Protein AF-A0A8S8YPN7-F1 (afdb_monomer)

Structure (mmCIF, N/CA/C/O backbone):
data_AF-A0A8S8YPN7-F1
#
_entry.id   AF-A0A8S8YPN7-F1
#
loop_
_atom_site.group_PDB
_atom_site.id
_atom_site.type_symbol
_atom_site.label_atom_id
_atom_site.label_alt_id
_atom_site.label_comp_id
_atom_site.label_asym_id
_atom_site.label_entity_id
_atom_site.label_seq_id
_atom_site.pdbx_PDB_ins_code
_atom_site.Cartn_x
_atom_site.Cartn_y
_atom_site.Cartn_z
_atom_site.occupancy
_atom_site.B_iso_or_equiv
_atom_site.auth_seq_id
_atom_site.auth_comp_id
_atom_site.auth_asym_id
_atom_site.auth_atom_id
_atom_site.pdbx_PDB_model_num
ATOM 1 N N . MET A 1 1 ? -8.499 -18.757 20.607 1.00 25.98 1 MET A N 1
ATOM 2 C CA . MET A 1 1 ? -8.543 -17.958 21.855 1.00 25.98 1 MET A CA 1
ATOM 3 C C . MET A 1 1 ? -8.056 -18.824 23.023 1.00 25.98 1 MET A C 1
ATOM 5 O O . MET A 1 1 ? -8.783 -19.696 23.487 1.00 25.98 1 MET A O 1
ATOM 9 N N . LEU A 1 2 ? -6.795 -18.662 23.439 1.00 23.55 2 LEU A N 1
ATOM 10 C CA . LEU A 1 2 ? -6.172 -19.450 24.511 1.00 23.55 2 LEU A CA 1
ATOM 11 C C . LEU A 1 2 ? -6.522 -18.850 25.885 1.00 23.55 2 LEU A C 1
ATOM 13 O O . LEU A 1 2 ? -6.129 -17.732 26.201 1.00 23.55 2 LEU A O 1
ATOM 17 N N . ARG A 1 3 ? -7.258 -19.594 26.721 1.00 29.03 3 ARG A N 1
ATOM 18 C CA . ARG A 1 3 ? -7.466 -19.255 28.141 1.00 29.03 3 ARG A CA 1
ATOM 19 C C . ARG A 1 3 ? -6.238 -19.689 28.942 1.00 29.03 3 ARG A C 1
ATOM 21 O O . ARG A 1 3 ? -6.137 -20.852 29.339 1.00 29.03 3 ARG A O 1
ATOM 28 N N . LEU A 1 4 ? -5.307 -18.772 29.183 1.00 36.31 4 LEU A N 1
ATOM 29 C CA . LEU A 1 4 ? -4.127 -19.033 30.008 1.00 36.31 4 LEU A CA 1
ATOM 30 C C . LEU A 1 4 ? -4.276 -18.334 31.363 1.00 36.31 4 LEU A C 1
ATOM 32 O O . LEU A 1 4 ? -4.502 -17.130 31.438 1.00 36.31 4 LEU A O 1
ATOM 36 N N . SER A 1 5 ? -4.177 -19.102 32.450 1.00 44.34 5 SER A N 1
ATOM 37 C CA . SER A 1 5 ? -3.998 -18.547 33.794 1.00 44.34 5 SER A CA 1
ATOM 38 C C . SER A 1 5 ? -2.571 -18.007 33.947 1.00 44.34 5 SER A C 1
ATOM 40 O O . SER A 1 5 ? -1.673 -18.413 33.212 1.00 44.34 5 SER A O 1
ATOM 42 N N . ARG A 1 6 ? -2.326 -17.140 34.938 1.00 46.72 6 ARG A N 1
ATOM 43 C CA . ARG A 1 6 ? -0.972 -16.656 35.280 1.00 46.72 6 ARG A CA 1
ATOM 44 C C . ARG A 1 6 ? 0.028 -17.808 35.445 1.00 46.72 6 ARG A C 1
ATOM 46 O O . ARG A 1 6 ? 1.132 -17.740 34.922 1.00 46.72 6 ARG A O 1
ATOM 53 N N . GLU A 1 7 ? -0.383 -18.877 36.122 1.00 48.44 7 GLU A N 1
ATOM 54 C CA . GLU A 1 7 ? 0.418 -20.095 36.291 1.00 48.44 7 GLU A CA 1
ATOM 55 C C . GLU A 1 7 ? 0.687 -20.807 34.962 1.00 48.44 7 GLU A C 1
ATOM 57 O O . GLU A 1 7 ? 1.763 -21.361 34.787 1.00 48.44 7 GLU A O 1
ATOM 62 N N . LYS A 1 8 ? -0.237 -20.767 33.995 1.00 53.78 8 LYS A N 1
ATOM 63 C CA . LYS A 1 8 ? -0.003 -21.329 32.659 1.00 53.78 8 LYS A CA 1
ATOM 64 C C . LYS A 1 8 ? 0.928 -20.471 31.806 1.00 53.78 8 LYS A C 1
ATOM 66 O O . LYS A 1 8 ? 1.697 -21.051 31.061 1.00 53.78 8 LYS A O 1
ATOM 71 N N . ILE A 1 9 ? 0.896 -19.140 31.932 1.00 54.09 9 ILE A N 1
ATOM 72 C CA . ILE A 1 9 ? 1.831 -18.237 31.228 1.00 54.09 9 ILE A CA 1
ATOM 73 C C . ILE A 1 9 ? 3.268 -18.472 31.710 1.00 54.09 9 ILE A C 1
ATOM 75 O O . ILE A 1 9 ? 4.181 -18.553 30.902 1.00 54.09 9 ILE A O 1
ATOM 79 N N . VAL A 1 10 ? 3.466 -18.635 33.024 1.00 51.66 10 VAL A N 1
ATOM 80 C CA . VAL A 1 10 ? 4.791 -18.921 33.612 1.00 51.66 10 VAL A CA 1
ATOM 81 C C . VAL A 1 10 ? 5.299 -20.326 33.253 1.00 51.66 10 VAL A C 1
ATOM 83 O O . VAL A 1 10 ? 6.502 -20.555 33.270 1.00 51.66 10 VAL A O 1
ATOM 86 N N . ASN A 1 11 ? 4.398 -21.248 32.907 1.00 52.03 11 ASN A N 1
ATOM 87 C CA . ASN A 1 11 ? 4.709 -22.631 32.536 1.00 52.03 11 ASN A CA 1
ATOM 88 C C . ASN A 1 11 ? 4.473 -22.911 31.039 1.00 52.03 11 ASN A C 1
ATOM 90 O O . ASN A 1 11 ? 4.195 -24.055 30.672 1.00 52.03 11 ASN A O 1
ATOM 94 N N . LEU A 1 12 ? 4.519 -21.888 30.176 1.00 53.38 12 LEU A N 1
ATOM 95 C CA . LEU A 1 12 ? 4.427 -22.096 28.730 1.00 53.38 12 LEU A CA 1
ATOM 96 C C . LEU A 1 12 ? 5.624 -22.950 28.265 1.00 53.38 12 LEU A C 1
ATOM 98 O O . LEU A 1 12 ? 6.761 -22.607 28.591 1.00 53.38 12 LEU A O 1
ATOM 102 N N . PRO A 1 13 ? 5.399 -24.065 27.544 1.00 44.59 13 PRO A N 1
ATOM 103 C CA . PRO A 1 13 ? 6.491 -24.852 26.980 1.00 44.59 13 PRO A CA 1
ATOM 104 C C . PRO A 1 13 ? 7.216 -24.056 25.878 1.00 44.59 13 PRO A C 1
ATOM 106 O O . PRO A 1 13 ? 6.564 -23.372 25.092 1.00 44.59 13 PRO A O 1
ATOM 109 N N . GLY A 1 14 ? 8.550 -24.152 25.826 1.00 50.94 14 GLY A N 1
ATOM 110 C CA . GLY A 1 14 ? 9.414 -23.457 24.856 1.00 50.94 14 GLY A CA 1
ATOM 111 C C . GLY A 1 14 ? 10.612 -22.751 25.510 1.00 50.94 14 GLY A C 1
ATOM 112 O O . GLY A 1 14 ? 10.756 -22.771 26.734 1.00 50.94 14 GLY A O 1
ATOM 113 N N . ASN A 1 15 ? 11.469 -22.114 24.704 1.00 45.56 15 ASN A N 1
ATOM 114 C CA . ASN A 1 15 ? 12.596 -21.286 25.164 1.00 45.56 15 ASN A CA 1
ATOM 115 C C . ASN A 1 15 ? 12.093 -19.949 25.747 1.00 45.56 15 ASN A C 1
ATOM 117 O O . ASN A 1 15 ? 12.250 -18.885 25.154 1.00 45.56 15 ASN A O 1
ATOM 121 N N . PHE A 1 16 ? 11.437 -20.016 26.905 1.00 47.06 16 PHE A N 1
ATOM 122 C CA . PHE A 1 16 ? 10.795 -18.897 27.591 1.00 47.06 16 PHE A CA 1
ATOM 123 C C . PHE A 1 16 ? 11.375 -18.712 28.996 1.00 47.06 16 PHE A C 1
ATOM 125 O O . PHE A 1 16 ? 11.560 -19.680 29.739 1.00 47.06 16 PHE A O 1
ATOM 132 N N . ARG A 1 17 ? 11.587 -17.458 29.415 1.00 44.84 17 ARG A N 1
ATOM 133 C CA . ARG A 1 17 ? 11.886 -17.124 30.816 1.00 44.84 17 ARG A CA 1
ATOM 134 C C . ARG A 1 17 ? 11.056 -15.933 31.291 1.00 44.84 17 ARG A C 1
ATOM 136 O O . ARG A 1 17 ? 11.160 -14.830 30.764 1.00 44.84 17 ARG A O 1
ATOM 143 N N . CYS A 1 18 ? 10.262 -16.144 32.341 1.00 46.94 18 CYS A N 1
ATOM 144 C CA . CYS A 1 18 ? 9.589 -15.068 33.068 1.00 46.94 18 CYS A CA 1
ATOM 145 C C . CYS A 1 18 ? 10.580 -14.401 34.032 1.00 46.94 18 CYS A C 1
ATOM 147 O O . CYS A 1 18 ? 10.962 -15.002 35.036 1.00 46.94 18 CYS A O 1
ATOM 149 N N . GLU A 1 19 ? 10.970 -13.154 33.772 1.00 43.34 19 GLU A N 1
ATOM 150 C CA . GLU A 1 19 ? 11.926 -12.443 34.637 1.00 43.34 19 GLU A CA 1
ATOM 151 C C . GLU A 1 19 ? 11.266 -11.778 35.846 1.00 43.34 19 GLU A C 1
ATOM 153 O O . GLU A 1 19 ? 11.843 -11.706 36.934 1.00 43.34 19 GLU A O 1
ATOM 158 N N . ARG A 1 20 ? 10.035 -11.282 35.678 1.00 43.56 20 ARG A N 1
ATOM 159 C CA . ARG A 1 20 ? 9.293 -10.604 36.744 1.00 43.56 20 ARG A CA 1
ATOM 160 C C . ARG A 1 20 ? 7.791 -10.741 36.512 1.00 43.56 20 ARG A C 1
ATOM 162 O O . ARG A 1 20 ? 7.280 -10.366 35.460 1.00 43.56 20 ARG A O 1
ATOM 169 N N . ALA A 1 21 ? 7.080 -11.237 37.522 1.00 48.00 21 ALA A N 1
ATOM 170 C CA . ALA A 1 21 ? 5.623 -11.349 37.514 1.00 48.00 21 ALA A CA 1
ATOM 171 C C . ALA A 1 21 ? 5.025 -10.480 38.629 1.00 48.00 21 ALA A C 1
ATOM 173 O O . ALA A 1 21 ? 4.958 -10.904 39.785 1.00 48.00 21 ALA A O 1
ATOM 174 N N . GLY A 1 22 ? 4.590 -9.268 38.281 1.00 46.47 22 GLY A N 1
ATOM 175 C CA . GLY A 1 22 ? 3.792 -8.407 39.157 1.00 46.47 22 GLY A CA 1
ATOM 176 C C . GLY A 1 22 ? 2.302 -8.774 39.131 1.00 46.47 22 GLY A C 1
ATOM 177 O O . GLY A 1 22 ? 1.894 -9.723 38.465 1.00 46.47 22 GLY A O 1
ATOM 178 N N . SER A 1 23 ? 1.469 -8.009 39.841 1.00 43.28 23 SER A N 1
ATOM 179 C CA . SER A 1 23 ? 0.003 -8.162 39.810 1.00 43.28 23 SER A CA 1
ATOM 180 C C . SER A 1 23 ? -0.638 -7.689 38.496 1.00 43.28 23 SER A C 1
ATOM 182 O O . SER A 1 23 ? -1.748 -8.110 38.189 1.00 43.28 23 SER A O 1
ATOM 184 N N . SER A 1 24 ? 0.051 -6.846 37.716 1.00 38.66 24 SER A N 1
ATOM 185 C CA . SER A 1 24 ? -0.465 -6.223 36.484 1.00 38.66 24 SER A CA 1
ATOM 186 C C . SER A 1 24 ? 0.490 -6.265 35.283 1.00 38.66 24 SER A C 1
ATOM 188 O O . SER A 1 24 ? 0.134 -5.780 34.213 1.00 38.66 24 SER A O 1
ATOM 190 N N . LYS A 1 25 ? 1.701 -6.820 35.439 1.00 44.12 25 LYS A N 1
ATOM 191 C CA . LYS A 1 25 ? 2.715 -6.914 34.376 1.00 44.12 25 LYS A CA 1
ATOM 192 C C . LYS A 1 25 ? 3.463 -8.242 34.474 1.00 44.12 25 LYS A C 1
ATOM 194 O O . LYS A 1 25 ? 3.887 -8.631 35.565 1.00 44.12 25 LYS A O 1
ATOM 199 N N . VAL A 1 26 ? 3.645 -8.900 33.334 1.00 51.53 26 VAL A N 1
ATOM 200 C CA . VAL A 1 26 ? 4.529 -10.058 33.164 1.00 51.53 26 VAL A CA 1
ATOM 201 C C . VAL A 1 26 ? 5.563 -9.664 32.117 1.00 51.53 26 VAL A C 1
ATOM 203 O O . VAL A 1 26 ? 5.178 -9.282 31.018 1.00 51.53 26 VAL A O 1
ATOM 206 N N . SER A 1 27 ? 6.845 -9.708 32.477 1.00 50.41 27 SER A N 1
ATOM 207 C CA . SER A 1 27 ? 7.953 -9.530 31.533 1.00 50.41 27 SER A CA 1
ATOM 208 C C . SER A 1 27 ? 8.462 -10.899 31.109 1.00 50.41 27 SER A C 1
ATOM 210 O O . SER A 1 27 ? 8.755 -11.748 31.957 1.00 50.41 27 SER A O 1
ATOM 212 N N . ILE A 1 28 ? 8.523 -11.099 29.798 1.00 56.59 28 ILE A N 1
ATOM 213 C CA . ILE A 1 28 ? 8.822 -12.369 29.156 1.00 56.59 28 ILE A CA 1
ATOM 214 C C . ILE A 1 28 ? 10.035 -12.161 28.254 1.00 56.59 28 ILE A C 1
ATOM 216 O O . ILE A 1 28 ? 10.037 -11.222 27.467 1.00 56.59 28 ILE A O 1
ATOM 220 N N . ILE A 1 29 ? 11.023 -13.049 28.348 1.00 52.53 29 ILE A N 1
ATOM 221 C CA . ILE A 1 29 ? 12.043 -13.218 27.311 1.00 52.53 29 ILE A CA 1
ATOM 222 C C . ILE A 1 29 ? 11.665 -14.458 26.507 1.00 52.53 29 ILE A C 1
ATOM 224 O O . ILE A 1 29 ? 11.506 -15.541 27.081 1.00 52.53 29 ILE A O 1
ATOM 228 N N . LEU A 1 30 ? 11.497 -14.275 25.200 1.00 53.84 30 LEU A N 1
ATOM 229 C CA . LEU A 1 30 ? 11.328 -15.347 24.225 1.00 53.84 30 LEU A CA 1
ATOM 230 C C . LEU A 1 30 ? 12.667 -15.542 23.516 1.00 53.84 30 LEU A C 1
ATOM 232 O O . LEU A 1 30 ? 13.284 -14.562 23.106 1.00 53.84 30 LEU A O 1
ATOM 236 N N . GLY A 1 31 ? 13.124 -16.786 23.383 1.00 48.12 31 GLY A N 1
ATOM 237 C CA . GLY A 1 31 ? 14.179 -17.099 22.423 1.00 48.12 31 GLY A CA 1
ATOM 238 C C . GLY A 1 31 ? 13.687 -16.821 21.002 1.00 48.12 31 GLY A C 1
ATOM 239 O O . GLY A 1 31 ? 12.500 -16.985 20.726 1.00 48.12 31 GLY A O 1
ATOM 240 N N . THR A 1 32 ? 14.585 -16.431 20.101 1.00 49.06 32 THR A N 1
ATOM 241 C CA . THR A 1 32 ? 14.297 -16.209 18.669 1.00 49.06 32 THR A CA 1
ATOM 242 C C . THR A 1 32 ? 13.619 -17.422 18.018 1.00 49.06 32 THR A C 1
ATOM 244 O O . THR A 1 32 ? 12.736 -17.273 17.180 1.00 49.06 32 THR A O 1
ATOM 247 N N . GLU A 1 33 ? 13.925 -18.623 18.517 1.00 48.66 33 GLU A N 1
ATOM 248 C CA . GLU A 1 33 ? 13.292 -19.897 18.153 1.00 48.66 33 GLU A CA 1
ATOM 249 C C . GLU A 1 33 ? 11.776 -19.971 18.417 1.00 48.66 33 GLU A C 1
ATOM 251 O O . GLU A 1 33 ? 11.074 -20.810 17.865 1.00 48.66 33 GLU A O 1
ATOM 256 N N . PHE A 1 34 ? 11.226 -19.091 19.257 1.00 45.69 34 PHE A N 1
ATOM 257 C CA . PHE A 1 34 ? 9.779 -19.030 19.482 1.00 45.69 34 PHE A CA 1
ATOM 258 C C . PHE A 1 34 ? 9.018 -18.517 18.247 1.00 45.69 34 PHE A C 1
ATOM 260 O O . PHE A 1 34 ? 7.818 -18.755 18.125 1.00 45.69 34 PHE A O 1
ATOM 267 N N . PHE A 1 35 ? 9.725 -17.838 17.341 1.00 51.28 35 PHE A N 1
ATOM 268 C CA . PHE A 1 35 ? 9.227 -17.356 16.056 1.00 51.28 35 PHE A CA 1
ATOM 269 C C . PHE A 1 35 ? 9.894 -18.077 14.866 1.00 51.28 35 PHE A C 1
ATOM 271 O O . PHE A 1 35 ? 9.634 -17.720 13.725 1.00 51.28 35 PHE A O 1
ATOM 278 N N . SER A 1 36 ? 10.742 -19.095 15.091 1.00 43.81 36 SER A N 1
ATOM 279 C CA . SER A 1 36 ? 11.635 -19.645 14.050 1.00 43.81 36 SER A CA 1
ATOM 280 C C . SER A 1 36 ? 11.000 -20.553 13.002 1.00 43.81 36 SER A C 1
ATOM 282 O O . SER A 1 36 ? 11.725 -21.039 12.138 1.00 43.81 36 SER A O 1
ATOM 284 N N . ASP A 1 37 ? 9.686 -20.772 13.025 1.00 42.06 37 ASP A N 1
ATOM 285 C CA . ASP A 1 37 ? 9.017 -21.259 11.809 1.00 42.06 37 ASP A CA 1
ATOM 286 C C . ASP A 1 37 ? 9.024 -20.167 10.708 1.00 42.06 37 ASP A C 1
ATOM 288 O O . ASP A 1 37 ? 8.830 -20.471 9.534 1.00 42.06 37 ASP A O 1
ATOM 292 N N . GLU A 1 38 ? 9.330 -18.913 11.073 1.00 43.31 38 GLU A N 1
ATOM 293 C CA . GLU A 1 38 ? 9.494 -17.749 10.199 1.00 43.31 38 GLU A CA 1
ATOM 294 C C . GLU A 1 38 ? 10.767 -16.967 10.578 1.00 43.31 38 GLU A C 1
ATOM 296 O O . GLU A 1 38 ? 10.716 -15.786 10.926 1.00 43.31 38 GLU A O 1
ATOM 301 N N . VAL A 1 39 ? 11.947 -17.601 10.519 1.00 38.06 39 VAL A N 1
ATOM 302 C CA . VAL A 1 39 ? 13.169 -16.794 10.346 1.00 38.06 39 VAL A CA 1
ATOM 303 C C . VAL A 1 39 ? 13.051 -16.156 8.967 1.00 38.06 39 VAL A C 1
ATOM 305 O O . VAL A 1 39 ? 13.273 -16.812 7.950 1.00 38.06 39 VAL A O 1
ATOM 308 N N . VAL A 1 40 ? 12.604 -14.902 8.945 1.00 43.75 40 VAL A N 1
ATOM 309 C CA . VAL A 1 40 ? 12.632 -14.045 7.766 1.00 43.75 40 VAL A CA 1
ATOM 310 C C . VAL A 1 40 ? 14.110 -13.819 7.475 1.00 43.75 40 VAL A C 1
ATOM 312 O O . VAL A 1 40 ? 14.739 -12.955 8.080 1.00 43.75 40 VAL A O 1
ATOM 315 N N . ASP A 1 41 ? 14.690 -14.670 6.628 1.00 42.69 41 ASP A N 1
ATOM 316 C CA . ASP A 1 41 ? 15.904 -14.298 5.916 1.00 42.69 41 ASP A CA 1
ATOM 317 C C . ASP A 1 41 ? 15.522 -13.037 5.151 1.00 42.69 41 ASP A C 1
ATOM 319 O O . ASP A 1 41 ? 14.608 -13.058 4.321 1.00 42.69 41 ASP A O 1
ATOM 323 N N . 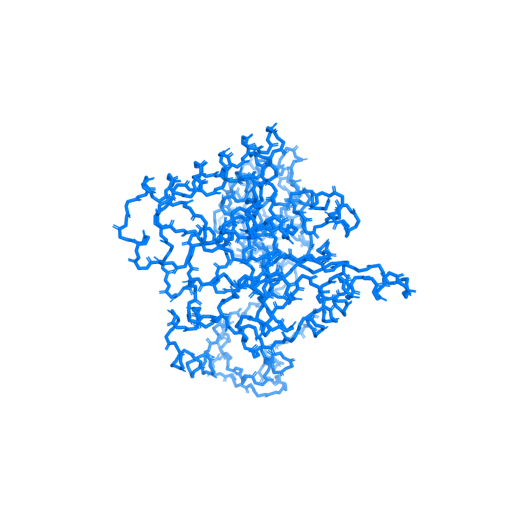SER A 1 42 ? 16.058 -11.909 5.602 1.00 49.47 42 SER A N 1
ATOM 324 C CA . SER A 1 42 ? 15.419 -10.612 5.409 1.00 49.47 42 SER A CA 1
ATOM 325 C C . SER A 1 42 ? 15.417 -10.192 3.946 1.00 49.47 42 SER A C 1
ATOM 327 O O . SER A 1 42 ? 14.661 -9.287 3.603 1.00 49.47 42 SER A O 1
ATOM 329 N N . GLY A 1 43 ? 16.204 -10.879 3.095 1.00 54.38 43 GLY A N 1
ATOM 330 C CA . GLY A 1 43 ? 16.238 -10.688 1.647 1.00 54.38 43 GLY A CA 1
ATOM 331 C C . GLY A 1 43 ? 16.243 -9.207 1.300 1.00 54.38 43 GLY A C 1
ATOM 332 O O . GLY A 1 43 ? 15.506 -8.802 0.407 1.00 54.38 43 GLY A O 1
ATOM 333 N N . LEU A 1 44 ? 16.944 -8.415 2.121 1.00 62.84 44 LEU A N 1
ATOM 334 C CA . LEU A 1 44 ? 16.837 -6.968 2.132 1.00 62.84 44 LEU A CA 1
ATOM 335 C C . LEU A 1 44 ? 17.489 -6.423 0.877 1.00 62.84 44 LEU A C 1
ATOM 337 O O . LEU A 1 44 ? 18.595 -6.835 0.533 1.00 62.84 44 LEU A O 1
ATOM 341 N N . ASP A 1 45 ? 16.831 -5.437 0.274 1.00 69.38 45 ASP A N 1
ATOM 342 C CA . ASP A 1 45 ? 17.481 -4.478 -0.615 1.00 69.38 45 ASP A CA 1
ATOM 343 C C . ASP A 1 45 ? 18.796 -4.005 0.039 1.00 69.38 45 ASP A C 1
ATOM 345 O O . ASP A 1 45 ? 18.820 -3.577 1.205 1.00 69.38 45 ASP A O 1
ATOM 349 N N . GLY A 1 46 ? 19.899 -4.088 -0.709 1.00 67.75 46 GLY A N 1
ATOM 350 C CA . GLY A 1 46 ? 21.221 -3.680 -0.241 1.00 67.75 46 GLY A CA 1
ATOM 351 C C . GLY A 1 46 ? 21.258 -2.216 0.209 1.00 67.75 46 GLY A C 1
ATOM 352 O O . GLY A 1 46 ? 21.918 -1.889 1.200 1.00 67.75 46 GLY A O 1
ATOM 353 N N . GLY A 1 47 ? 20.487 -1.342 -0.447 1.00 69.75 47 GLY A N 1
ATOM 354 C CA . GLY A 1 47 ? 20.346 0.064 -0.071 1.00 69.75 47 GLY A CA 1
ATOM 355 C C . GLY A 1 47 ? 19.590 0.266 1.246 1.00 69.75 47 GLY A C 1
ATOM 356 O O . GLY A 1 47 ? 19.926 1.170 2.023 1.00 69.75 47 GLY A O 1
ATOM 357 N N . VAL A 1 48 ? 18.602 -0.588 1.539 1.00 74.50 48 VAL A N 1
ATOM 358 C CA . VAL A 1 48 ? 17.904 -0.600 2.835 1.00 74.50 48 VAL A CA 1
ATOM 359 C C . VAL A 1 48 ? 18.836 -1.065 3.945 1.00 74.50 48 VAL A C 1
ATOM 361 O O . VAL A 1 48 ? 18.920 -0.409 4.987 1.00 74.50 48 VAL A O 1
ATOM 364 N N . LEU A 1 49 ? 19.570 -2.154 3.715 1.00 76.12 49 LEU A N 1
ATOM 365 C CA . LEU A 1 49 ? 20.503 -2.701 4.694 1.00 76.12 49 LEU A CA 1
ATOM 366 C C . LEU A 1 49 ? 21.607 -1.692 5.047 1.00 76.12 49 LEU A C 1
ATOM 368 O O . LEU A 1 49 ? 21.871 -1.455 6.229 1.00 76.12 49 LEU A O 1
ATOM 372 N N . GLU A 1 50 ? 22.207 -1.033 4.050 1.00 76.50 50 GLU A N 1
ATOM 373 C CA . GLU A 1 50 ? 23.225 -0.001 4.281 1.00 76.50 50 GLU A CA 1
ATOM 374 C C . GLU A 1 50 ? 22.676 1.152 5.135 1.00 76.50 50 GLU A C 1
ATOM 376 O O . GLU A 1 50 ? 23.301 1.558 6.120 1.00 76.50 50 GLU A O 1
ATOM 381 N N . ALA A 1 51 ? 21.476 1.646 4.818 1.00 75.00 51 ALA A N 1
ATOM 382 C CA . ALA A 1 51 ? 20.853 2.745 5.553 1.00 75.00 51 ALA A CA 1
ATOM 383 C C . ALA A 1 51 ? 20.496 2.394 7.008 1.00 75.00 51 ALA A C 1
ATOM 385 O O . ALA A 1 51 ? 20.399 3.292 7.847 1.00 75.00 51 ALA A O 1
ATOM 386 N N . LEU A 1 52 ? 20.306 1.109 7.316 1.00 75.25 52 LEU A N 1
ATOM 387 C CA . LEU A 1 52 ? 20.052 0.614 8.670 1.00 75.25 52 LEU A CA 1
ATOM 388 C C . LEU A 1 52 ? 21.338 0.342 9.468 1.00 75.25 52 LEU A C 1
ATOM 390 O O . LEU A 1 52 ? 21.263 0.112 10.676 1.00 75.25 52 LEU A O 1
ATOM 394 N N . GLY A 1 53 ? 22.512 0.427 8.834 1.00 73.62 53 GLY A N 1
ATOM 395 C CA . GLY A 1 53 ? 23.815 0.227 9.475 1.00 73.62 53 GLY A CA 1
ATOM 396 C C . GLY A 1 53 ? 24.556 -1.045 9.053 1.00 73.62 53 GLY A C 1
ATOM 397 O O . GLY A 1 53 ? 25.533 -1.406 9.714 1.00 73.62 53 GLY A O 1
ATOM 398 N N . GLY A 1 54 ? 24.127 -1.707 7.975 1.00 77.25 54 GLY A N 1
ATOM 399 C CA . GLY A 1 54 ? 24.805 -2.869 7.396 1.00 77.25 54 GLY A CA 1
ATOM 400 C C . GLY A 1 54 ? 24.819 -4.084 8.325 1.00 77.25 54 GLY A C 1
ATOM 401 O O . GLY A 1 54 ? 23.902 -4.284 9.119 1.00 77.25 54 GLY A O 1
ATOM 402 N N . ASP A 1 55 ? 25.911 -4.848 8.290 1.00 69.44 55 ASP A N 1
ATOM 403 C CA . ASP A 1 55 ? 26.126 -6.057 9.102 1.00 69.44 55 ASP A CA 1
ATOM 404 C C . ASP A 1 55 ? 25.887 -5.840 10.613 1.00 69.44 55 ASP A C 1
ATOM 406 O O . ASP A 1 55 ? 25.438 -6.738 11.328 1.00 69.44 55 ASP A O 1
ATOM 410 N N . ALA A 1 56 ? 26.146 -4.628 11.121 1.00 63.75 56 ALA A N 1
ATOM 411 C CA . ALA A 1 56 ? 25.917 -4.293 12.527 1.00 63.75 56 ALA A CA 1
ATOM 412 C C . ALA A 1 56 ? 24.420 -4.271 12.895 1.00 63.75 56 ALA A C 1
ATOM 414 O O . ALA A 1 56 ? 24.061 -4.543 14.044 1.00 63.75 56 ALA A O 1
ATOM 415 N N . TYR A 1 57 ? 23.545 -3.956 11.934 1.00 67.62 57 TYR A N 1
ATOM 416 C CA . TYR A 1 57 ? 22.099 -4.032 12.117 1.00 67.62 57 TYR A CA 1
ATOM 417 C C . TYR A 1 57 ? 21.633 -5.480 12.226 1.00 67.62 57 TYR A C 1
ATOM 419 O O . TYR A 1 57 ? 20.862 -5.788 13.131 1.00 67.62 57 TYR A O 1
ATOM 427 N N . GLU A 1 58 ? 22.126 -6.378 11.371 1.00 63.00 58 GLU A N 1
ATOM 428 C CA . GLU A 1 58 ? 21.769 -7.802 11.417 1.00 63.00 58 GLU A CA 1
ATOM 429 C C . GLU A 1 58 ? 22.186 -8.446 12.747 1.00 63.00 58 GLU A C 1
ATOM 431 O O . GLU A 1 58 ? 21.397 -9.146 13.393 1.00 63.00 58 GLU A O 1
ATOM 436 N N . GLU A 1 59 ? 23.393 -8.129 13.227 1.00 60.12 59 GLU A N 1
ATOM 437 C CA . GLU A 1 59 ? 23.888 -8.601 14.523 1.00 60.12 59 GLU A CA 1
ATOM 438 C C . GLU A 1 59 ? 23.026 -8.077 15.692 1.00 60.12 59 GLU A C 1
ATOM 440 O O . GLU A 1 59 ? 22.718 -8.818 16.633 1.00 60.12 59 GLU A O 1
ATOM 445 N N . MET A 1 60 ? 22.560 -6.824 15.622 1.00 58.50 60 MET A N 1
ATOM 446 C CA . MET A 1 60 ? 21.651 -6.241 16.616 1.00 58.50 60 MET A CA 1
ATOM 447 C C . MET A 1 60 ? 20.229 -6.821 16.527 1.00 58.50 60 MET A C 1
ATOM 449 O O . MET A 1 60 ? 19.630 -7.145 17.558 1.00 58.50 60 MET A O 1
ATOM 453 N N . ALA A 1 61 ? 19.691 -6.992 15.317 1.00 60.56 61 ALA A N 1
ATOM 454 C CA . ALA A 1 61 ? 18.367 -7.553 15.062 1.00 60.56 61 ALA A CA 1
ATOM 455 C C . ALA A 1 61 ? 18.253 -8.968 15.646 1.00 60.56 61 ALA A C 1
ATOM 457 O O . ALA A 1 61 ? 17.282 -9.274 16.341 1.00 60.56 61 ALA A O 1
ATOM 458 N N . SER A 1 62 ? 19.305 -9.781 15.495 1.00 59.72 62 SER A N 1
ATOM 459 C CA . SER A 1 62 ? 19.384 -11.136 16.060 1.00 59.72 62 SER A CA 1
ATOM 460 C C . SER A 1 62 ? 19.313 -11.195 17.600 1.00 59.72 62 SER A C 1
ATOM 462 O O . SER A 1 62 ? 18.993 -12.242 18.163 1.00 59.72 62 SER A O 1
ATOM 464 N N . ASN A 1 63 ? 19.553 -10.069 18.287 1.00 59.38 63 ASN A N 1
ATOM 465 C CA . ASN A 1 63 ? 19.579 -9.947 19.750 1.00 59.38 63 ASN A CA 1
ATOM 466 C C . ASN A 1 63 ? 18.498 -8.999 20.313 1.00 59.38 63 ASN A C 1
ATOM 468 O O . ASN A 1 63 ? 18.596 -8.550 21.460 1.00 59.38 63 ASN A O 1
ATOM 472 N N . THR A 1 64 ? 17.467 -8.673 19.529 1.00 58.50 64 THR A N 1
ATOM 473 C CA . THR A 1 64 ? 16.440 -7.701 19.938 1.00 58.50 64 THR A CA 1
ATOM 474 C C . THR A 1 64 ? 15.445 -8.295 20.940 1.00 58.50 64 THR A C 1
ATOM 476 O O . THR A 1 64 ? 15.015 -9.443 20.830 1.00 58.50 64 THR A O 1
ATOM 479 N N . THR A 1 65 ? 15.03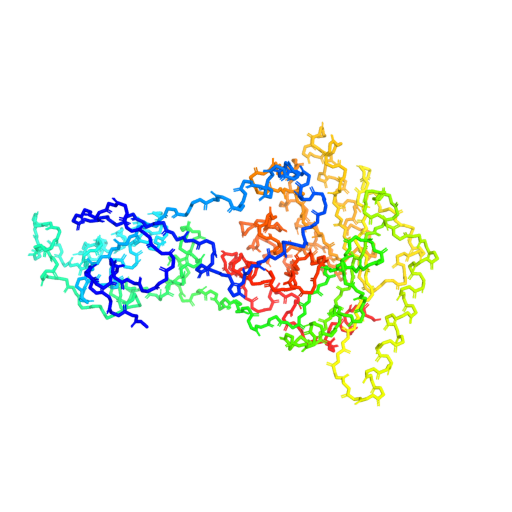9 -7.496 21.930 1.00 57.97 65 THR A N 1
ATOM 480 C CA . THR A 1 65 ? 13.975 -7.841 22.878 1.00 57.97 65 THR A CA 1
ATOM 481 C C . THR A 1 65 ? 12.665 -7.158 22.496 1.00 57.97 65 THR A C 1
ATOM 483 O O . THR A 1 65 ? 12.634 -5.979 22.150 1.00 57.97 65 THR A O 1
ATOM 486 N N . ILE A 1 66 ? 11.557 -7.895 22.588 1.00 62.44 66 ILE A N 1
ATOM 487 C CA . ILE A 1 66 ? 10.209 -7.352 22.388 1.00 62.44 66 ILE A CA 1
ATOM 488 C C . ILE A 1 66 ? 9.554 -7.155 23.757 1.00 62.44 66 ILE A C 1
ATOM 490 O O . ILE A 1 66 ? 9.309 -8.115 24.491 1.00 62.44 66 ILE A O 1
ATOM 494 N N . ASP A 1 67 ? 9.237 -5.907 24.099 1.00 66.31 67 ASP A N 1
ATOM 495 C CA . ASP A 1 67 ? 8.493 -5.581 25.314 1.00 66.31 67 ASP A CA 1
ATOM 496 C C . ASP A 1 67 ? 7.000 -5.905 25.147 1.00 66.31 67 ASP A C 1
ATOM 498 O O . ASP A 1 67 ? 6.266 -5.217 24.440 1.00 66.31 67 ASP A O 1
ATOM 502 N N . ALA A 1 68 ? 6.513 -6.924 25.860 1.00 65.50 68 ALA A N 1
ATOM 503 C CA . ALA A 1 68 ? 5.096 -7.287 25.872 1.00 65.50 68 ALA A CA 1
ATOM 504 C C . ALA A 1 68 ? 4.379 -6.821 27.154 1.00 65.50 68 ALA A C 1
ATOM 506 O O . ALA A 1 68 ? 4.887 -6.955 28.272 1.00 65.50 68 ALA A O 1
ATOM 507 N N . GLN A 1 69 ? 3.145 -6.321 27.013 1.00 71.88 69 GLN A N 1
ATOM 508 C CA . GLN A 1 69 ? 2.227 -6.080 28.133 1.00 71.88 69 GLN A CA 1
ATOM 509 C C . GLN A 1 69 ? 1.023 -7.018 28.041 1.00 71.88 69 GLN A C 1
ATOM 511 O O . GLN A 1 69 ? 0.263 -6.973 27.080 1.00 71.88 69 GLN A O 1
ATOM 516 N N . VAL A 1 70 ? 0.811 -7.837 29.075 1.00 75.75 70 VAL A N 1
ATOM 517 C CA . VAL A 1 70 ? -0.338 -8.751 29.162 1.00 75.75 70 VAL A CA 1
ATOM 518 C C . VAL A 1 70 ? -1.348 -8.224 30.173 1.00 75.75 70 VAL A C 1
ATOM 520 O O . VAL A 1 70 ? -1.005 -7.974 31.330 1.00 75.75 70 VAL A O 1
ATOM 523 N N . ARG A 1 71 ? -2.610 -8.103 29.750 1.00 75.44 71 ARG A N 1
ATOM 524 C CA . ARG A 1 71 ? -3.734 -7.706 30.607 1.00 75.44 71 ARG A CA 1
ATOM 525 C C . ARG A 1 71 ? -4.725 -8.854 30.734 1.00 75.44 71 ARG A C 1
ATOM 527 O O . ARG A 1 71 ? -5.167 -9.417 29.740 1.00 75.44 71 ARG A O 1
ATOM 534 N N . LEU A 1 72 ? -5.074 -9.186 31.972 1.00 81.56 72 LEU A N 1
ATOM 535 C CA . LEU A 1 72 ? -6.070 -10.202 32.294 1.00 81.56 72 LEU A CA 1
ATOM 536 C C . LEU A 1 72 ? -7.289 -9.506 32.874 1.00 81.56 72 LEU A C 1
ATOM 538 O O . LEU A 1 72 ? -7.181 -8.806 33.882 1.00 81.56 72 LEU A O 1
ATOM 542 N N . VAL A 1 73 ? -8.437 -9.707 32.241 1.00 81.94 73 VAL A N 1
ATOM 543 C CA . VAL A 1 73 ? -9.684 -9.066 32.644 1.00 81.94 73 VAL A CA 1
ATOM 544 C C . VAL A 1 73 ? -10.841 -10.069 32.643 1.00 81.94 73 VAL A C 1
ATOM 546 O O . VAL A 1 73 ? -10.797 -11.052 31.897 1.00 81.94 73 VAL A O 1
ATOM 549 N N . PRO A 1 74 ? -11.871 -9.877 33.488 1.00 85.38 74 PRO A N 1
ATOM 550 C CA . PRO A 1 74 ? -13.081 -10.690 33.433 1.00 85.38 74 PRO A CA 1
ATOM 551 C C . PRO A 1 74 ? -13.745 -10.665 32.042 1.00 85.38 74 PRO A C 1
ATOM 553 O O . PRO A 1 74 ? -13.710 -9.629 31.381 1.00 85.38 74 PRO A O 1
ATOM 556 N N . PRO A 1 75 ? -14.425 -11.747 31.609 1.00 86.62 75 PRO A N 1
ATOM 557 C CA . PRO A 1 75 ? -15.053 -11.795 30.284 1.00 86.62 75 PRO A CA 1
ATOM 558 C C . PRO A 1 75 ? -16.003 -10.625 29.992 1.00 86.62 75 PRO A C 1
ATOM 560 O O . PRO A 1 75 ? -15.970 -10.076 28.901 1.00 86.62 75 PRO A O 1
ATOM 563 N N . HIS A 1 76 ? -16.784 -10.190 30.986 1.00 84.75 76 HIS A N 1
ATOM 564 C CA . HIS A 1 76 ? -17.773 -9.117 30.828 1.00 84.75 76 HIS A CA 1
ATOM 565 C C . HIS A 1 76 ? -17.175 -7.712 30.635 1.00 84.75 76 HIS A C 1
ATOM 567 O O . HIS A 1 76 ? -17.912 -6.798 30.292 1.00 84.75 76 HIS A O 1
ATOM 573 N N . VAL A 1 77 ? -15.868 -7.515 30.865 1.00 88.62 77 VAL A N 1
ATOM 574 C CA . VAL A 1 77 ? -15.191 -6.233 30.583 1.00 88.62 77 VAL A CA 1
ATOM 575 C C . VAL A 1 77 ? -14.282 -6.302 29.352 1.00 88.62 77 VAL A C 1
ATOM 577 O O . VAL A 1 77 ? -13.711 -5.290 28.952 1.00 88.62 77 VAL A O 1
ATOM 580 N N . PHE A 1 78 ? -14.123 -7.488 28.754 1.00 89.56 78 PHE A N 1
ATOM 581 C CA . PHE A 1 78 ? -13.123 -7.741 27.719 1.00 89.56 78 PHE A CA 1
ATOM 582 C C . PHE A 1 78 ? -13.287 -6.821 26.506 1.00 89.56 78 PHE A C 1
ATOM 584 O O . PHE A 1 78 ? -12.305 -6.224 26.078 1.00 89.56 78 PHE A O 1
ATOM 591 N N . ALA A 1 79 ? -14.514 -6.648 26.007 1.00 93.50 79 ALA A N 1
ATOM 592 C CA . ALA A 1 79 ? -14.798 -5.778 24.866 1.00 93.50 79 ALA A CA 1
ATOM 593 C C . ALA A 1 79 ? -14.391 -4.315 25.120 1.00 93.50 79 ALA A C 1
ATOM 595 O O . ALA A 1 79 ? -13.771 -3.687 24.267 1.00 93.50 79 ALA A O 1
ATOM 596 N N . PHE A 1 80 ? -14.681 -3.784 26.312 1.00 93.75 80 PHE A N 1
ATOM 597 C CA . PHE A 1 80 ? -14.336 -2.407 26.687 1.00 93.75 80 PHE A CA 1
ATOM 598 C C . PHE A 1 80 ? -12.832 -2.215 26.852 1.00 93.75 80 PHE A C 1
ATOM 600 O O . PHE A 1 80 ? -12.274 -1.220 26.393 1.00 93.75 80 PHE A O 1
ATOM 607 N N . THR A 1 81 ? -12.165 -3.184 27.484 1.00 90.38 81 THR A N 1
ATOM 608 C CA . THR A 1 81 ? -10.707 -3.178 27.611 1.00 90.38 81 THR A CA 1
ATOM 609 C C . THR A 1 81 ? -10.054 -3.256 26.232 1.00 90.38 81 THR A C 1
ATOM 611 O O . THR A 1 81 ? -9.117 -2.505 25.976 1.00 90.38 81 THR A O 1
ATOM 614 N N . LEU A 1 82 ? -10.555 -4.114 25.337 1.00 91.25 82 LEU A N 1
ATOM 615 C CA . LEU A 1 82 ? -10.057 -4.224 23.968 1.00 91.25 82 LEU A CA 1
ATOM 616 C C . LEU A 1 82 ? -10.187 -2.886 23.233 1.00 91.25 82 LEU A C 1
ATOM 618 O O . LEU A 1 82 ? -9.168 -2.340 22.832 1.00 91.25 82 LEU A O 1
ATOM 622 N N . ALA A 1 83 ? -11.385 -2.296 23.179 1.00 92.44 83 ALA A N 1
ATOM 623 C CA . ALA A 1 83 ? -11.604 -1.001 22.529 1.00 92.44 83 ALA A CA 1
ATOM 624 C C . ALA A 1 83 ? -10.697 0.104 23.087 1.00 92.44 83 ALA A C 1
ATOM 626 O O . ALA A 1 83 ? -10.083 0.855 22.330 1.00 92.44 83 ALA A O 1
ATOM 627 N N . TYR A 1 84 ? -10.544 0.156 24.413 1.00 91.12 84 TYR A N 1
ATOM 628 C CA . TYR A 1 84 ? -9.687 1.137 25.070 1.00 91.12 84 TYR A CA 1
ATOM 629 C C . TYR A 1 84 ? -8.213 0.995 24.669 1.00 91.12 84 TYR A C 1
ATOM 631 O O . TYR A 1 84 ? -7.556 2.003 24.410 1.00 91.12 84 TYR A O 1
ATOM 639 N N . PHE A 1 85 ? -7.681 -0.232 24.641 1.00 87.69 85 PHE A N 1
ATOM 640 C CA . PHE A 1 85 ? -6.260 -0.480 24.367 1.00 87.69 85 PHE A CA 1
ATOM 641 C C . PHE A 1 85 ? -5.924 -0.627 22.883 1.00 87.69 85 PHE A C 1
ATOM 643 O O . PHE A 1 85 ? -4.760 -0.450 22.535 1.00 87.69 85 PHE A O 1
ATOM 650 N N . THR A 1 86 ? -6.909 -0.878 22.023 1.00 90.38 86 THR A N 1
ATOM 651 C CA . THR A 1 86 ? -6.757 -0.729 20.572 1.00 90.38 86 THR A CA 1
ATOM 652 C C . THR A 1 86 ? -6.587 0.746 20.208 1.00 90.38 86 THR A C 1
ATOM 654 O O . THR A 1 86 ? -5.746 1.077 19.379 1.00 90.38 86 THR A O 1
ATOM 657 N N . GLY A 1 87 ? -7.315 1.648 20.878 1.00 85.69 87 GLY A N 1
ATOM 658 C CA . GLY A 1 87 ? -7.186 3.084 20.644 1.00 85.69 87 GLY A CA 1
ATOM 659 C C . GLY A 1 87 ? -7.647 3.501 19.240 1.00 85.69 87 GLY A C 1
ATOM 660 O O . GLY A 1 87 ? -8.546 2.865 18.694 1.00 85.69 87 GLY A O 1
ATOM 661 N N . SER A 1 88 ? -7.098 4.573 18.659 1.00 94.00 88 SER A N 1
ATOM 662 C CA . SER A 1 88 ? -6.072 5.467 19.224 1.00 94.00 88 SER A CA 1
ATOM 663 C C . SER A 1 88 ? -6.559 6.255 20.452 1.00 94.00 88 SER A C 1
ATOM 665 O O . SER A 1 88 ? -7.717 6.169 20.883 1.00 94.00 88 SER A O 1
ATOM 667 N N . LYS A 1 89 ? -5.667 7.033 21.076 1.00 94.31 89 LYS A N 1
ATOM 668 C CA . LYS A 1 89 ? -6.044 7.920 22.188 1.00 94.31 89 LYS A CA 1
ATOM 669 C C . LYS A 1 89 ? -7.092 8.937 21.729 1.00 94.31 89 LYS A C 1
ATOM 671 O O . LYS A 1 89 ? -8.029 9.216 22.478 1.00 94.31 89 LYS A O 1
ATOM 676 N N . GLU A 1 90 ? -6.922 9.471 20.531 1.00 97.12 90 GLU A N 1
ATOM 677 C CA . GLU A 1 90 ? -7.766 10.473 19.896 1.00 97.12 90 GLU A CA 1
ATOM 678 C C . GLU A 1 90 ? -9.147 9.869 19.597 1.00 97.12 90 GLU A C 1
ATOM 680 O O . GLU A 1 90 ? -10.154 10.389 20.083 1.00 97.12 90 GLU A O 1
ATOM 685 N N . HIS A 1 91 ? -9.201 8.674 18.995 1.00 97.25 91 HIS A N 1
ATOM 686 C CA . HIS A 1 91 ? -10.451 7.925 18.813 1.00 97.25 91 HIS A CA 1
ATOM 687 C C . HIS A 1 91 ? -11.191 7.691 20.142 1.00 97.25 91 HIS A C 1
ATOM 689 O O . HIS A 1 91 ? -12.393 7.943 20.273 1.00 97.25 91 HIS A O 1
ATOM 695 N N . ASN A 1 92 ? -10.464 7.289 21.188 1.00 97.00 92 ASN A N 1
ATOM 696 C CA . ASN A 1 92 ? -11.028 7.103 22.524 1.00 97.00 92 ASN A CA 1
ATOM 697 C C . ASN A 1 92 ? -11.600 8.401 23.120 1.00 97.00 92 ASN A C 1
ATOM 699 O O . ASN A 1 92 ? -12.581 8.362 23.868 1.00 97.00 92 ASN A O 1
ATOM 703 N N . VAL A 1 93 ? -10.998 9.563 22.840 1.00 97.75 93 VAL A N 1
ATOM 704 C CA . VAL A 1 93 ? -11.555 10.863 23.247 1.00 97.75 93 VAL A CA 1
ATOM 705 C C . VAL A 1 93 ? -12.897 11.095 22.558 1.00 97.75 93 VAL A C 1
ATOM 707 O O . VAL A 1 93 ? -13.867 11.404 23.254 1.00 97.75 93 VAL A O 1
ATOM 710 N N . ARG A 1 94 ? -12.986 10.868 21.243 1.00 98.06 94 ARG A N 1
ATOM 711 C CA . ARG A 1 94 ? -14.238 11.010 20.484 1.00 98.06 94 ARG A CA 1
ATOM 712 C C . ARG A 1 94 ? -15.336 10.074 20.994 1.00 98.06 94 ARG A C 1
ATOM 714 O O . ARG A 1 94 ? -16.450 10.525 21.258 1.00 98.06 94 ARG A O 1
ATOM 721 N N . MET A 1 95 ? -15.011 8.800 21.222 1.00 97.75 95 MET A N 1
ATOM 722 C CA . MET A 1 95 ? -15.943 7.799 21.759 1.00 97.75 95 MET A CA 1
ATOM 723 C C . MET A 1 95 ? -16.464 8.178 23.152 1.00 97.75 95 MET A C 1
ATOM 725 O O . MET A 1 95 ? -17.660 8.068 23.428 1.00 97.75 95 MET A O 1
ATOM 729 N N . ARG A 1 96 ? -15.592 8.682 24.038 1.00 96.88 96 ARG A N 1
ATOM 730 C CA . ARG A 1 96 ? -16.002 9.160 25.369 1.00 96.88 96 ARG A CA 1
ATOM 731 C C . ARG A 1 96 ? -16.873 10.406 25.302 1.00 96.88 96 ARG A C 1
ATOM 733 O O . ARG A 1 96 ? -17.842 10.477 26.051 1.00 96.88 96 ARG A O 1
ATOM 740 N N . GLN A 1 97 ? -16.553 11.359 24.427 1.00 97.12 97 GLN A N 1
ATOM 741 C CA . GLN A 1 97 ? -17.390 12.542 24.235 1.00 97.12 97 GLN A CA 1
ATOM 742 C C . GLN A 1 97 ? -18.791 12.135 23.768 1.00 97.12 97 GLN A C 1
ATOM 744 O O . GLN A 1 97 ? -19.780 12.537 24.372 1.00 97.12 97 GLN A O 1
ATOM 749 N N . ARG A 1 98 ? -18.873 11.233 22.784 1.00 97.19 98 ARG A N 1
ATOM 750 C CA . ARG A 1 98 ? -20.145 10.694 22.294 1.00 97.19 98 ARG A CA 1
ATOM 751 C C . ARG A 1 98 ? -20.945 9.978 23.386 1.00 97.19 98 ARG A C 1
ATOM 753 O O . ARG A 1 98 ? -22.163 10.129 23.448 1.00 97.19 98 ARG A O 1
ATOM 760 N N . ALA A 1 99 ? -20.277 9.212 24.250 1.00 96.88 99 ALA A N 1
ATOM 761 C CA . ALA A 1 99 ? -20.915 8.594 25.409 1.00 96.88 99 ALA A CA 1
ATOM 762 C C . ALA A 1 99 ? -21.506 9.652 26.355 1.00 96.88 99 ALA A C 1
ATOM 764 O O . ALA A 1 99 ? -22.674 9.544 26.729 1.00 96.88 99 ALA A O 1
ATOM 765 N N . LEU A 1 100 ? -20.742 10.702 26.679 1.00 95.81 100 LEU A N 1
ATOM 766 C CA . LEU A 1 100 ? -21.197 11.791 27.551 1.00 95.81 100 LEU A CA 1
ATOM 767 C C . LEU A 1 100 ? -22.407 12.527 26.975 1.00 95.81 100 LEU A C 1
ATOM 769 O O . LEU A 1 100 ? -23.361 12.779 27.709 1.00 95.81 100 LEU A O 1
ATOM 773 N N . ASP A 1 101 ? -22.416 12.789 25.667 1.00 95.94 101 ASP A N 1
ATOM 774 C CA . ASP A 1 101 ? -23.549 13.416 24.973 1.00 95.94 101 ASP A CA 1
ATOM 775 C C . ASP A 1 101 ? -24.841 12.583 25.088 1.00 95.94 101 ASP A C 1
ATOM 777 O O . ASP A 1 101 ? -25.947 13.111 24.975 1.00 95.94 101 ASP A O 1
ATOM 781 N N . LYS A 1 102 ? -24.712 11.276 25.353 1.00 95.69 102 LYS A N 1
ATOM 782 C CA . LYS A 1 102 ? -25.818 10.336 25.585 1.00 95.69 102 LYS A CA 1
ATOM 783 C C . LYS A 1 102 ? -26.089 10.059 27.069 1.00 95.69 102 LYS A C 1
ATOM 785 O O . LYS A 1 102 ? -26.856 9.153 27.384 1.00 95.69 102 LYS A O 1
ATOM 790 N N . GLY A 1 103 ? -25.475 10.806 27.988 1.00 94.75 103 GLY A N 1
ATOM 791 C CA . GLY A 1 103 ? -25.619 10.586 29.432 1.00 94.75 103 GLY A CA 1
ATOM 792 C C . GLY A 1 103 ? -24.917 9.319 29.937 1.00 94.75 103 GLY A C 1
ATOM 793 O O . GLY A 1 103 ? -25.250 8.807 31.006 1.00 94.75 103 GLY A O 1
ATOM 794 N N . LEU A 1 104 ? -23.948 8.807 29.179 1.00 94.94 104 LEU A N 1
ATOM 795 C CA . LEU A 1 104 ? -23.151 7.627 29.500 1.00 94.94 104 LEU A CA 1
ATOM 796 C C . LEU A 1 104 ? -21.701 8.027 29.800 1.00 94.94 104 LEU A C 1
ATOM 798 O O . LEU A 1 104 ? -21.209 9.063 29.359 1.00 94.94 104 LEU A O 1
ATOM 802 N N . ARG A 1 105 ? -20.971 7.177 30.520 1.00 93.12 105 ARG A N 1
ATOM 803 C CA . ARG A 1 105 ? -19.522 7.310 30.701 1.00 93.12 105 ARG A CA 1
ATOM 804 C C . ARG A 1 105 ? -18.837 6.024 30.257 1.00 93.12 105 ARG A C 1
ATOM 806 O O . ARG A 1 105 ? -19.168 4.949 30.749 1.00 93.12 105 ARG A O 1
ATOM 813 N N . LEU A 1 106 ? -17.885 6.162 29.336 1.00 94.06 106 LEU A N 1
ATOM 814 C CA . LEU A 1 106 ? -17.094 5.070 28.767 1.00 94.06 106 LEU A CA 1
ATOM 815 C C . LEU A 1 106 ? -15.681 5.046 29.367 1.00 94.06 106 LEU A C 1
ATOM 817 O O . LEU A 1 106 ? -15.010 6.081 29.431 1.00 94.06 106 LEU A O 1
ATOM 821 N N . ASN A 1 107 ? -15.218 3.869 29.783 1.00 91.62 107 ASN A N 1
ATOM 822 C CA . ASN A 1 107 ? -13.835 3.609 30.189 1.00 91.62 107 ASN A CA 1
ATOM 823 C C . ASN A 1 107 ? -13.420 2.160 29.862 1.00 91.62 107 ASN A C 1
ATOM 825 O O . ASN A 1 107 ? -14.181 1.415 29.251 1.00 91.62 107 ASN A O 1
ATOM 829 N N . GLU A 1 108 ? -12.221 1.748 30.278 1.00 89.38 108 GLU A N 1
ATOM 830 C CA . GLU A 1 108 ? -11.669 0.411 30.025 1.00 89.38 108 GLU A CA 1
ATOM 831 C C . GLU A 1 108 ? -12.448 -0.740 30.690 1.00 89.38 108 GLU A C 1
ATOM 833 O O . GLU A 1 108 ? -12.212 -1.907 30.373 1.00 89.38 108 GLU A O 1
ATOM 838 N N . PHE A 1 109 ? -13.362 -0.429 31.615 1.00 90.38 109 PHE A N 1
ATOM 839 C CA . PHE A 1 109 ? -14.148 -1.404 32.372 1.00 90.38 109 PHE A CA 1
ATOM 840 C C . PHE A 1 109 ? -15.617 -1.474 31.947 1.00 90.38 109 PHE A C 1
ATOM 842 O O . PHE A 1 109 ? -16.304 -2.401 32.370 1.00 90.38 109 PHE A O 1
ATOM 849 N N . GLY A 1 110 ? -16.123 -0.508 31.177 1.00 93.38 110 GLY A N 1
ATOM 850 C CA . GLY A 1 110 ? -17.538 -0.475 30.827 1.00 93.38 110 GLY A CA 1
ATOM 851 C C . GLY A 1 110 ? -18.038 0.829 30.216 1.00 93.38 110 GLY A C 1
ATOM 852 O O . GLY A 1 110 ? -17.332 1.837 30.144 1.00 93.38 110 GLY A O 1
ATOM 853 N N . LEU A 1 111 ? -19.312 0.792 29.837 1.00 94.69 111 LEU A N 1
ATOM 854 C CA . LEU A 1 111 ? -20.118 1.918 29.375 1.00 94.69 111 LEU A CA 1
ATOM 855 C C . LEU A 1 111 ? -21.367 1.983 30.246 1.00 94.69 111 LEU A C 1
ATOM 857 O O . LEU A 1 111 ? -22.211 1.100 30.155 1.00 94.69 111 LEU A O 1
ATOM 861 N N . PHE A 1 112 ? -21.494 2.987 31.104 1.00 93.19 112 PHE A N 1
ATOM 862 C CA . PHE A 1 112 ? -22.545 2.997 32.129 1.00 93.19 112 PHE A CA 1
ATOM 863 C C . PHE A 1 112 ? -23.261 4.353 32.234 1.00 93.19 112 PHE A C 1
ATOM 865 O O . PHE A 1 112 ? -22.642 5.385 31.952 1.00 93.19 112 PHE A O 1
ATOM 872 N N . PRO A 1 113 ? -24.541 4.376 32.657 1.00 92.31 113 PRO A N 1
ATOM 873 C CA . PRO A 1 113 ? -25.301 5.611 32.854 1.00 92.31 113 PRO A CA 1
ATOM 874 C C . PRO A 1 113 ? -24.701 6.501 33.947 1.00 92.31 113 PRO A C 1
ATOM 876 O O . PRO A 1 113 ? -24.393 6.040 35.048 1.00 92.31 113 PRO A O 1
ATOM 879 N N . VAL A 1 114 ? -24.519 7.789 33.650 1.00 88.69 114 VAL A N 1
ATOM 880 C CA . VAL A 1 114 ? -23.899 8.752 34.580 1.00 88.69 114 VAL A CA 1
ATOM 881 C C . VAL A 1 114 ? -24.753 8.945 35.838 1.00 88.69 114 VAL A C 1
ATOM 883 O O . VAL A 1 114 ? -24.217 9.046 36.942 1.00 88.69 114 VAL A O 1
ATOM 886 N N . ASP A 1 115 ? -26.074 8.947 35.681 1.00 86.12 115 ASP A N 1
ATOM 887 C CA . ASP A 1 115 ? -27.063 9.117 36.749 1.00 86.12 115 ASP A CA 1
ATOM 888 C C . ASP A 1 115 ? -27.083 7.958 37.759 1.00 86.12 115 ASP A C 1
ATOM 890 O O . ASP A 1 115 ? -27.348 8.178 38.940 1.00 86.12 115 ASP A O 1
ATOM 894 N N . GLN A 1 116 ? -26.761 6.738 37.324 1.00 81.12 116 GLN A N 1
ATOM 895 C CA . GLN A 1 116 ? -26.735 5.551 38.188 1.00 81.12 116 GLN A CA 1
ATOM 896 C C . GLN A 1 116 ? -25.409 5.371 38.933 1.00 81.12 116 GLN A C 1
ATOM 898 O O . GLN A 1 116 ? -25.380 4.777 40.010 1.00 81.12 116 GLN A O 1
ATOM 903 N N . VAL A 1 117 ? -24.306 5.861 38.364 1.00 77.75 117 VAL A N 1
ATOM 904 C CA . VAL A 1 117 ? -22.955 5.579 38.870 1.00 77.75 117 VAL A CA 1
ATOM 905 C C . VAL A 1 117 ? -22.424 6.668 39.804 1.00 77.75 117 VAL A C 1
ATOM 907 O O . VAL A 1 117 ? -21.604 6.369 40.676 1.00 77.75 117 VAL A O 1
ATOM 910 N N . GLY A 1 118 ? -22.891 7.914 39.672 1.00 73.19 118 GLY A N 1
ATOM 911 C CA . GLY A 1 118 ? -22.408 9.032 40.488 1.00 73.19 118 GLY A CA 1
ATOM 912 C C . GLY A 1 118 ? -20.874 9.139 40.466 1.00 73.19 118 GLY A C 1
ATOM 913 O O . GLY A 1 118 ? -20.248 9.106 39.402 1.00 73.19 118 GLY A O 1
ATOM 914 N N . ASP A 1 119 ? -20.256 9.207 41.650 1.00 74.19 119 ASP A N 1
ATOM 915 C CA . ASP A 1 119 ? -18.799 9.331 41.811 1.00 74.19 119 ASP A CA 1
ATOM 916 C C . ASP A 1 119 ? -18.032 7.994 41.812 1.00 74.19 119 ASP A C 1
ATOM 918 O O . ASP A 1 119 ? -16.799 8.002 41.903 1.00 74.19 119 ASP A O 1
ATOM 922 N N . LEU A 1 120 ? -18.715 6.845 41.696 1.00 77.00 120 LEU A N 1
ATOM 923 C CA . LEU A 1 120 ? -18.058 5.530 41.662 1.00 77.00 120 LEU A CA 1
ATOM 924 C C . LEU A 1 120 ? -17.095 5.437 40.471 1.00 77.00 120 LEU A C 1
ATOM 926 O O . LEU A 1 120 ? -17.351 5.997 39.403 1.00 77.00 120 LEU A O 1
ATOM 930 N N . LYS A 1 121 ? -15.977 4.718 40.624 1.00 72.06 121 LYS A N 1
ATOM 931 C CA . LYS A 1 121 ? -14.933 4.577 39.590 1.00 72.06 121 LYS A CA 1
ATOM 932 C C . LYS A 1 121 ? -14.481 3.125 39.441 1.00 72.06 121 LYS A C 1
ATOM 934 O O . LYS A 1 121 ? -14.680 2.296 40.324 1.00 72.06 121 LYS A O 1
ATOM 939 N N . GLY A 1 122 ? -13.839 2.827 38.313 1.00 71.31 122 GLY A N 1
ATOM 940 C CA . GLY A 1 122 ? -13.228 1.524 38.057 1.00 71.31 122 GLY A CA 1
ATOM 941 C C . GLY A 1 122 ? -14.229 0.364 38.082 1.00 71.31 122 GLY A C 1
ATOM 942 O O . GLY A 1 122 ? -15.349 0.482 37.591 1.00 71.31 122 GLY A O 1
ATOM 943 N N . ILE A 1 123 ? -13.819 -0.752 38.688 1.00 71.31 123 ILE A N 1
ATOM 944 C CA . ILE A 1 123 ? -14.597 -2.001 38.767 1.00 71.31 123 ILE A CA 1
ATOM 945 C C . ILE A 1 123 ? -15.923 -1.822 39.528 1.00 71.31 123 ILE A C 1
ATOM 947 O O . ILE A 1 123 ? -16.896 -2.514 39.240 1.00 71.31 123 ILE A O 1
ATOM 951 N N . GLU A 1 124 ? -16.002 -0.888 40.479 1.00 75.94 124 GLU A N 1
ATOM 952 C CA . GLU A 1 124 ? -17.242 -0.645 41.230 1.00 75.94 124 GLU A CA 1
ATOM 953 C C . GLU A 1 124 ? -18.348 -0.076 40.335 1.00 75.94 124 GLU A C 1
ATOM 955 O O . GLU A 1 124 ? -19.503 -0.485 40.451 1.00 75.94 124 GLU A O 1
ATOM 960 N N . ALA A 1 125 ? -17.975 0.798 39.392 1.00 78.19 125 ALA A N 1
ATOM 961 C CA . ALA A 1 125 ? -18.871 1.331 38.369 1.00 78.19 125 ALA A CA 1
ATOM 962 C C . ALA A 1 125 ? -19.244 0.285 37.304 1.00 78.19 125 ALA A C 1
ATOM 964 O O . ALA A 1 125 ? -20.347 0.331 36.764 1.00 78.19 125 ALA A O 1
ATOM 965 N N . ALA A 1 126 ? -18.362 -0.686 37.034 1.00 78.38 126 ALA A N 1
ATOM 966 C CA . ALA A 1 126 ? -18.567 -1.708 36.001 1.00 78.38 126 ALA A CA 1
ATOM 967 C C . ALA A 1 126 ? -19.822 -2.570 36.232 1.00 78.38 126 ALA A C 1
ATOM 969 O O . ALA A 1 126 ? -20.389 -3.098 35.281 1.00 78.38 126 ALA A O 1
ATOM 970 N N . LYS A 1 127 ? -20.315 -2.658 37.477 1.00 81.44 127 LYS A N 1
ATOM 971 C CA . LYS A 1 127 ? -21.585 -3.333 37.808 1.00 81.44 127 LYS A CA 1
ATOM 972 C C . LYS A 1 127 ? -22.807 -2.721 37.118 1.00 81.44 127 LYS A C 1
ATOM 974 O O . LYS A 1 127 ? -23.804 -3.414 36.952 1.00 81.44 127 LYS A O 1
ATOM 979 N N . PHE A 1 128 ? -22.730 -1.445 36.747 1.00 85.31 128 PHE A N 1
ATOM 980 C CA . PHE A 1 128 ? -23.790 -0.705 36.059 1.00 85.31 128 PHE A CA 1
ATOM 981 C C . PHE A 1 128 ? -23.525 -0.578 34.554 1.00 85.31 128 PHE A C 1
ATOM 983 O O . PHE A 1 128 ? -24.230 0.160 33.867 1.00 85.31 128 PHE A O 1
ATOM 990 N N . SER A 1 129 ? -22.489 -1.253 34.039 1.00 91.31 129 SER A N 1
ATOM 991 C CA . SER A 1 129 ? -22.187 -1.244 32.611 1.00 91.31 129 SER A CA 1
ATOM 992 C C . SER A 1 129 ? -23.334 -1.852 31.820 1.00 91.31 129 SER A C 1
ATOM 994 O O . SER A 1 129 ? -23.879 -2.897 32.178 1.00 91.31 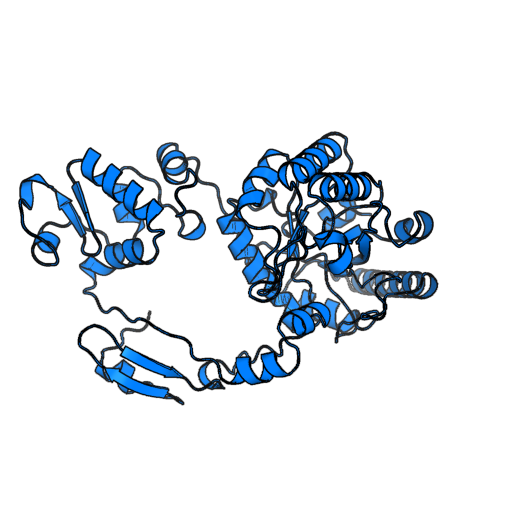129 SER A O 1
ATOM 996 N N . LEU A 1 130 ? -23.647 -1.214 30.699 1.00 93.88 130 LEU A N 1
ATOM 997 C CA . LEU A 1 130 ? -24.427 -1.816 29.636 1.00 93.88 130 LEU A CA 1
ATOM 998 C C . LEU A 1 130 ? -23.712 -3.088 29.144 1.00 93.88 130 LEU A C 1
ATOM 1000 O O . LEU A 1 130 ? -22.474 -3.137 29.159 1.00 93.88 130 LEU A O 1
ATOM 1004 N N . PRO A 1 131 ? -24.469 -4.123 28.738 1.00 93.44 131 PRO A N 1
ATOM 1005 C CA . PRO A 1 131 ? -23.892 -5.368 28.251 1.00 93.44 131 PRO A CA 1
ATOM 1006 C C . PRO A 1 131 ? -23.194 -5.147 26.907 1.00 93.44 131 PRO A C 1
ATOM 1008 O O . PRO A 1 131 ? -23.736 -4.475 26.030 1.00 93.44 131 PRO A O 1
ATOM 1011 N N . ALA A 1 132 ? -22.009 -5.731 26.750 1.00 94.75 132 ALA A N 1
ATOM 1012 C CA . ALA A 1 132 ? -21.288 -5.808 25.486 1.00 94.75 132 ALA A CA 1
ATOM 1013 C C . ALA A 1 132 ? -20.494 -7.118 25.452 1.00 94.75 132 ALA A C 1
ATOM 1015 O O . ALA A 1 132 ? -19.605 -7.330 26.280 1.00 94.75 132 ALA A O 1
ATOM 1016 N N . ASP A 1 133 ? -20.823 -7.987 24.503 1.00 91.69 133 ASP A N 1
ATOM 1017 C CA . ASP A 1 133 ? -20.104 -9.237 24.263 1.00 91.69 133 ASP A CA 1
ATOM 1018 C C . ASP A 1 133 ? -18.887 -8.997 23.356 1.00 91.69 133 ASP A C 1
ATOM 1020 O O . ASP A 1 133 ? -17.883 -9.707 23.442 1.00 91.69 133 ASP A O 1
ATOM 1024 N N . ASN A 1 134 ? -18.959 -7.976 22.498 1.00 93.19 134 ASN A N 1
ATOM 1025 C CA . ASN A 1 134 ? -17.900 -7.579 21.576 1.00 93.19 134 ASN A CA 1
ATOM 1026 C C . ASN A 1 134 ? -17.847 -6.047 21.392 1.00 93.19 134 ASN A C 1
ATOM 1028 O O . A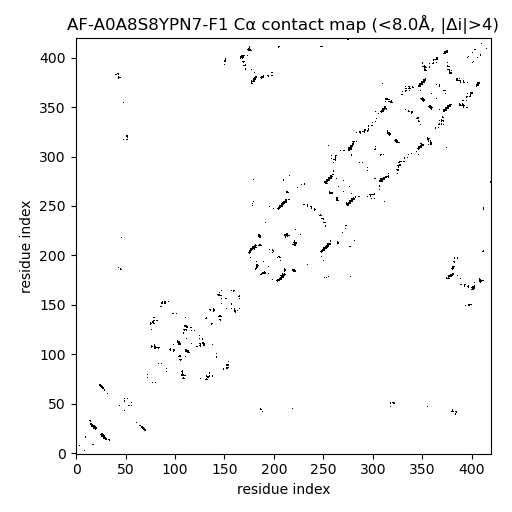SN A 1 134 ? -18.684 -5.309 21.910 1.00 93.19 134 ASN A O 1
ATOM 1032 N N . GLU A 1 135 ? -16.844 -5.547 20.662 1.00 94.81 135 GLU A N 1
ATOM 1033 C CA . GLU A 1 135 ? -16.680 -4.102 20.450 1.00 94.81 135 GLU A CA 1
ATOM 1034 C C . GLU A 1 135 ? -17.867 -3.466 19.709 1.00 94.81 135 GLU A C 1
ATOM 1036 O O . GLU A 1 135 ? -18.238 -2.343 20.034 1.00 94.81 135 GLU A O 1
ATOM 1041 N N . SER A 1 136 ? -18.496 -4.164 18.754 1.00 96.44 136 SER A N 1
ATOM 1042 C CA . SER A 1 136 ? -19.636 -3.644 17.977 1.00 96.44 136 SER A CA 1
ATOM 1043 C C . SER A 1 136 ? -20.834 -3.284 18.855 1.00 96.44 136 SER A C 1
ATOM 1045 O O . SER A 1 136 ? -21.566 -2.344 18.534 1.00 96.44 136 SER A O 1
ATOM 1047 N N . ASP A 1 137 ? -21.021 -3.967 19.984 1.00 97.19 137 ASP A N 1
ATOM 1048 C CA . ASP A 1 137 ? -22.085 -3.634 20.934 1.00 97.19 137 ASP A CA 1
ATOM 1049 C C . ASP A 1 137 ? -21.846 -2.251 21.564 1.00 97.19 137 ASP A C 1
ATOM 1051 O O . ASP A 1 137 ? -22.784 -1.476 21.744 1.00 97.19 137 ASP A O 1
ATOM 1055 N N . ILE A 1 138 ? -20.581 -1.891 21.823 1.00 97.38 138 ILE A N 1
ATOM 1056 C CA . ILE A 1 138 ? -20.193 -0.573 22.352 1.00 97.38 138 ILE A CA 1
ATOM 1057 C C . ILE A 1 138 ? -20.570 0.525 21.355 1.00 97.38 138 ILE A C 1
ATOM 1059 O O . ILE A 1 138 ? -21.189 1.512 21.746 1.00 97.38 138 ILE A O 1
ATOM 1063 N N . TYR A 1 139 ? -20.235 0.348 20.072 1.00 97.81 139 TYR A N 1
ATOM 1064 C CA . TYR A 1 139 ? -20.619 1.291 19.015 1.00 97.81 139 TYR A CA 1
ATOM 1065 C C . TYR A 1 139 ? -22.145 1.397 18.897 1.00 97.81 139 TYR A C 1
ATOM 1067 O O . TYR A 1 139 ? -22.678 2.504 18.848 1.00 97.81 139 TYR A O 1
ATOM 1075 N N . THR A 1 140 ? -22.859 0.270 18.969 1.00 97.56 140 THR A N 1
ATOM 1076 C CA . THR A 1 140 ? -24.329 0.232 18.899 1.00 97.56 140 THR A CA 1
ATOM 1077 C C . THR A 1 140 ? -24.979 1.047 20.020 1.00 97.56 140 THR A C 1
ATOM 1079 O O . THR A 1 140 ? -25.867 1.853 19.750 1.00 97.56 140 THR A O 1
ATOM 1082 N N . HIS A 1 141 ? -24.500 0.927 21.266 1.00 97.50 141 HIS A N 1
ATOM 1083 C CA . HIS A 1 141 ? -24.985 1.742 22.396 1.00 97.50 141 HIS A CA 1
ATOM 1084 C C . HIS A 1 141 ? -24.767 3.251 22.202 1.00 97.50 141 HIS A C 1
ATOM 1086 O O . HIS A 1 141 ? -25.421 4.064 22.859 1.00 97.50 141 HIS A O 1
ATOM 1092 N N . LEU A 1 142 ? -23.848 3.637 21.315 1.00 97.31 142 LEU A N 1
ATOM 1093 C CA . LEU A 1 142 ? -23.507 5.024 20.993 1.00 97.31 142 LEU A CA 1
ATOM 1094 C C . LEU A 1 142 ? -24.158 5.532 19.692 1.00 97.31 142 LEU A C 1
ATOM 1096 O O . LEU A 1 142 ? -23.882 6.662 19.270 1.00 97.31 142 LEU A O 1
ATOM 1100 N N . ASP A 1 143 ? -25.059 4.739 19.104 1.00 97.25 143 ASP A N 1
ATOM 1101 C CA . ASP A 1 143 ? -25.662 4.933 17.778 1.00 97.25 143 ASP A CA 1
ATOM 1102 C C . ASP A 1 143 ? -24.608 5.077 16.665 1.00 97.25 143 ASP A C 1
ATOM 1104 O O . ASP A 1 143 ? -24.712 5.944 15.797 1.00 97.25 143 ASP A O 1
ATOM 1108 N N . LEU A 1 144 ? -23.555 4.264 16.730 1.00 97.81 144 LEU A N 1
ATOM 1109 C CA . LEU A 1 144 ? -22.475 4.217 15.750 1.00 97.81 144 LEU A CA 1
ATOM 1110 C C . LEU A 1 144 ? -22.468 2.862 15.039 1.00 97.81 144 LEU A C 1
ATOM 1112 O O . LEU A 1 144 ? -22.711 1.820 15.650 1.00 97.81 144 LEU A O 1
ATOM 1116 N N . HIS A 1 145 ? -22.113 2.866 13.757 1.00 97.62 145 HIS A N 1
ATOM 1117 C CA . HIS A 1 145 ? -21.636 1.658 13.094 1.00 97.62 145 HIS A CA 1
ATOM 1118 C C . HIS A 1 145 ? -20.241 1.291 13.617 1.00 97.62 145 HIS A C 1
ATOM 1120 O O . HIS A 1 145 ? -19.447 2.170 13.970 1.00 97.62 145 HIS A O 1
ATOM 1126 N N . TRP A 1 146 ? -19.941 -0.008 13.678 1.00 97.38 146 TRP A N 1
ATOM 1127 C CA . TRP A 1 146 ? -18.644 -0.487 14.147 1.00 97.38 146 TRP A CA 1
ATOM 1128 C C . TRP A 1 146 ? -17.511 0.054 13.274 1.00 97.38 146 TRP A C 1
ATOM 1130 O O . TRP A 1 146 ? -17.532 -0.098 12.053 1.00 97.38 146 TRP A O 1
ATOM 1140 N N . VAL A 1 147 ? -16.532 0.687 13.922 1.00 97.69 147 VAL A N 1
ATOM 1141 C CA . VAL A 1 147 ? -15.349 1.237 13.263 1.00 97.69 147 VAL A CA 1
ATOM 1142 C C . VAL A 1 147 ? -14.203 0.221 13.366 1.00 97.69 147 VAL A C 1
ATOM 1144 O O . VAL A 1 147 ? -13.777 -0.098 14.489 1.00 97.69 147 VAL A O 1
ATOM 1147 N N . PRO A 1 148 ? -13.685 -0.284 12.232 1.00 95.44 148 PRO A N 1
ATOM 1148 C CA . PRO A 1 148 ? -12.547 -1.196 12.239 1.00 95.44 148 PRO A CA 1
ATOM 1149 C C . PRO A 1 148 ? -11.299 -0.516 12.836 1.00 95.44 148 PRO A C 1
ATOM 1151 O O . PRO A 1 148 ? -11.135 0.694 12.655 1.00 95.44 148 PRO A O 1
ATOM 1154 N N . PRO A 1 149 ? -10.444 -1.249 13.581 1.00 95.62 149 PRO A N 1
ATOM 1155 C CA . PRO A 1 149 ? -9.260 -0.705 14.256 1.00 95.62 149 PRO A CA 1
ATOM 1156 C C . PRO A 1 149 ? -8.377 0.206 13.400 1.00 95.62 149 PRO A C 1
ATOM 1158 O O . PRO A 1 149 ? -7.888 1.219 13.886 1.00 95.62 149 PRO A O 1
ATOM 1161 N N . GLU A 1 150 ? -8.227 -0.123 12.123 1.00 95.00 150 GLU A N 1
ATOM 1162 C CA . GLU A 1 150 ? -7.389 0.570 11.149 1.00 95.00 150 GLU A CA 1
ATOM 1163 C C . GLU A 1 150 ? -7.815 2.026 10.928 1.00 95.00 150 GLU A C 1
ATOM 1165 O O . GLU A 1 150 ? -6.984 2.857 10.583 1.00 95.00 150 GLU A O 1
ATOM 1170 N N . LEU A 1 151 ? -9.087 2.361 11.161 1.00 97.00 151 LEU A N 1
ATOM 1171 C CA . LEU A 1 151 ? -9.617 3.714 10.957 1.00 97.00 151 LEU A CA 1
ATOM 1172 C C . LEU A 1 151 ? -9.636 4.558 12.234 1.00 97.00 151 LEU A C 1
ATOM 1174 O O . LEU A 1 151 ? -10.004 5.731 12.181 1.00 97.00 151 LEU A O 1
ATOM 1178 N N . ARG A 1 152 ? -9.278 3.983 13.390 1.00 96.88 152 ARG A N 1
ATOM 1179 C CA . ARG A 1 152 ? -9.421 4.610 14.714 1.00 96.88 152 ARG A CA 1
ATOM 1180 C C . ARG A 1 152 ? -8.310 5.623 14.995 1.00 96.88 152 ARG A C 1
ATOM 1182 O O . ARG A 1 152 ? -7.571 5.485 15.962 1.00 96.88 152 ARG A O 1
ATOM 1189 N N . GLU A 1 153 ? -8.214 6.645 14.153 1.00 95.88 153 GLU A N 1
ATOM 1190 C CA . GLU A 1 153 ? -7.157 7.666 14.171 1.00 95.88 153 GLU A CA 1
ATOM 1191 C C . GLU A 1 153 ? -7.701 9.103 14.263 1.00 95.88 153 GLU A C 1
ATOM 1193 O O . GLU A 1 153 ? -6.949 10.052 14.065 1.00 95.88 153 GLU A O 1
ATOM 1198 N N . ASP A 1 154 ? -8.995 9.286 14.559 1.00 96.81 154 ASP A N 1
ATOM 1199 C CA . ASP A 1 154 ? -9.667 10.597 14.594 1.00 96.81 154 ASP A CA 1
ATOM 1200 C C . ASP A 1 154 ? -9.501 11.395 13.283 1.00 96.81 154 ASP A C 1
ATOM 1202 O O . ASP A 1 154 ? -9.199 12.587 13.260 1.00 96.81 154 ASP A O 1
ATOM 1206 N N . SER A 1 155 ? -9.692 10.700 12.160 1.00 94.75 155 SER A N 1
ATOM 1207 C CA . SER A 1 155 ? -9.524 11.207 10.788 1.00 94.75 155 SER A CA 1
ATOM 1208 C C . SER A 1 155 ? -10.853 11.302 10.019 1.00 94.75 155 SER A C 1
ATOM 1210 O O . SER A 1 155 ? -10.889 11.390 8.788 1.00 94.75 155 SER A O 1
ATOM 1212 N N . GLY A 1 156 ? -11.969 11.299 10.754 1.00 96.62 156 GLY A N 1
ATOM 1213 C CA . GLY A 1 156 ? -13.335 11.396 10.227 1.00 96.62 156 GLY A CA 1
ATOM 1214 C C . GLY A 1 156 ? -14.139 10.095 10.312 1.00 96.62 156 GLY A C 1
ATOM 1215 O O . GLY A 1 156 ? -15.236 10.006 9.758 1.00 96.62 156 GLY A O 1
ATOM 1216 N N . GLU A 1 157 ? -13.613 9.066 10.977 1.00 97.69 157 GLU A N 1
ATOM 1217 C CA . GLU A 1 157 ? -14.230 7.745 11.113 1.00 97.69 157 GLU A CA 1
ATOM 1218 C C . GLU A 1 157 ? -15.519 7.777 11.940 1.00 97.69 157 GLU A C 1
ATOM 1220 O O . GLU A 1 157 ? -16.452 7.024 11.662 1.00 97.69 157 GLU A O 1
ATOM 1225 N N . ILE A 1 158 ? -15.614 8.680 12.921 1.00 97.88 158 ILE A N 1
ATOM 1226 C CA . ILE A 1 158 ? -16.819 8.845 13.743 1.00 97.88 158 ILE A CA 1
ATOM 1227 C C . ILE A 1 158 ? -17.941 9.481 12.921 1.00 97.88 158 ILE A C 1
ATOM 1229 O O . ILE A 1 158 ? -19.079 9.016 12.959 1.00 97.88 158 ILE A O 1
ATOM 1233 N N . GLU A 1 159 ? -17.630 10.511 12.136 1.00 97.81 159 GLU A N 1
ATOM 1234 C CA . GLU A 1 159 ? -18.568 11.152 11.216 1.00 97.81 159 GLU A CA 1
ATOM 1235 C C . GLU A 1 159 ? -19.046 10.177 10.137 1.00 97.81 159 GLU A C 1
ATOM 1237 O O . GLU A 1 159 ? -20.246 10.082 9.875 1.00 97.81 159 GLU A O 1
ATOM 1242 N N . ALA A 1 160 ? -18.121 9.426 9.533 1.00 98.00 160 ALA A N 1
ATOM 1243 C CA . ALA A 1 160 ? -18.448 8.407 8.542 1.00 98.00 160 ALA A CA 1
ATOM 1244 C C . ALA A 1 160 ? -19.317 7.295 9.145 1.00 98.00 160 ALA A C 1
ATOM 1246 O O . ALA A 1 160 ? -20.288 6.870 8.518 1.00 98.00 160 ALA A O 1
ATOM 1247 N N . SER A 1 161 ? -19.022 6.876 10.379 1.00 97.94 161 SER A N 1
ATOM 1248 C CA . SER A 1 161 ? -19.836 5.920 11.130 1.00 97.94 161 SER A CA 1
ATOM 1249 C C . SER A 1 161 ? -21.255 6.441 11.367 1.00 97.94 161 SER A C 1
ATOM 1251 O O . SER A 1 161 ? -22.212 5.751 11.035 1.00 97.94 161 SER A O 1
ATOM 1253 N N . LEU A 1 162 ? -21.428 7.679 11.837 1.00 97.19 162 LEU A N 1
ATOM 1254 C CA . LEU A 1 162 ? -22.757 8.281 12.030 1.00 97.19 162 LEU A CA 1
ATOM 1255 C C . LEU A 1 162 ? -23.551 8.398 10.723 1.00 97.19 162 LEU A C 1
ATOM 1257 O O . LEU A 1 162 ? -24.773 8.263 10.718 1.00 97.19 162 LEU A O 1
ATOM 1261 N N . ALA A 1 163 ? -22.861 8.673 9.617 1.00 97.81 163 ALA A N 1
ATOM 1262 C CA . ALA A 1 163 ? -23.480 8.844 8.310 1.00 97.81 163 ALA A CA 1
ATOM 1263 C C . ALA A 1 163 ? -23.764 7.521 7.576 1.00 97.81 163 ALA A C 1
ATOM 1265 O O . ALA A 1 163 ? -24.359 7.567 6.499 1.00 97.81 163 ALA A O 1
ATOM 1266 N N . GLY A 1 164 ? -23.325 6.368 8.099 1.00 96.69 164 GLY A N 1
ATOM 1267 C CA . GLY A 1 164 ? -23.411 5.090 7.381 1.00 96.69 164 GLY A CA 1
ATOM 1268 C C . GLY A 1 164 ? -22.522 5.035 6.136 1.00 96.69 164 GLY A C 1
ATOM 1269 O O . GLY A 1 164 ? -22.901 4.434 5.137 1.00 96.69 164 GLY A O 1
ATOM 1270 N N . LYS A 1 165 ? -21.368 5.711 6.176 1.00 97.19 165 LYS A N 1
ATOM 1271 C CA . LYS A 1 165 ? -20.439 5.903 5.048 1.00 97.19 165 LYS A CA 1
ATOM 1272 C C . LYS A 1 165 ? -19.020 5.401 5.333 1.00 97.19 165 LYS A C 1
ATOM 1274 O O . LYS A 1 165 ? -18.068 5.896 4.736 1.00 97.19 165 LYS A O 1
ATOM 1279 N N . LEU A 1 166 ? -18.855 4.471 6.274 1.00 97.88 166 LEU A N 1
ATOM 1280 C CA . LEU A 1 166 ? -17.563 3.805 6.454 1.00 97.88 166 LEU A CA 1
ATOM 1281 C C . LEU A 1 166 ? -17.216 3.003 5.185 1.00 97.88 166 LEU A C 1
ATOM 1283 O O . LEU A 1 166 ? -18.110 2.349 4.642 1.00 97.88 166 LEU A O 1
ATOM 1287 N N . PRO A 1 167 ? -15.958 3.048 4.715 1.00 97.12 167 PRO A N 1
ATOM 1288 C CA . PRO A 1 167 ? -15.535 2.309 3.528 1.00 97.12 167 PRO A CA 1
ATOM 1289 C C . PRO A 1 167 ? -15.521 0.797 3.783 1.00 97.12 167 PRO A C 1
ATOM 1291 O O . PRO A 1 167 ? -15.267 0.346 4.905 1.00 97.12 167 PRO A O 1
ATOM 1294 N N . GLN A 1 168 ? -15.728 0.005 2.729 1.00 97.56 168 GLN A N 1
ATOM 1295 C CA . GLN A 1 168 ? -15.466 -1.431 2.783 1.00 97.56 168 GLN A CA 1
ATOM 1296 C C . GLN A 1 168 ? -13.986 -1.680 2.480 1.00 97.56 168 GLN A C 1
ATOM 1298 O O . GLN A 1 168 ? -13.583 -1.809 1.323 1.00 97.56 168 GLN A O 1
ATOM 1303 N N . LEU A 1 169 ? -13.182 -1.740 3.539 1.00 97.88 169 LEU A N 1
ATOM 1304 C CA . LEU A 1 169 ? -11.730 -1.848 3.426 1.00 97.88 169 LEU A CA 1
ATOM 1305 C C . LEU A 1 169 ? -11.290 -3.065 2.607 1.00 97.88 169 LEU A C 1
ATOM 1307 O O . LEU A 1 169 ? -11.874 -4.147 2.693 1.00 97.88 169 LEU A O 1
ATOM 1311 N N . MET A 1 170 ? -10.228 -2.871 1.828 1.00 97.75 170 MET A N 1
ATOM 1312 C CA . MET A 1 170 ? -9.554 -3.953 1.118 1.00 97.75 170 MET A CA 1
ATOM 1313 C C . MET A 1 170 ? -9.043 -5.021 2.104 1.00 97.75 170 MET A C 1
ATOM 1315 O O . MET A 1 170 ? -8.626 -4.702 3.219 1.00 97.75 170 MET A O 1
ATOM 1319 N N . GLU A 1 171 ? -9.036 -6.293 1.702 1.00 94.81 171 GLU A N 1
ATOM 1320 C CA . GLU A 1 171 ? -8.443 -7.395 2.480 1.00 94.81 171 GLU A CA 1
ATOM 1321 C C . GLU A 1 171 ? -7.199 -7.951 1.772 1.00 94.81 171 GLU A C 1
ATOM 1323 O O . GLU A 1 171 ? -7.214 -8.027 0.543 1.00 94.81 171 GLU A O 1
ATOM 1328 N N . PRO A 1 172 ? -6.137 -8.379 2.486 1.00 92.75 172 PRO A N 1
ATOM 1329 C CA . PRO A 1 172 ? -4.917 -8.896 1.852 1.00 92.75 172 PRO A CA 1
ATOM 1330 C C . PRO A 1 172 ? -5.171 -10.025 0.840 1.00 92.75 172 PRO A C 1
ATOM 1332 O O . PRO A 1 172 ? -4.507 -10.108 -0.184 1.00 92.75 172 PRO A O 1
ATOM 1335 N N . SER A 1 173 ? -6.188 -10.857 1.088 1.00 95.50 173 SER A N 1
ATOM 1336 C CA . SER A 1 173 ? -6.612 -11.941 0.187 1.00 95.50 173 SER A CA 1
ATOM 1337 C C . SER A 1 173 ? -7.218 -11.472 -1.143 1.00 95.50 173 SER A C 1
ATOM 1339 O O . SER A 1 173 ? -7.466 -12.296 -2.018 1.00 95.50 173 SER A O 1
ATOM 1341 N N . MET A 1 174 ? -7.494 -10.174 -1.301 1.00 98.06 174 MET A N 1
ATOM 1342 C CA . MET A 1 174 ? -7.970 -9.593 -2.559 1.00 98.06 174 MET A CA 1
ATOM 1343 C C . MET A 1 174 ? -6.833 -9.307 -3.544 1.00 98.06 174 MET A C 1
ATOM 1345 O O . MET A 1 174 ? -7.121 -9.088 -4.719 1.00 98.06 174 MET A O 1
ATOM 1349 N N . LEU A 1 175 ? -5.578 -9.282 -3.079 1.00 98.38 175 LEU A N 1
ATOM 1350 C CA . LEU A 1 175 ? -4.413 -9.046 -3.925 1.00 98.38 175 LEU A CA 1
ATOM 1351 C C . LEU A 1 175 ? -4.175 -10.250 -4.836 1.00 98.38 175 LEU A C 1
ATOM 1353 O O . LEU A 1 175 ? -4.149 -11.392 -4.380 1.00 98.38 175 LEU A O 1
ATOM 1357 N N . LYS A 1 176 ? -3.989 -9.972 -6.124 1.00 98.69 176 LYS A N 1
ATOM 1358 C CA . LYS A 1 176 ? -3.799 -10.975 -7.176 1.00 98.69 176 LYS A CA 1
ATOM 1359 C C . LYS A 1 176 ? -2.409 -10.930 -7.808 1.00 98.69 176 LYS A C 1
ATOM 1361 O O . LYS A 1 176 ? -2.169 -11.668 -8.755 1.00 98.69 176 LYS A O 1
ATOM 1366 N N . GLY A 1 177 ? -1.526 -10.069 -7.316 1.00 98.56 177 GLY A N 1
ATOM 1367 C CA . GLY A 1 177 ? -0.184 -9.866 -7.851 1.00 98.56 177 GLY A CA 1
ATOM 1368 C C . GLY A 1 177 ? 0.437 -8.560 -7.363 1.00 98.56 177 GLY A C 1
ATOM 1369 O O . GLY A 1 177 ? -0.222 -7.756 -6.698 1.00 98.56 177 GLY A O 1
ATOM 1370 N N . ALA A 1 178 ? 1.698 -8.330 -7.713 1.00 98.56 178 ALA A N 1
ATOM 1371 C CA . ALA A 1 178 ? 2.441 -7.099 -7.434 1.00 98.56 178 ALA A CA 1
ATOM 1372 C C . ALA A 1 178 ? 3.313 -6.711 -8.629 1.00 98.56 178 ALA A C 1
ATOM 1374 O O . ALA A 1 178 ? 3.653 -7.588 -9.414 1.00 98.56 178 ALA A O 1
ATOM 1375 N N . PHE A 1 179 ? 3.677 -5.432 -8.757 1.00 98.56 179 PHE A N 1
ATOM 1376 C CA . PHE A 1 179 ? 4.365 -4.890 -9.940 1.00 98.56 179 PHE A CA 1
ATOM 1377 C C . PHE A 1 179 ? 5.844 -4.533 -9.738 1.00 98.56 179 PHE A C 1
ATOM 1379 O O . PHE A 1 179 ? 6.528 -4.259 -10.718 1.00 98.56 179 PHE A O 1
ATOM 1386 N N . HIS A 1 180 ? 6.331 -4.525 -8.497 1.00 98.38 180 HIS A N 1
ATOM 1387 C CA . HIS A 1 180 ? 7.693 -4.106 -8.161 1.00 98.38 180 HIS A CA 1
ATOM 1388 C C . HIS A 1 180 ? 8.394 -5.231 -7.400 1.00 98.38 180 HIS A C 1
ATOM 1390 O O . HIS A 1 180 ? 8.141 -5.441 -6.208 1.00 98.38 180 HIS A O 1
ATOM 1396 N N . ASN A 1 181 ? 9.156 -6.032 -8.143 1.00 98.12 181 ASN A N 1
ATOM 1397 C CA . ASN A 1 181 ? 9.858 -7.214 -7.655 1.00 98.12 181 ASN A CA 1
ATOM 1398 C C . ASN A 1 181 ? 11.143 -7.405 -8.466 1.00 98.12 181 ASN A C 1
ATOM 1400 O O . ASN A 1 181 ? 11.135 -7.211 -9.684 1.00 98.12 181 ASN A O 1
ATOM 1404 N N . HIS A 1 182 ? 12.196 -7.848 -7.794 1.00 96.62 182 HIS A N 1
ATOM 1405 C CA . HIS A 1 182 ? 13.556 -7.916 -8.314 1.00 96.62 182 HIS A CA 1
ATOM 1406 C C . HIS A 1 182 ? 13.970 -9.375 -8.479 1.00 96.62 182 HIS A C 1
ATOM 1408 O O . HIS A 1 182 ? 13.531 -10.273 -7.748 1.00 96.62 182 HIS A O 1
ATOM 1414 N N . THR A 1 183 ? 14.820 -9.625 -9.461 1.00 96.19 183 THR A N 1
ATOM 1415 C CA . THR A 1 183 ? 15.345 -10.944 -9.794 1.00 96.19 183 THR A CA 1
ATOM 1416 C C . THR A 1 183 ? 16.867 -10.926 -9.740 1.00 96.19 183 THR A C 1
ATOM 1418 O O . THR A 1 183 ? 17.498 -9.905 -9.490 1.00 96.19 183 THR A O 1
ATOM 1421 N N . THR A 1 184 ? 17.494 -12.066 -10.013 1.00 94.06 184 THR A N 1
ATOM 1422 C CA . THR A 1 184 ? 18.953 -12.140 -10.192 1.00 94.06 184 THR A CA 1
ATOM 1423 C C . THR A 1 184 ? 19.476 -11.345 -11.396 1.00 94.06 184 THR A C 1
ATOM 1425 O O . THR A 1 184 ? 20.674 -11.410 -11.662 1.00 94.06 184 THR A O 1
ATOM 1428 N N . ALA A 1 185 ? 18.611 -10.678 -12.170 1.00 91.19 185 ALA A N 1
ATOM 1429 C CA . ALA A 1 185 ? 19.032 -9.787 -13.244 1.00 91.19 185 ALA A CA 1
ATOM 1430 C C . ALA A 1 185 ? 19.587 -8.454 -12.709 1.00 91.19 185 ALA A C 1
ATOM 1432 O O . ALA A 1 185 ? 20.517 -7.939 -13.323 1.00 91.19 185 ALA A O 1
ATOM 1433 N N . SER A 1 186 ? 19.086 -7.942 -11.574 1.00 88.25 186 SER A N 1
ATOM 1434 C CA . SER A 1 186 ? 19.735 -6.868 -10.806 1.00 88.25 186 SER A CA 1
ATOM 1435 C C . SER A 1 186 ? 20.353 -7.404 -9.506 1.00 88.25 186 SER A C 1
ATOM 1437 O O . SER A 1 186 ? 21.449 -7.967 -9.494 1.00 88.25 186 SER A O 1
ATOM 1439 N N . ASP A 1 187 ? 19.640 -7.265 -8.401 1.00 88.12 187 ASP A N 1
ATOM 1440 C CA . ASP A 1 187 ? 20.091 -7.433 -7.022 1.00 88.12 187 ASP A CA 1
ATOM 1441 C C . ASP A 1 187 ? 19.167 -8.347 -6.206 1.00 88.12 187 ASP A C 1
ATOM 1443 O O . ASP A 1 187 ? 19.363 -8.556 -5.007 1.00 88.12 187 ASP A O 1
ATOM 1447 N N . GLY A 1 188 ? 18.194 -8.970 -6.870 1.00 90.12 188 GLY A N 1
ATOM 1448 C CA . GLY A 1 188 ? 17.417 -10.059 -6.315 1.00 90.12 188 GLY A CA 1
ATOM 1449 C C . GLY A 1 188 ? 18.230 -11.351 -6.171 1.00 90.12 188 GLY A C 1
ATOM 1450 O O . GLY A 1 188 ? 19.242 -11.606 -6.824 1.00 90.12 188 GLY A O 1
ATOM 1451 N N . THR A 1 189 ? 17.735 -12.233 -5.312 1.00 92.56 189 THR A N 1
ATOM 1452 C CA . THR A 1 189 ? 18.366 -13.519 -4.965 1.00 92.56 189 THR A CA 1
ATOM 1453 C C . THR A 1 189 ? 17.715 -14.722 -5.651 1.00 92.56 189 THR A C 1
ATOM 1455 O O . THR A 1 189 ? 18.186 -15.852 -5.513 1.00 92.56 189 THR A O 1
ATOM 1458 N N . ALA A 1 190 ? 16.629 -14.495 -6.393 1.00 94.50 190 ALA A N 1
ATOM 1459 C CA . ALA A 1 190 ? 15.862 -15.520 -7.087 1.00 94.50 190 ALA A CA 1
ATOM 1460 C C . ALA A 1 190 ? 15.752 -15.211 -8.586 1.00 94.50 190 ALA A C 1
ATOM 1462 O O . ALA A 1 190 ? 15.562 -14.066 -8.990 1.00 94.50 190 ALA A O 1
ATOM 1463 N N . SER A 1 191 ? 15.867 -16.249 -9.411 1.00 97.50 191 SER A N 1
ATOM 1464 C CA . SER A 1 191 ? 15.636 -16.149 -10.857 1.00 97.50 191 SER A CA 1
ATOM 1465 C C . SER A 1 191 ? 14.191 -15.762 -11.175 1.00 97.50 191 SER A C 1
ATOM 1467 O O . SER A 1 191 ? 13.282 -15.950 -10.357 1.00 97.50 191 SER A O 1
ATOM 1469 N N . LEU A 1 192 ? 13.975 -15.287 -12.401 1.00 97.75 192 LEU A N 1
ATOM 1470 C CA . LEU A 1 192 ? 12.657 -14.953 -12.934 1.00 97.75 192 LEU A CA 1
ATOM 1471 C C . LEU A 1 192 ? 11.649 -16.100 -12.747 1.00 97.75 192 LEU A C 1
ATOM 1473 O O . LEU A 1 192 ? 10.543 -15.891 -12.247 1.00 97.75 192 LEU A O 1
ATOM 1477 N N . GLU A 1 193 ? 12.043 -17.334 -13.067 1.00 98.00 193 GLU A N 1
ATOM 1478 C CA . GLU A 1 193 ? 11.197 -18.519 -12.928 1.00 98.00 193 GLU A CA 1
ATOM 1479 C C . GLU A 1 193 ? 10.889 -18.855 -11.469 1.00 98.00 193 GLU A C 1
ATOM 1481 O O . GLU A 1 193 ? 9.768 -19.256 -11.154 1.00 98.00 193 GLU A O 1
ATOM 1486 N N . GLN A 1 194 ? 11.861 -18.690 -10.567 1.00 98.31 194 GLN A N 1
ATOM 1487 C CA . GLN A 1 194 ? 11.651 -18.920 -9.136 1.00 98.31 194 GLN A CA 1
ATOM 1488 C C . GLN A 1 194 ? 10.667 -17.905 -8.548 1.00 98.31 194 GLN A C 1
ATOM 1490 O O . GLN A 1 194 ? 9.779 -18.296 -7.790 1.00 98.31 194 GLN A O 1
ATOM 1495 N N . MET A 1 195 ? 10.787 -16.628 -8.922 1.00 98.50 195 MET A N 1
ATOM 1496 C CA . MET A 1 195 ? 9.857 -15.577 -8.503 1.00 98.50 195 MET A CA 1
ATOM 1497 C C . MET A 1 195 ? 8.450 -15.826 -9.054 1.00 98.50 195 MET A C 1
ATOM 1499 O O . MET A 1 195 ? 7.475 -15.797 -8.301 1.00 98.50 195 MET A O 1
ATOM 1503 N N . ALA A 1 196 ? 8.335 -16.163 -10.341 1.00 98.44 196 ALA A N 1
ATOM 1504 C CA . ALA A 1 196 ? 7.055 -16.481 -10.968 1.00 98.44 196 ALA A CA 1
ATOM 1505 C C . ALA A 1 196 ? 6.379 -17.717 -10.356 1.00 98.44 196 ALA A C 1
ATOM 1507 O O . ALA A 1 196 ? 5.159 -17.738 -10.183 1.00 98.44 196 ALA A O 1
ATOM 1508 N N . GLN A 1 197 ? 7.153 -18.755 -10.023 1.00 98.38 197 GLN A N 1
ATOM 1509 C CA . GLN A 1 197 ? 6.626 -19.942 -9.353 1.00 98.38 197 GLN A CA 1
ATOM 1510 C C . GLN A 1 197 ? 6.149 -19.608 -7.936 1.00 98.38 197 GLN A C 1
ATOM 1512 O O . GLN A 1 197 ? 5.052 -20.008 -7.558 1.00 98.38 197 GLN A O 1
ATOM 1517 N N . ALA A 1 198 ? 6.921 -18.829 -7.173 1.00 98.31 198 ALA A N 1
ATOM 1518 C CA . ALA A 1 198 ? 6.528 -18.411 -5.830 1.00 98.31 198 ALA A CA 1
ATOM 1519 C C . ALA A 1 198 ? 5.241 -17.568 -5.837 1.00 98.31 198 ALA A C 1
ATOM 1521 O O . ALA A 1 198 ? 4.371 -17.769 -4.991 1.00 98.31 198 ALA A O 1
ATOM 1522 N N . ALA A 1 199 ? 5.073 -16.675 -6.817 1.00 98.50 199 ALA A N 1
ATOM 1523 C CA . ALA A 1 199 ? 3.835 -15.920 -7.002 1.00 98.50 199 ALA A CA 1
ATOM 1524 C C . ALA A 1 199 ? 2.630 -16.833 -7.306 1.00 98.50 199 ALA A C 1
ATOM 1526 O O . ALA A 1 199 ? 1.567 -16.679 -6.702 1.00 98.50 199 ALA A O 1
ATOM 1527 N N . GLN A 1 200 ? 2.796 -17.832 -8.179 1.00 97.94 200 GLN A N 1
ATOM 1528 C CA . GLN A 1 200 ? 1.754 -18.836 -8.440 1.00 97.94 200 GLN A CA 1
ATOM 1529 C C . GLN A 1 200 ? 1.409 -19.652 -7.186 1.00 97.94 200 GLN A C 1
ATOM 1531 O O . GLN A 1 200 ? 0.232 -19.904 -6.925 1.00 97.94 200 GLN A O 1
ATOM 1536 N N . ASP A 1 201 ? 2.404 -20.017 -6.374 1.00 97.81 201 ASP A N 1
ATOM 1537 C CA . ASP A 1 201 ? 2.202 -20.757 -5.121 1.00 97.81 201 ASP A CA 1
ATOM 1538 C C . ASP A 1 201 ? 1.448 -19.924 -4.063 1.00 97.81 201 ASP A C 1
ATOM 1540 O O . ASP A 1 201 ? 0.725 -20.480 -3.232 1.00 97.81 201 ASP A O 1
ATOM 1544 N N . LEU A 1 202 ? 1.557 -18.589 -4.119 1.00 96.38 202 LEU A N 1
ATOM 1545 C CA . LEU A 1 202 ? 0.739 -17.651 -3.335 1.00 96.38 202 LEU A CA 1
ATOM 1546 C C . LEU A 1 202 ? -0.696 -17.502 -3.875 1.00 96.38 202 LEU A C 1
ATOM 1548 O O . LEU A 1 202 ? -1.530 -16.863 -3.229 1.00 96.38 202 LEU A O 1
ATOM 1552 N N . GLY A 1 203 ? -1.005 -18.096 -5.030 1.00 97.12 203 GLY A N 1
ATOM 1553 C CA . GLY A 1 203 ? -2.301 -17.989 -5.697 1.00 97.12 203 GLY A CA 1
ATOM 1554 C C . GLY A 1 203 ? -2.501 -16.674 -6.452 1.00 97.12 203 GLY A C 1
ATOM 1555 O O . GLY A 1 203 ? -3.645 -16.285 -6.687 1.00 97.12 203 GLY A O 1
ATOM 1556 N N . TRP A 1 204 ? -1.419 -15.971 -6.800 1.00 98.44 204 TRP A N 1
ATOM 1557 C CA . TRP A 1 204 ? -1.493 -14.771 -7.630 1.00 98.44 204 TRP A CA 1
ATOM 1558 C C . TRP A 1 204 ? -1.782 -15.120 -9.093 1.00 98.44 204 TRP A C 1
ATOM 1560 O O . TRP A 1 204 ? -1.402 -16.177 -9.591 1.00 98.44 204 TRP A O 1
ATOM 1570 N N . GLU A 1 205 ? -2.460 -14.206 -9.781 1.00 98.44 205 GLU A N 1
ATOM 1571 C CA . GLU A 1 205 ? -2.767 -14.272 -11.214 1.00 98.44 205 GLU A CA 1
ATOM 1572 C C . GLU A 1 205 ? -1.677 -13.599 -12.061 1.00 98.44 205 GLU A C 1
ATOM 1574 O O . GLU A 1 205 ? -1.616 -13.804 -13.276 1.00 98.44 205 GLU A O 1
ATOM 1579 N N . PHE A 1 206 ? -0.829 -12.772 -11.442 1.00 98.75 206 PHE A N 1
ATOM 1580 C CA . PHE A 1 206 ? 0.266 -12.105 -12.129 1.00 98.75 206 PHE A CA 1
ATOM 1581 C C . PHE A 1 206 ? 1.434 -11.742 -11.207 1.00 98.75 206 PHE A C 1
ATOM 1583 O O . PHE A 1 206 ? 1.295 -11.663 -9.985 1.00 98.75 206 PHE A O 1
ATOM 1590 N N . LEU A 1 207 ? 2.580 -11.464 -11.822 1.00 98.81 207 LEU A N 1
ATOM 1591 C CA . LEU A 1 207 ? 3.746 -10.865 -11.183 1.00 98.81 207 LEU A CA 1
ATOM 1592 C C . LEU A 1 207 ? 4.402 -9.887 -12.165 1.00 98.81 207 LEU A C 1
ATOM 1594 O O . LEU A 1 207 ? 4.712 -10.253 -13.292 1.00 98.81 207 LEU A O 1
ATOM 1598 N N . GLY A 1 208 ? 4.599 -8.643 -11.752 1.00 98.50 208 GLY A N 1
ATOM 1599 C CA . GLY A 1 208 ? 5.385 -7.660 -12.485 1.00 98.50 208 GLY A CA 1
ATOM 1600 C C . GLY A 1 208 ? 6.813 -7.618 -11.969 1.00 98.50 208 GLY A C 1
ATOM 1601 O O . GLY A 1 208 ? 7.039 -7.562 -10.758 1.00 98.50 208 GLY A O 1
ATOM 1602 N N . ILE A 1 209 ? 7.755 -7.672 -12.899 1.00 98.19 209 ILE A N 1
ATOM 1603 C CA . ILE A 1 209 ? 9.181 -7.506 -12.636 1.00 98.19 209 ILE A CA 1
ATOM 1604 C C . ILE A 1 209 ? 9.532 -6.028 -12.755 1.00 98.19 209 ILE A C 1
ATOM 1606 O O . ILE A 1 209 ? 8.911 -5.313 -13.540 1.00 98.19 209 ILE A O 1
ATOM 1610 N N . ALA A 1 210 ? 10.479 -5.576 -11.944 1.00 96.94 210 ALA A N 1
ATOM 1611 C CA . ALA A 1 210 ? 10.994 -4.219 -11.976 1.00 96.94 210 ALA A CA 1
ATOM 1612 C C . ALA A 1 210 ? 12.453 -4.188 -11.495 1.00 96.94 210 ALA A C 1
ATOM 1614 O O . ALA A 1 210 ? 12.787 -3.431 -10.596 1.00 96.94 210 ALA A O 1
ATOM 1615 N N . ASP A 1 211 ? 13.318 -5.021 -12.087 1.00 95.06 211 ASP A N 1
ATOM 1616 C CA . ASP A 1 211 ? 14.767 -4.935 -11.848 1.00 95.06 211 ASP A CA 1
ATOM 1617 C C . ASP A 1 211 ? 15.279 -3.507 -12.134 1.00 95.06 211 ASP A C 1
ATOM 1619 O O . ASP A 1 211 ? 14.664 -2.778 -12.916 1.00 95.06 211 ASP A O 1
ATOM 1623 N N . HIS A 1 212 ? 16.386 -3.093 -11.512 1.00 89.00 212 HIS A N 1
ATOM 1624 C CA . HIS A 1 212 ? 16.870 -1.705 -11.580 1.00 89.00 212 HIS A CA 1
ATOM 1625 C C . HIS A 1 212 ? 17.447 -1.292 -12.945 1.00 89.00 212 HIS A C 1
ATOM 1627 O O . HIS A 1 212 ? 18.003 -2.105 -13.690 1.00 89.00 212 HIS A O 1
ATOM 1633 N N . SER A 1 213 ? 17.377 0.010 -13.246 1.00 79.56 213 SER A N 1
ATOM 1634 C CA . SER A 1 213 ? 18.010 0.631 -14.417 1.00 79.56 213 SER A CA 1
ATOM 1635 C C . SER A 1 213 ? 19.520 0.896 -14.262 1.00 79.56 213 SER A C 1
ATOM 1637 O O . SER A 1 213 ? 20.100 0.820 -13.177 1.00 79.56 213 SER A O 1
ATOM 1639 N N . GLN A 1 214 ? 20.177 1.196 -15.387 1.00 72.12 214 GLN A N 1
ATOM 1640 C CA . GLN A 1 214 ? 21.633 1.180 -15.582 1.00 72.12 214 GLN A CA 1
ATOM 1641 C C . GLN A 1 214 ? 22.458 2.057 -14.615 1.00 72.12 214 GLN A C 1
ATOM 1643 O O . GLN A 1 214 ? 23.603 1.711 -14.301 1.00 72.12 214 GLN A O 1
ATOM 1648 N N . ILE A 1 215 ? 21.945 3.206 -14.161 1.00 66.88 215 ILE A N 1
ATOM 1649 C CA . ILE A 1 215 ? 22.706 4.138 -13.310 1.00 66.88 215 ILE A CA 1
ATOM 1650 C C . ILE A 1 215 ? 22.904 3.611 -11.884 1.00 66.88 215 ILE A C 1
ATOM 1652 O O . ILE A 1 215 ? 23.895 3.987 -11.239 1.00 66.88 215 ILE A O 1
ATOM 1656 N N . LEU A 1 216 ? 22.057 2.697 -11.403 1.00 62.06 216 LEU A N 1
ATOM 1657 C CA . LEU A 1 216 ? 22.172 2.122 -10.064 1.00 62.06 216 LEU A CA 1
ATOM 1658 C C . LEU A 1 216 ? 23.290 1.062 -10.007 1.00 62.06 216 LEU A C 1
ATOM 1660 O O . LEU A 1 216 ? 23.064 -0.135 -9.852 1.00 62.06 216 LEU A O 1
ATOM 1664 N N . GLN A 1 217 ? 24.548 1.505 -10.115 1.00 53.78 217 GLN A N 1
ATOM 1665 C CA . GLN A 1 217 ? 25.726 0.625 -10.160 1.00 53.78 217 GLN A CA 1
ATOM 1666 C C . GLN A 1 217 ? 25.893 -0.262 -8.917 1.00 53.78 217 GLN A C 1
ATOM 1668 O O . GLN A 1 217 ? 26.563 -1.289 -8.991 1.00 53.78 217 GLN A O 1
ATOM 1673 N N . VAL A 1 218 ? 25.312 0.129 -7.777 1.00 54.66 218 VAL A N 1
ATOM 1674 C CA . VAL A 1 218 ? 25.343 -0.662 -6.534 1.00 54.66 218 VAL A CA 1
ATOM 1675 C C . VAL A 1 218 ? 24.455 -1.909 -6.641 1.00 54.66 218 VAL A C 1
ATOM 1677 O O . VAL A 1 218 ? 24.770 -2.917 -6.017 1.00 54.66 218 VAL A O 1
ATOM 1680 N N . ALA A 1 219 ? 23.416 -1.869 -7.478 1.00 58.72 219 ALA A N 1
ATOM 1681 C CA . ALA A 1 219 ? 22.423 -2.930 -7.631 1.00 58.72 219 ALA A CA 1
ATOM 1682 C C . ALA A 1 219 ? 22.545 -3.707 -8.956 1.00 58.72 219 ALA A C 1
ATOM 1684 O O . ALA A 1 219 ? 21.645 -4.450 -9.325 1.00 58.72 219 ALA A O 1
ATOM 1685 N N . SER A 1 220 ? 23.650 -3.543 -9.694 1.00 68.38 220 SER A N 1
ATOM 1686 C CA . SER A 1 220 ? 23.873 -4.210 -10.991 1.00 68.38 220 SER A CA 1
ATOM 1687 C C . SER A 1 220 ? 22.740 -3.989 -12.011 1.00 68.38 220 SER A C 1
ATOM 1689 O O . SER A 1 220 ? 22.297 -4.936 -12.650 1.00 68.38 220 SER A O 1
ATOM 1691 N N . GLY A 1 221 ? 22.264 -2.748 -12.159 1.00 76.69 221 GLY A N 1
ATOM 1692 C CA . GLY A 1 221 ? 21.162 -2.429 -13.073 1.00 76.69 221 G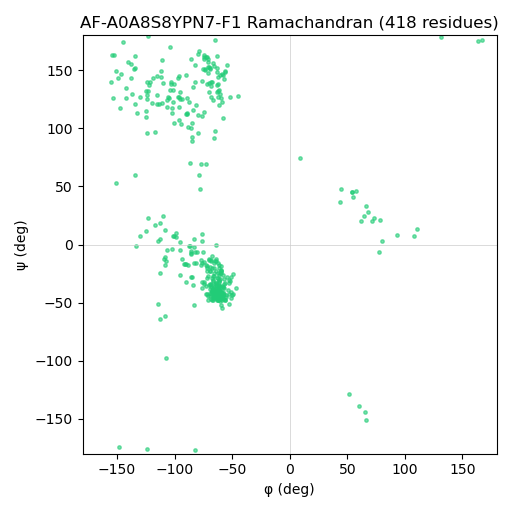LY A CA 1
ATOM 1693 C C . GLY A 1 221 ? 21.402 -2.840 -14.533 1.00 76.69 221 GLY A C 1
ATOM 1694 O O . GLY A 1 221 ? 22.538 -2.834 -15.019 1.00 76.69 221 GLY A O 1
ATOM 1695 N N . LEU A 1 222 ? 20.317 -3.181 -15.234 1.00 85.44 222 LEU A N 1
ATOM 1696 C CA . LEU A 1 222 ? 20.376 -3.813 -16.553 1.00 85.44 222 LEU A CA 1
ATOM 1697 C C . LEU A 1 222 ? 20.871 -2.836 -17.629 1.00 85.44 222 LEU A C 1
ATOM 1699 O O . LEU A 1 222 ? 20.461 -1.675 -17.709 1.00 85.44 222 LEU A O 1
ATOM 1703 N N . SER A 1 223 ? 21.718 -3.324 -18.527 1.00 87.88 223 SER A N 1
ATOM 1704 C CA . SER A 1 223 ? 21.991 -2.662 -19.802 1.00 87.88 223 SER A CA 1
ATOM 1705 C C . SER A 1 223 ? 20.818 -2.827 -20.786 1.00 87.88 223 SER A C 1
ATOM 1707 O O . SER A 1 223 ? 19.996 -3.733 -20.628 1.00 87.88 223 SER A O 1
ATOM 1709 N N . PRO A 1 224 ? 20.746 -2.017 -21.858 1.00 87.12 224 PRO A N 1
ATOM 1710 C CA . PRO A 1 224 ? 19.689 -2.146 -22.867 1.00 87.12 224 PRO A CA 1
ATOM 1711 C C . PRO A 1 224 ? 19.615 -3.536 -23.520 1.00 87.12 224 PRO A C 1
ATOM 1713 O O . PRO A 1 224 ? 18.527 -4.050 -23.768 1.00 87.12 224 PRO A O 1
ATOM 1716 N N . ASP A 1 225 ? 20.762 -4.180 -23.760 1.00 90.06 225 ASP A N 1
ATOM 1717 C CA . ASP A 1 225 ? 20.808 -5.536 -24.324 1.00 90.06 225 ASP A CA 1
ATOM 1718 C C . ASP A 1 225 ? 20.271 -6.585 -23.329 1.00 90.06 225 ASP A C 1
ATOM 1720 O O . ASP A 1 225 ? 19.587 -7.531 -23.728 1.00 90.06 225 ASP A O 1
ATOM 1724 N N . GLU A 1 226 ? 20.539 -6.412 -22.030 1.00 92.31 226 GLU A N 1
ATOM 1725 C CA . GLU A 1 226 ? 20.007 -7.276 -20.966 1.00 92.31 226 GLU A CA 1
ATOM 1726 C C . GLU A 1 226 ? 18.497 -7.092 -20.795 1.00 92.31 226 GLU A C 1
ATOM 1728 O O . GLU A 1 226 ? 17.785 -8.083 -20.646 1.00 92.31 226 GLU A O 1
ATOM 1733 N N . LEU A 1 227 ? 17.990 -5.861 -20.922 1.00 92.31 227 LEU A N 1
ATOM 1734 C CA . LEU A 1 227 ? 16.554 -5.563 -20.910 1.00 92.31 227 LEU A CA 1
ATOM 1735 C C . LEU A 1 227 ? 15.812 -6.282 -22.050 1.00 92.31 227 LEU A C 1
ATOM 1737 O O . LEU A 1 227 ? 14.742 -6.860 -21.859 1.00 92.31 227 LEU A O 1
ATOM 1741 N N . ILE A 1 228 ? 16.402 -6.303 -23.249 1.00 93.50 228 ILE A N 1
ATOM 1742 C CA . ILE A 1 228 ? 15.854 -7.037 -24.399 1.00 93.50 228 ILE A CA 1
ATOM 1743 C C . ILE A 1 228 ? 15.872 -8.548 -24.137 1.00 93.50 228 ILE A C 1
ATOM 1745 O O . ILE A 1 228 ? 14.912 -9.241 -24.485 1.00 93.50 228 ILE A O 1
ATOM 1749 N N . SER A 1 229 ? 16.940 -9.063 -23.520 1.00 95.12 229 SER A N 1
ATOM 1750 C CA . SER A 1 229 ? 17.022 -10.475 -23.134 1.00 95.12 229 SER A CA 1
ATOM 1751 C C . SER A 1 229 ? 15.938 -10.841 -22.120 1.00 95.12 229 SER A C 1
ATOM 1753 O O . SER A 1 229 ? 15.208 -11.805 -22.342 1.00 95.12 229 SER A O 1
ATOM 1755 N N . GLN A 1 230 ? 15.763 -10.043 -21.062 1.00 95.94 230 GLN A N 1
ATOM 1756 C CA . GLN A 1 230 ? 14.731 -10.274 -20.052 1.00 95.94 230 GLN A CA 1
ATOM 1757 C C . GLN A 1 230 ? 13.321 -10.208 -20.660 1.00 95.94 230 GLN A C 1
ATOM 1759 O O . GLN A 1 230 ? 12.481 -11.058 -20.359 1.00 95.94 230 GLN A O 1
ATOM 1764 N N . SER A 1 231 ? 13.075 -9.277 -21.592 1.00 96.06 231 SER A N 1
ATOM 1765 C CA . SER A 1 231 ? 11.813 -9.213 -22.342 1.00 96.06 231 SER A CA 1
ATOM 1766 C C . SER A 1 231 ? 11.525 -10.517 -23.093 1.00 96.06 231 SER A C 1
ATOM 1768 O O . SER A 1 231 ? 10.389 -10.998 -23.098 1.00 96.06 231 SER A O 1
ATOM 1770 N N . ALA A 1 232 ? 12.544 -11.110 -23.727 1.00 97.31 232 ALA A N 1
ATOM 1771 C CA . ALA A 1 232 ? 12.399 -12.373 -24.443 1.00 97.31 232 ALA A CA 1
ATOM 1772 C C . ALA A 1 232 ? 12.087 -13.539 -23.491 1.00 97.31 232 ALA A C 1
ATOM 1774 O O . ALA A 1 232 ? 11.212 -14.351 -23.802 1.00 97.31 232 ALA A O 1
ATOM 1775 N N . ASP A 1 233 ? 12.739 -13.587 -22.328 1.00 97.88 233 ASP A N 1
ATOM 1776 C CA . ASP A 1 233 ? 12.511 -14.614 -21.307 1.00 97.88 233 ASP A CA 1
ATOM 1777 C C . ASP A 1 233 ? 11.096 -14.519 -20.711 1.00 97.88 233 ASP A C 1
ATOM 1779 O O . ASP A 1 233 ? 10.380 -15.523 -20.645 1.00 97.88 233 ASP A O 1
ATOM 1783 N N . VAL A 1 234 ? 10.632 -13.308 -20.372 1.00 98.06 234 VAL A N 1
ATOM 1784 C CA . VAL A 1 234 ? 9.252 -13.061 -19.912 1.00 98.06 234 VAL A CA 1
ATOM 1785 C C . VAL A 1 234 ? 8.237 -13.538 -20.952 1.00 98.06 234 VAL A C 1
ATOM 1787 O O . VAL A 1 234 ? 7.282 -14.248 -20.622 1.00 98.06 234 VAL A O 1
ATOM 1790 N N . ARG A 1 235 ? 8.455 -13.194 -22.226 1.00 97.38 235 ARG A N 1
ATOM 1791 C CA . ARG A 1 235 ? 7.553 -13.571 -23.319 1.00 97.38 235 ARG A CA 1
ATOM 1792 C C . ARG A 1 235 ? 7.503 -15.088 -23.506 1.00 97.38 235 ARG A C 1
ATOM 1794 O O . ARG A 1 235 ? 6.415 -15.652 -23.596 1.00 97.38 235 ARG A O 1
ATOM 1801 N N . ALA A 1 236 ? 8.658 -15.753 -23.474 1.00 98.19 236 ALA A N 1
ATOM 1802 C CA . ALA A 1 236 ? 8.752 -17.206 -23.572 1.00 98.19 236 ALA A CA 1
ATOM 1803 C C . ALA A 1 236 ? 8.036 -17.918 -22.410 1.00 98.19 236 ALA A C 1
ATOM 1805 O O . ALA A 1 236 ? 7.370 -18.933 -22.625 1.00 98.19 236 ALA A O 1
ATOM 1806 N N . LEU A 1 237 ? 8.129 -17.392 -21.184 1.00 98.19 237 LEU A N 1
ATOM 1807 C CA . LEU A 1 237 ? 7.412 -17.936 -20.027 1.00 98.19 237 LEU A CA 1
ATOM 1808 C C . LEU A 1 237 ? 5.893 -17.767 -20.157 1.00 98.19 237 LEU A C 1
ATOM 1810 O O . LEU A 1 237 ? 5.162 -18.742 -19.961 1.00 98.19 237 LEU A O 1
ATOM 1814 N N . ASN A 1 238 ? 5.426 -16.582 -20.558 1.00 98.00 238 ASN A N 1
ATOM 1815 C CA . ASN A 1 238 ? 4.006 -16.320 -20.810 1.00 98.00 238 ASN A CA 1
ATOM 1816 C C . ASN A 1 238 ? 3.430 -17.244 -21.895 1.00 98.00 238 ASN A C 1
ATOM 1818 O O . ASN A 1 238 ? 2.399 -17.880 -21.671 1.00 98.00 238 ASN A O 1
ATOM 1822 N N . GLU A 1 239 ? 4.116 -17.395 -23.033 1.00 97.94 239 GLU A N 1
ATOM 1823 C CA . GLU A 1 239 ? 3.722 -18.327 -24.103 1.00 97.94 239 GLU A CA 1
ATOM 1824 C C . GLU A 1 239 ? 3.664 -19.777 -23.592 1.00 97.94 239 GLU A C 1
ATOM 1826 O O . GLU A 1 239 ? 2.693 -20.499 -23.814 1.00 97.94 239 GLU A O 1
ATOM 1831 N N . SER A 1 240 ? 4.670 -20.180 -22.814 1.00 97.88 240 SER A N 1
ATOM 1832 C CA . SER A 1 240 ? 4.769 -21.508 -22.205 1.00 97.88 240 SER A CA 1
ATOM 1833 C C . SER A 1 240 ? 3.626 -21.804 -21.220 1.00 97.88 240 SER A C 1
ATOM 1835 O O . SER A 1 240 ? 3.150 -22.941 -21.149 1.00 97.88 240 SER A O 1
ATOM 1837 N N . TRP A 1 241 ? 3.156 -20.814 -20.452 1.00 97.69 241 TRP A N 1
ATOM 1838 C CA . TRP A 1 241 ? 1.965 -20.954 -19.603 1.00 97.69 241 TRP A CA 1
ATOM 1839 C C . TRP A 1 241 ? 0.674 -20.992 -20.412 1.00 97.69 241 TRP A C 1
ATOM 1841 O O . TRP A 1 241 ? -0.162 -21.859 -20.144 1.00 97.69 241 TRP A O 1
ATOM 1851 N N . ALA A 1 242 ? 0.539 -20.137 -21.427 1.00 96.12 242 ALA A N 1
ATOM 1852 C CA . ALA A 1 242 ? -0.621 -20.124 -22.312 1.00 96.12 242 ALA A CA 1
ATOM 1853 C C . ALA A 1 242 ? -0.810 -21.480 -23.018 1.00 96.12 242 ALA A C 1
ATOM 1855 O O . ALA A 1 242 ? -1.906 -22.043 -22.981 1.00 96.12 242 ALA A O 1
ATOM 1856 N N . ASP A 1 243 ? 0.266 -22.069 -23.548 1.00 97.94 243 ASP A N 1
ATOM 1857 C CA . ASP A 1 243 ? 0.259 -23.396 -24.182 1.00 97.94 243 ASP A CA 1
ATOM 1858 C C . ASP A 1 243 ? -0.161 -24.518 -23.218 1.00 97.94 243 ASP A C 1
ATOM 1860 O O . ASP A 1 243 ? -0.767 -25.517 -23.621 1.00 97.94 243 ASP A O 1
ATOM 1864 N N . ARG A 1 244 ? 0.138 -24.359 -21.922 1.00 97.19 244 ARG A N 1
ATOM 1865 C CA . ARG A 1 244 ? -0.283 -25.283 -20.856 1.00 97.19 244 ARG A CA 1
ATOM 1866 C C . ARG A 1 244 ? -1.677 -24.984 -20.296 1.00 97.19 244 ARG A C 1
ATOM 1868 O O . ARG A 1 244 ? -2.158 -25.761 -19.472 1.00 97.19 244 ARG A O 1
ATOM 1875 N N . GLY A 1 245 ? -2.320 -23.894 -20.714 1.00 96.62 245 GLY A N 1
ATOM 1876 C CA . GLY A 1 245 ? -3.595 -23.435 -20.160 1.00 96.62 245 GLY A CA 1
ATOM 1877 C C . GLY A 1 245 ? -3.495 -22.928 -18.717 1.00 96.62 245 GLY A C 1
ATOM 1878 O O . GLY A 1 245 ? -4.464 -23.043 -17.968 1.00 96.62 245 GLY A O 1
ATOM 1879 N N . VAL A 1 246 ? -2.329 -22.419 -18.309 1.00 96.62 246 VAL A N 1
ATOM 1880 C CA . VAL A 1 246 ? -2.120 -21.774 -17.006 1.00 96.62 246 VAL A CA 1
ATOM 1881 C C . VAL A 1 246 ? -2.465 -20.292 -17.133 1.00 96.62 246 VAL A C 1
ATOM 1883 O O . VAL A 1 246 ? -1.886 -19.587 -17.953 1.00 96.62 246 VAL A O 1
ATOM 1886 N N . ASP A 1 247 ? -3.411 -19.823 -16.319 1.00 95.69 247 ASP A N 1
ATOM 1887 C CA . ASP A 1 247 ? -3.890 -18.438 -16.326 1.00 95.69 247 ASP A CA 1
ATOM 1888 C C . ASP A 1 247 ? -3.010 -17.547 -15.428 1.00 95.69 247 ASP A C 1
ATOM 1890 O O . ASP A 1 247 ? -3.422 -17.140 -14.345 1.00 95.69 247 ASP A O 1
ATOM 1894 N N . PHE A 1 248 ? -1.771 -17.290 -15.860 1.00 98.25 248 PHE A N 1
ATOM 1895 C CA . PHE A 1 248 ? -0.787 -16.470 -15.143 1.00 98.25 248 PHE A CA 1
ATOM 1896 C C . PHE A 1 248 ? -0.041 -15.542 -16.107 1.00 98.25 248 PHE A C 1
ATOM 1898 O O . PHE A 1 248 ? 0.252 -15.948 -17.231 1.00 98.25 248 PHE A O 1
ATOM 1905 N N . ARG A 1 249 ? 0.273 -14.313 -15.676 1.00 97.69 249 ARG A N 1
ATOM 1906 C CA . ARG A 1 249 ? 1.048 -13.344 -16.471 1.00 97.69 249 ARG 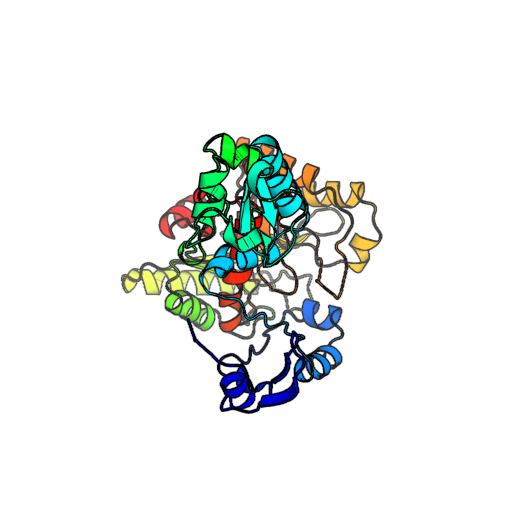A CA 1
ATOM 1907 C C . ARG A 1 249 ? 2.272 -12.843 -15.726 1.00 97.69 249 ARG A C 1
ATOM 1909 O O . ARG A 1 249 ? 2.171 -12.379 -14.592 1.00 97.69 249 ARG A O 1
ATOM 1916 N N . LEU A 1 250 ? 3.405 -12.856 -16.407 1.00 98.38 250 LEU A N 1
ATOM 1917 C CA . LEU A 1 250 ? 4.521 -11.987 -16.079 1.00 98.38 250 LEU A CA 1
ATOM 1918 C C . LEU A 1 250 ? 4.382 -10.668 -16.837 1.00 98.38 250 LEU A C 1
ATOM 1920 O O . LEU A 1 250 ? 4.259 -10.687 -18.061 1.00 98.38 250 LEU A O 1
ATOM 1924 N N . PHE A 1 251 ? 4.422 -9.555 -16.108 1.00 98.50 251 PHE A N 1
ATOM 1925 C CA . PHE A 1 251 ? 4.553 -8.219 -16.687 1.00 98.50 251 PHE A CA 1
ATOM 1926 C C . PHE A 1 251 ? 6.027 -7.817 -16.682 1.00 98.50 251 PHE A C 1
ATOM 1928 O O . PHE A 1 251 ? 6.686 -7.868 -15.638 1.00 98.50 251 PHE A O 1
ATOM 1935 N N . HIS A 1 252 ? 6.546 -7.445 -17.847 1.00 97.81 252 HIS A N 1
ATOM 1936 C CA . HIS A 1 252 ? 7.921 -6.995 -18.004 1.00 97.81 252 HIS A CA 1
ATOM 1937 C C . HIS A 1 252 ? 8.003 -5.500 -17.707 1.00 97.81 252 HIS A C 1
ATOM 1939 O O . HIS A 1 252 ? 7.661 -4.683 -18.557 1.00 97.81 252 HIS A O 1
ATOM 1945 N N . GLY A 1 253 ? 8.446 -5.136 -16.509 1.00 97.25 253 GLY A N 1
ATOM 1946 C CA . GLY A 1 253 ? 8.708 -3.749 -16.146 1.00 97.25 253 GLY A CA 1
ATOM 1947 C C . GLY A 1 253 ? 10.133 -3.535 -15.661 1.00 97.25 253 GLY A C 1
ATOM 1948 O O . GLY A 1 253 ? 10.963 -4.441 -15.662 1.00 97.25 253 GLY A O 1
ATOM 1949 N N . ASN A 1 254 ? 10.404 -2.305 -15.244 1.00 95.94 254 ASN A N 1
ATOM 1950 C CA . ASN A 1 254 ? 11.699 -1.879 -14.727 1.00 95.94 254 ASN A CA 1
ATOM 1951 C C . ASN A 1 254 ? 11.499 -0.822 -13.643 1.00 95.94 254 ASN A C 1
ATOM 1953 O O . ASN A 1 254 ? 10.577 -0.001 -13.749 1.00 95.94 254 ASN A O 1
ATOM 1957 N N . GLU A 1 255 ? 12.377 -0.823 -12.643 1.00 96.56 255 GLU A N 1
ATOM 1958 C CA . GLU A 1 255 ? 12.520 0.316 -11.749 1.00 96.56 255 GLU A CA 1
ATOM 1959 C C . GLU A 1 255 ? 13.545 1.300 -12.324 1.00 96.56 255 GLU A C 1
ATOM 1961 O O . GLU A 1 255 ? 14.760 1.106 -12.249 1.00 96.56 255 GLU A O 1
ATOM 1966 N N . CYS A 1 256 ? 13.025 2.363 -12.933 1.00 95.12 256 CYS A N 1
ATOM 1967 C CA . CYS A 1 256 ? 13.796 3.376 -13.624 1.00 95.12 256 CYS A CA 1
ATOM 1968 C C . CYS A 1 256 ? 14.111 4.546 -12.690 1.00 95.12 256 CYS A C 1
ATOM 1970 O O . CYS A 1 256 ? 13.217 5.170 -12.107 1.00 95.12 256 CYS A O 1
ATOM 1972 N N . ASP A 1 257 ? 15.395 4.868 -12.576 1.00 94.50 257 ASP A N 1
ATOM 1973 C CA . ASP A 1 257 ? 15.858 5.985 -11.763 1.00 94.50 257 ASP A CA 1
ATOM 1974 C C . ASP A 1 257 ? 15.307 7.331 -12.264 1.00 94.50 257 ASP A C 1
ATOM 1976 O O . ASP A 1 257 ? 15.413 7.677 -13.444 1.00 94.50 257 ASP A O 1
ATOM 1980 N N . ILE A 1 258 ? 14.774 8.131 -11.338 1.00 97.06 258 ILE A N 1
ATOM 1981 C CA . ILE A 1 258 ? 14.414 9.531 -11.564 1.00 97.06 258 ILE A CA 1
ATOM 1982 C C . ILE A 1 258 ? 15.634 10.396 -11.244 1.00 97.06 258 ILE A C 1
ATOM 1984 O O . ILE A 1 258 ? 16.067 10.542 -10.091 1.00 97.06 258 ILE A O 1
ATOM 1988 N N . LEU A 1 259 ? 16.188 11.009 -12.284 1.00 95.50 259 LEU A N 1
ATOM 1989 C CA . LEU A 1 259 ? 17.372 11.848 -12.182 1.00 95.50 259 LEU A CA 1
ATOM 1990 C C . LEU A 1 259 ? 17.040 13.205 -11.547 1.00 95.50 259 LEU A C 1
ATOM 1992 O O . LEU A 1 259 ? 15.881 13.623 -11.518 1.00 95.50 259 LEU A O 1
ATOM 1996 N N . PRO A 1 260 ? 18.036 13.947 -11.025 1.00 94.50 260 PRO A N 1
ATOM 1997 C CA . PRO A 1 260 ? 17.772 15.222 -10.362 1.00 94.50 260 PRO A CA 1
ATOM 1998 C C . PRO A 1 260 ? 17.030 16.246 -11.239 1.00 94.50 260 PRO A C 1
ATOM 2000 O O . PRO A 1 260 ? 16.265 17.064 -10.731 1.00 94.50 260 PRO A O 1
ATOM 2003 N N . ASP A 1 261 ? 17.204 16.210 -12.554 1.00 94.56 261 ASP A N 1
ATOM 2004 C CA . ASP A 1 261 ? 16.458 17.072 -13.467 1.00 94.56 261 ASP A CA 1
ATOM 2005 C C . ASP A 1 261 ? 15.060 16.536 -13.823 1.00 94.56 261 ASP A C 1
ATOM 2007 O O . ASP A 1 261 ? 14.383 17.153 -14.634 1.00 94.56 261 ASP A O 1
ATOM 2011 N N . GLY A 1 262 ? 14.604 15.436 -13.225 1.00 96.50 262 GLY A N 1
ATOM 2012 C CA . GLY A 1 262 ? 13.301 14.823 -13.480 1.00 96.50 262 GLY A CA 1
ATOM 2013 C C . GLY A 1 262 ? 13.236 13.966 -14.744 1.00 96.50 262 GLY A C 1
ATOM 2014 O O . GLY A 1 262 ? 12.156 13.488 -15.072 1.00 96.50 262 GLY A O 1
ATOM 2015 N N . SER A 1 263 ? 14.349 13.786 -15.461 1.00 96.06 263 SER A N 1
ATOM 2016 C CA . SER A 1 263 ? 14.425 12.799 -16.542 1.00 96.06 263 SER A CA 1
ATOM 2017 C C . SER A 1 263 ? 14.523 11.371 -15.991 1.00 96.06 263 SER A C 1
ATOM 2019 O O . SER A 1 263 ? 14.872 11.165 -14.825 1.00 96.06 263 SER A O 1
ATOM 2021 N N . LEU A 1 264 ? 14.183 10.393 -16.830 1.00 95.25 264 LEU A N 1
ATOM 2022 C CA . LEU A 1 264 ? 14.290 8.966 -16.527 1.00 95.25 264 LEU A CA 1
ATOM 2023 C C . LEU A 1 264 ? 15.605 8.412 -17.085 1.00 95.25 264 LEU A C 1
ATOM 2025 O O . LEU A 1 264 ? 16.052 8.850 -18.143 1.00 95.25 264 LEU A O 1
ATOM 2029 N N . ASP A 1 265 ? 16.207 7.463 -16.371 1.00 90.50 265 ASP A N 1
ATOM 2030 C CA . ASP A 1 265 ? 17.519 6.886 -16.699 1.00 90.50 265 ASP A CA 1
ATOM 2031 C C . ASP A 1 265 ? 17.578 6.232 -18.095 1.00 90.50 265 ASP A C 1
ATOM 2033 O O . ASP A 1 265 ? 18.503 6.476 -18.870 1.00 90.50 265 ASP A O 1
ATOM 2037 N N . TYR A 1 266 ? 16.551 5.464 -18.467 1.00 91.00 266 TYR A N 1
ATOM 2038 C CA . TYR A 1 266 ? 16.441 4.900 -19.815 1.00 91.00 266 TYR A CA 1
ATOM 2039 C C . TYR A 1 266 ? 15.866 5.887 -20.823 1.00 91.00 266 TYR A C 1
ATOM 2041 O O . TYR A 1 266 ? 15.077 6.759 -20.476 1.00 91.00 266 TYR A O 1
ATOM 2049 N N . THR A 1 267 ? 16.189 5.698 -22.099 1.00 92.62 267 THR A N 1
ATOM 2050 C CA . THR A 1 267 ? 15.586 6.410 -23.232 1.00 92.62 267 THR A CA 1
ATOM 2051 C C . THR A 1 267 ? 14.145 5.962 -23.496 1.00 92.62 267 THR A C 1
ATOM 2053 O O . THR A 1 267 ? 13.721 4.879 -23.099 1.00 92.62 267 THR A O 1
ATOM 2056 N N . ASP A 1 268 ? 13.378 6.775 -24.224 1.00 93.25 268 ASP A N 1
ATOM 2057 C CA . ASP A 1 268 ? 11.998 6.436 -24.602 1.00 93.25 268 ASP A CA 1
ATOM 2058 C C . ASP A 1 268 ? 11.917 5.133 -25.415 1.00 93.25 268 ASP A C 1
ATOM 2060 O O . ASP A 1 268 ? 10.974 4.358 -25.264 1.00 93.25 268 ASP A O 1
ATOM 2064 N N . GLU A 1 269 ? 12.918 4.881 -26.263 1.00 92.56 269 GLU A N 1
ATOM 2065 C CA . GLU A 1 269 ? 13.015 3.676 -27.090 1.00 92.56 269 GLU A CA 1
ATOM 2066 C C . GLU A 1 269 ? 13.203 2.427 -26.218 1.00 92.56 269 GLU A C 1
ATOM 2068 O O . GLU A 1 269 ? 12.505 1.432 -26.415 1.00 92.56 269 GLU A O 1
ATOM 2073 N N . GLU A 1 270 ? 14.067 2.496 -25.205 1.00 93.69 270 GLU A N 1
ATOM 2074 C CA . GLU A 1 270 ? 14.286 1.413 -24.237 1.00 93.69 270 GLU A CA 1
ATOM 2075 C C . GLU A 1 270 ? 13.058 1.182 -23.351 1.00 93.69 270 GLU A C 1
ATOM 2077 O O . GLU A 1 270 ? 12.670 0.042 -23.116 1.00 93.69 270 GLU A O 1
ATOM 2082 N N . ARG A 1 271 ? 12.376 2.244 -22.908 1.00 94.94 271 ARG A N 1
ATOM 2083 C CA . ARG A 1 271 ? 11.161 2.100 -22.089 1.00 94.94 271 ARG A CA 1
ATOM 2084 C C . ARG A 1 271 ? 9.958 1.591 -22.889 1.00 94.94 271 ARG A C 1
ATOM 2086 O O . ARG A 1 271 ? 9.017 1.077 -22.298 1.00 94.94 271 ARG A O 1
ATOM 2093 N N . SER A 1 272 ? 9.978 1.687 -24.221 1.00 93.38 272 SER A N 1
ATOM 2094 C CA . SER A 1 272 ? 8.861 1.258 -25.082 1.00 93.38 272 SER A CA 1
ATOM 2095 C C . SER A 1 272 ? 8.645 -0.259 -25.158 1.00 93.38 272 SER A C 1
ATOM 2097 O O . SER A 1 272 ? 7.609 -0.696 -25.655 1.00 93.38 272 SER A O 1
ATOM 2099 N N . ILE A 1 273 ? 9.607 -1.064 -24.687 1.00 93.62 273 ILE A N 1
ATOM 2100 C CA . ILE A 1 273 ? 9.497 -2.533 -24.633 1.00 93.62 273 ILE A CA 1
ATOM 2101 C C . ILE A 1 273 ? 9.006 -3.058 -23.272 1.00 93.62 273 ILE A C 1
ATOM 2103 O O . ILE A 1 273 ? 8.963 -4.275 -23.065 1.00 93.62 273 ILE A O 1
ATOM 2107 N N . LEU A 1 274 ? 8.703 -2.148 -22.344 1.00 96.50 274 LEU A N 1
ATOM 2108 C CA . LEU A 1 274 ? 8.201 -2.441 -21.008 1.00 96.50 274 LEU A CA 1
ATOM 2109 C C . LEU A 1 274 ? 6.676 -2.317 -20.976 1.00 96.50 274 LEU A C 1
ATOM 2111 O O . LEU A 1 274 ? 6.108 -1.405 -21.574 1.00 96.50 274 LEU A O 1
ATOM 2115 N N . ASP A 1 275 ? 6.037 -3.194 -20.213 1.00 97.62 275 ASP A N 1
ATOM 2116 C CA . ASP A 1 275 ? 4.607 -3.146 -19.909 1.00 97.62 275 ASP A CA 1
ATOM 2117 C C . ASP A 1 275 ? 4.299 -2.058 -18.867 1.00 97.62 275 ASP A C 1
ATOM 2119 O O . ASP A 1 275 ? 3.230 -1.446 -18.870 1.00 97.62 275 ASP A O 1
ATOM 2123 N N . HIS A 1 276 ? 5.243 -1.807 -17.952 1.00 98.00 276 HIS A N 1
ATOM 2124 C CA . HIS A 1 276 ? 5.147 -0.748 -16.950 1.00 98.00 276 HIS A CA 1
ATOM 2125 C C . HIS A 1 276 ? 6.523 -0.217 -16.540 1.00 98.00 276 HIS A C 1
ATOM 2127 O O . HIS A 1 276 ? 7.511 -0.948 -16.493 1.00 98.00 276 HIS A O 1
ATOM 2133 N N . VAL A 1 277 ? 6.577 1.065 -16.179 1.00 98.12 277 VAL A N 1
ATOM 2134 C CA . VAL A 1 277 ? 7.771 1.699 -15.600 1.00 98.12 277 VAL A CA 1
ATOM 2135 C C . VAL A 1 277 ? 7.462 2.127 -14.174 1.00 98.12 277 VAL A C 1
ATOM 2137 O O . VAL A 1 277 ? 6.551 2.935 -13.956 1.00 98.12 277 VAL A O 1
ATOM 2140 N N . VAL A 1 278 ? 8.229 1.605 -13.217 1.00 98.56 278 VAL A N 1
ATOM 2141 C CA . VAL A 1 278 ? 8.265 2.108 -11.842 1.00 98.56 278 VAL A CA 1
ATOM 2142 C C . VAL A 1 278 ? 9.342 3.182 -11.779 1.00 98.56 278 VAL A C 1
ATOM 2144 O O . VAL A 1 278 ? 10.507 2.888 -11.988 1.00 98.56 278 VAL A O 1
ATOM 2147 N N . GLY A 1 279 ? 8.977 4.439 -11.559 1.00 98.00 279 GLY A N 1
ATOM 2148 C CA . GLY A 1 279 ? 9.951 5.511 -11.386 1.00 98.00 279 GLY A CA 1
ATOM 2149 C C . GLY A 1 279 ? 10.226 5.779 -9.914 1.00 98.00 279 GLY A C 1
ATOM 2150 O O . GLY A 1 279 ? 9.283 6.055 -9.168 1.00 98.00 279 GLY A O 1
ATOM 2151 N N . SER A 1 280 ? 11.501 5.769 -9.530 1.00 97.12 280 SER A N 1
ATOM 2152 C CA . SER A 1 280 ? 11.937 5.910 -8.137 1.00 97.12 280 SER A CA 1
ATOM 2153 C C . SER A 1 280 ? 13.155 6.821 -7.995 1.00 97.12 280 SER A C 1
ATOM 2155 O O . SER A 1 280 ? 13.944 6.990 -8.919 1.00 97.12 280 SER A O 1
ATOM 2157 N N . VAL A 1 281 ? 13.333 7.424 -6.817 1.00 96.19 281 VAL A N 1
ATOM 2158 C CA . VAL A 1 281 ? 14.494 8.273 -6.511 1.00 96.19 281 VAL A CA 1
ATOM 2159 C C . VAL A 1 281 ? 15.490 7.501 -5.650 1.00 96.19 281 VAL A C 1
ATOM 2161 O O . VAL A 1 281 ? 15.227 7.276 -4.470 1.00 96.19 281 VAL A O 1
ATOM 2164 N N . HIS A 1 282 ? 16.678 7.201 -6.187 1.00 91.38 282 HIS A N 1
ATOM 2165 C CA . HIS A 1 282 ? 17.745 6.542 -5.415 1.00 91.38 282 HIS A CA 1
ATOM 2166 C C . HIS A 1 282 ? 18.934 7.443 -5.063 1.00 91.38 282 HIS A C 1
ATOM 2168 O O . HIS A 1 282 ? 19.667 7.173 -4.109 1.00 91.38 282 HIS A O 1
ATOM 2174 N N . GLN A 1 283 ? 19.108 8.583 -5.742 1.00 90.88 283 GLN A N 1
ATOM 2175 C CA . GLN A 1 283 ? 20.187 9.539 -5.447 1.00 90.88 283 GLN A CA 1
ATOM 2176 C C . GLN A 1 283 ? 19.887 10.414 -4.211 1.00 90.88 283 GLN A C 1
ATOM 2178 O O . GLN A 1 283 ? 20.061 11.637 -4.235 1.00 90.88 283 GLN A O 1
ATOM 2183 N N . LEU A 1 284 ? 19.452 9.804 -3.105 1.00 91.38 284 LEU A N 1
ATOM 2184 C CA . LEU A 1 284 ? 19.012 10.491 -1.886 1.00 91.38 284 LEU A CA 1
ATOM 2185 C C . LEU A 1 284 ? 20.010 11.537 -1.361 1.00 91.38 284 LEU A C 1
ATOM 2187 O O . LEU A 1 284 ? 19.563 12.625 -1.000 1.00 91.38 284 LEU A O 1
ATOM 2191 N N . PRO A 1 285 ? 21.344 11.322 -1.363 1.00 91.75 285 PRO A N 1
ATOM 2192 C CA . PRO A 1 285 ? 22.289 12.361 -0.943 1.00 91.75 285 PRO A CA 1
ATOM 2193 C C . PRO A 1 285 ? 22.196 13.672 -1.741 1.00 91.75 285 PRO A C 1
ATOM 2195 O O . PRO A 1 285 ? 22.565 14.729 -1.221 1.00 91.75 285 PRO A O 1
ATOM 2198 N N . THR A 1 286 ? 21.735 13.608 -2.993 1.00 94.38 286 THR A N 1
ATOM 2199 C CA . THR A 1 286 ? 21.486 14.767 -3.859 1.00 94.38 286 THR A CA 1
ATOM 2200 C C . THR A 1 286 ? 20.116 15.369 -3.565 1.00 94.38 286 THR A C 1
ATOM 2202 O O . THR A 1 286 ? 20.022 16.562 -3.281 1.00 94.38 286 THR A O 1
ATOM 2205 N N . TRP A 1 287 ? 19.065 14.548 -3.568 1.00 96.38 287 TRP A N 1
ATOM 2206 C CA . TRP A 1 287 ? 17.679 14.990 -3.376 1.00 96.38 287 TRP A CA 1
ATOM 2207 C C . TRP A 1 287 ? 17.418 15.585 -1.985 1.00 96.38 287 TRP A C 1
ATOM 2209 O O . TRP A 1 287 ? 16.706 16.577 -1.862 1.00 96.38 287 TRP A O 1
ATOM 2219 N N . MET A 1 288 ? 18.085 15.076 -0.946 1.00 95.38 288 MET A N 1
ATOM 2220 C CA . MET A 1 288 ? 18.021 15.618 0.420 1.00 95.38 288 MET A CA 1
ATOM 2221 C C . MET A 1 288 ? 18.616 17.029 0.558 1.00 95.38 288 MET A C 1
ATOM 2223 O O . MET A 1 288 ? 18.344 17.711 1.543 1.00 95.38 288 MET A O 1
ATOM 2227 N N . LYS A 1 289 ? 19.477 17.462 -0.375 1.00 95.94 289 LYS A N 1
ATOM 2228 C CA . LYS A 1 289 ? 20.127 18.788 -0.335 1.00 95.94 289 LYS A CA 1
ATOM 2229 C C . LYS A 1 289 ? 19.368 19.859 -1.116 1.00 95.94 289 LYS A C 1
ATOM 2231 O O . LYS A 1 289 ? 19.722 21.031 -1.006 1.00 95.94 289 LYS A O 1
ATOM 2236 N N . ARG A 1 290 ? 18.394 19.449 -1.923 1.00 96.12 290 ARG A N 1
ATOM 2237 C CA . ARG A 1 290 ? 17.540 20.327 -2.721 1.00 96.12 290 ARG A CA 1
ATOM 2238 C C . ARG A 1 290 ? 16.360 20.800 -1.893 1.00 96.12 290 ARG A C 1
ATOM 2240 O O . ARG A 1 290 ? 16.030 20.192 -0.873 1.00 96.12 290 ARG A O 1
ATOM 2247 N N . ASP A 1 291 ? 15.745 21.894 -2.315 1.00 96.81 291 ASP A N 1
ATOM 2248 C CA . ASP A 1 291 ? 14.518 22.343 -1.670 1.00 96.81 291 ASP A CA 1
ATOM 2249 C C . ASP A 1 291 ? 13.286 21.556 -2.152 1.00 96.81 291 ASP A C 1
ATOM 2251 O O . ASP A 1 291 ? 13.310 20.844 -3.159 1.00 96.81 291 ASP A O 1
ATOM 2255 N N . GLU A 1 292 ? 12.202 21.664 -1.380 1.00 98.19 292 GLU A N 1
ATOM 2256 C CA . GLU A 1 292 ? 10.942 20.958 -1.628 1.00 98.19 292 GLU A CA 1
ATOM 2257 C C . GLU A 1 292 ? 10.349 21.274 -3.007 1.00 98.19 292 GLU A C 1
ATOM 2259 O O . GLU A 1 292 ? 9.797 20.381 -3.651 1.00 98.19 292 GLU A O 1
ATOM 2264 N N . VAL A 1 293 ? 10.476 22.517 -3.483 1.00 98.44 293 VAL A N 1
ATOM 2265 C CA . VAL A 1 293 ? 9.900 22.950 -4.762 1.00 98.44 293 VAL A CA 1
ATOM 2266 C C . VAL A 1 293 ? 10.670 22.315 -5.911 1.00 98.44 293 VAL A C 1
ATOM 2268 O O . VAL A 1 293 ? 10.056 21.702 -6.780 1.00 98.44 293 VAL A O 1
ATOM 2271 N N . GLU A 1 294 ? 12.004 22.370 -5.879 1.00 98.06 294 GLU A N 1
ATOM 2272 C CA . GLU A 1 294 ? 12.853 21.744 -6.898 1.00 98.06 294 GLU A CA 1
ATOM 2273 C C . GLU A 1 294 ? 12.611 20.231 -7.016 1.00 98.06 294 GLU A C 1
ATOM 2275 O O . GLU A 1 294 ? 12.555 19.700 -8.128 1.00 98.06 294 GLU A O 1
ATOM 2280 N N . ASN A 1 295 ? 12.478 19.529 -5.886 1.00 98.44 295 ASN A N 1
ATOM 2281 C CA . ASN A 1 295 ? 12.190 18.093 -5.874 1.00 98.44 295 ASN A CA 1
ATOM 2282 C C . ASN A 1 295 ? 10.779 17.792 -6.398 1.00 98.44 295 ASN A C 1
ATOM 2284 O O . ASN A 1 295 ? 10.594 16.852 -7.170 1.00 98.44 295 ASN A O 1
ATOM 2288 N N . THR A 1 296 ? 9.792 18.606 -6.016 1.00 98.75 296 THR A N 1
ATOM 2289 C CA . THR A 1 296 ? 8.405 18.466 -6.482 1.00 98.75 296 THR A CA 1
ATOM 2290 C C . THR A 1 296 ? 8.307 18.674 -7.993 1.00 98.75 296 THR A C 1
ATOM 2292 O O . THR A 1 296 ? 7.677 17.873 -8.679 1.00 98.75 296 THR A O 1
ATOM 2295 N N . GLU A 1 297 ? 8.965 19.701 -8.537 1.00 98.62 297 GLU A N 1
ATOM 2296 C CA . GLU A 1 297 ? 9.001 19.966 -9.980 1.00 98.62 297 GLU A CA 1
ATOM 2297 C C . GLU A 1 297 ? 9.702 18.847 -10.762 1.00 98.62 297 GLU A C 1
ATOM 2299 O O . GLU A 1 297 ? 9.239 18.470 -11.838 1.00 98.62 297 GLU A O 1
ATOM 2304 N N . ALA A 1 298 ? 10.797 18.297 -10.227 1.00 98.44 298 ALA A N 1
ATOM 2305 C CA . ALA A 1 298 ? 11.503 17.179 -10.851 1.00 98.44 298 ALA A CA 1
ATOM 2306 C C . ALA A 1 298 ? 10.652 15.900 -10.873 1.00 98.44 298 ALA A C 1
ATOM 2308 O O . ALA A 1 298 ? 10.570 15.245 -11.909 1.00 98.44 298 ALA A O 1
ATOM 2309 N N . LEU A 1 299 ? 9.964 15.573 -9.774 1.00 98.50 299 LEU A N 1
ATOM 2310 C CA . LEU A 1 299 ? 9.044 14.433 -9.747 1.00 98.50 299 LEU A CA 1
ATOM 2311 C C . LEU A 1 299 ? 7.854 14.629 -10.680 1.00 98.50 299 LEU A C 1
ATOM 2313 O O . LEU A 1 299 ? 7.483 13.695 -11.383 1.00 98.50 299 LEU A O 1
ATOM 2317 N N . ILE A 1 300 ? 7.276 15.835 -10.719 1.00 98.81 300 ILE A N 1
ATOM 2318 C CA . ILE A 1 300 ? 6.186 16.152 -11.647 1.00 98.81 300 ILE A CA 1
ATOM 2319 C C . ILE A 1 300 ? 6.634 15.941 -13.097 1.00 98.81 300 ILE A C 1
ATOM 2321 O O . ILE A 1 300 ? 5.912 15.318 -13.869 1.00 98.81 300 ILE A O 1
ATOM 2325 N N . ARG A 1 301 ? 7.841 16.391 -13.453 1.00 98.62 301 ARG A N 1
ATOM 2326 C CA . ARG A 1 301 ? 8.397 16.168 -14.792 1.00 98.62 301 ARG A CA 1
ATOM 2327 C C . ARG A 1 301 ? 8.511 14.680 -15.123 1.00 98.62 301 ARG A C 1
ATOM 2329 O O . ARG A 1 301 ? 8.103 14.279 -16.204 1.00 98.62 301 ARG A O 1
ATOM 2336 N N . ALA A 1 302 ? 8.985 13.869 -14.179 1.00 98.44 302 ALA A N 1
ATOM 2337 C CA . ALA A 1 302 ? 9.114 12.428 -14.371 1.00 98.44 302 ALA A CA 1
ATOM 2338 C C . ALA A 1 302 ? 7.755 11.740 -14.585 1.00 98.44 302 ALA A C 1
ATOM 2340 O O . ALA A 1 302 ? 7.602 10.948 -15.511 1.00 98.44 302 ALA A O 1
ATOM 2341 N N . ILE A 1 303 ? 6.738 12.060 -13.770 1.00 98.38 303 ILE A N 1
ATOM 2342 C CA . ILE A 1 303 ? 5.406 11.442 -13.911 1.00 98.38 303 ILE A CA 1
ATOM 2343 C C . ILE A 1 303 ? 4.671 11.894 -15.180 1.00 98.38 303 ILE A C 1
ATOM 2345 O O . ILE A 1 303 ? 3.768 11.190 -15.634 1.00 98.38 303 ILE A O 1
ATOM 2349 N N . GLU A 1 304 ? 5.022 13.049 -15.751 1.00 98.19 304 GLU A N 1
ATOM 2350 C CA . GLU A 1 304 ? 4.459 13.544 -17.013 1.00 98.19 304 GLU A CA 1
ATOM 2351 C C . GLU A 1 304 ? 4.958 12.764 -18.234 1.00 98.19 304 GLU A C 1
ATOM 2353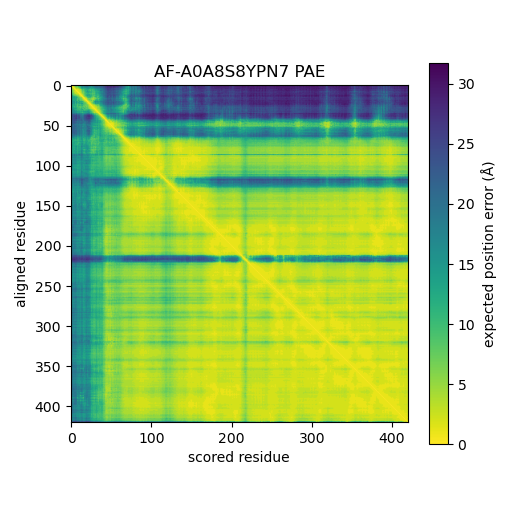 O O . GLU A 1 304 ? 4.293 12.787 -19.272 1.00 98.19 304 GLU A O 1
ATOM 2358 N N . GLU A 1 305 ? 6.059 12.017 -18.108 1.00 97.19 305 GLU A N 1
ATOM 2359 C CA . GLU A 1 305 ? 6.559 11.168 -19.187 1.00 97.19 305 GLU A CA 1
ATOM 2360 C C . GLU A 1 305 ? 5.518 10.103 -19.580 1.00 97.19 305 GLU A C 1
ATOM 2362 O O . GLU A 1 305 ? 5.015 9.383 -18.707 1.00 97.19 305 GLU A O 1
ATOM 2367 N N . PRO A 1 306 ? 5.174 9.943 -20.875 1.00 94.44 306 PRO A N 1
ATOM 2368 C CA . PRO A 1 306 ? 4.103 9.036 -21.299 1.00 94.44 306 PRO A CA 1
ATOM 2369 C C . PRO A 1 306 ? 4.300 7.579 -20.868 1.00 94.44 306 PRO A C 1
ATOM 2371 O O . PRO A 1 306 ? 3.336 6.921 -20.492 1.00 94.44 306 PRO A O 1
ATOM 2374 N N . SER A 1 307 ? 5.542 7.091 -20.876 1.00 95.50 307 SER A N 1
ATOM 2375 C CA . SER A 1 307 ? 5.889 5.720 -20.476 1.00 95.50 307 SER A CA 1
ATOM 2376 C C . SER A 1 307 ? 5.889 5.493 -18.960 1.00 95.50 307 SER A C 1
ATOM 2378 O O . SER A 1 307 ? 5.943 4.352 -18.524 1.00 95.50 307 SER A O 1
ATOM 2380 N N . PHE A 1 308 ? 5.902 6.552 -18.141 1.00 98.00 308 PHE A N 1
ATOM 2381 C CA . PHE A 1 308 ? 5.922 6.424 -16.682 1.00 98.00 308 PHE A CA 1
ATOM 2382 C C . PHE A 1 308 ? 4.589 5.853 -16.192 1.00 98.00 308 PHE A C 1
ATOM 2384 O O . PHE A 1 308 ? 3.544 6.434 -16.485 1.00 98.00 308 PHE A O 1
ATOM 2391 N N . THR A 1 309 ? 4.596 4.779 -15.403 1.00 98.25 309 THR A N 1
ATOM 2392 C CA . THR A 1 309 ? 3.349 4.127 -14.965 1.00 98.25 309 THR A CA 1
ATOM 2393 C C . THR A 1 309 ? 3.135 4.244 -13.460 1.00 98.25 309 THR A C 1
ATOM 2395 O O . THR A 1 309 ? 2.062 4.665 -13.024 1.00 98.25 309 THR A O 1
ATOM 2398 N N . ILE A 1 310 ? 4.140 3.886 -12.659 1.00 98.81 310 ILE A N 1
ATOM 2399 C CA . ILE A 1 310 ? 4.040 3.761 -11.201 1.00 98.81 310 ILE A CA 1
ATOM 2400 C C . ILE A 1 310 ? 5.094 4.657 -10.544 1.00 98.81 310 ILE A C 1
ATOM 2402 O O . ILE A 1 310 ? 6.267 4.560 -10.874 1.00 98.81 310 ILE A O 1
ATOM 2406 N N . LEU A 1 311 ? 4.701 5.509 -9.597 1.00 98.81 311 LEU A N 1
ATOM 2407 C CA . LEU A 1 311 ? 5.643 6.224 -8.732 1.00 98.81 311 LEU A CA 1
ATOM 2408 C C . LEU A 1 311 ? 6.016 5.323 -7.551 1.00 98.81 311 LEU A C 1
ATOM 2410 O O . LEU A 1 311 ? 5.183 5.139 -6.659 1.00 98.81 311 LEU A O 1
ATOM 2414 N N . GLY A 1 312 ? 7.223 4.750 -7.589 1.00 98.25 312 GLY A N 1
ATOM 2415 C CA . GLY A 1 312 ? 7.786 3.878 -6.554 1.00 98.25 312 GLY A CA 1
ATOM 2416 C C . GLY A 1 312 ? 8.199 4.660 -5.308 1.00 98.25 312 GLY A C 1
ATOM 2417 O O . GLY A 1 312 ? 8.472 5.856 -5.416 1.00 98.25 312 GLY A O 1
ATOM 2418 N N . HIS A 1 313 ? 8.155 4.000 -4.138 1.00 97.38 313 HIS A N 1
ATOM 2419 C CA . HIS A 1 313 ? 8.493 4.517 -2.790 1.00 97.38 313 HIS A CA 1
ATOM 2420 C C . HIS A 1 313 ? 8.745 6.048 -2.728 1.00 97.38 313 HIS A C 1
ATOM 2422 O O . HIS A 1 313 ? 9.889 6.498 -2.619 1.00 97.38 313 HIS A O 1
ATOM 2428 N N . PRO A 1 314 ? 7.675 6.876 -2.806 1.00 97.19 314 PRO A N 1
ATOM 2429 C CA . PRO A 1 314 ? 7.744 8.256 -3.317 1.00 97.19 314 PRO A CA 1
ATOM 2430 C C . PRO A 1 314 ? 8.634 9.244 -2.555 1.00 97.19 314 PRO A C 1
ATOM 2432 O O . PRO A 1 314 ? 8.919 10.331 -3.056 1.00 97.19 314 PRO A O 1
ATOM 2435 N N . THR A 1 315 ? 9.023 8.920 -1.323 1.00 97.50 315 THR A N 1
ATOM 2436 C CA . THR A 1 315 ? 9.857 9.768 -0.461 1.00 97.50 315 THR A CA 1
ATOM 2437 C C . THR A 1 315 ? 11.270 9.221 -0.275 1.00 97.50 315 THR A C 1
ATOM 2439 O O . THR A 1 315 ? 12.126 9.916 0.278 1.00 97.50 315 THR A O 1
ATOM 2442 N N . GLY A 1 316 ? 11.522 7.969 -0.676 1.00 95.38 316 GLY A N 1
ATOM 2443 C CA . GLY A 1 316 ? 12.785 7.258 -0.463 1.00 95.38 316 GLY A CA 1
ATOM 2444 C C . GLY A 1 316 ? 13.160 7.057 1.014 1.00 95.38 316 GLY A C 1
ATOM 2445 O O . GLY A 1 316 ? 14.343 6.861 1.337 1.00 95.38 316 GLY A O 1
ATOM 2446 N N . ARG A 1 317 ? 12.178 7.150 1.925 1.00 95.69 317 ARG A N 1
ATOM 2447 C CA . ARG A 1 317 ? 12.377 6.991 3.372 1.00 95.69 317 ARG A CA 1
ATOM 2448 C C . ARG A 1 317 ? 12.699 5.550 3.752 1.00 95.69 317 ARG A C 1
ATOM 2450 O O . ARG A 1 317 ? 12.229 4.605 3.124 1.00 95.69 317 ARG A O 1
ATOM 2457 N N . ILE A 1 318 ? 13.422 5.400 4.857 1.00 92.38 318 ILE A N 1
ATOM 2458 C CA . ILE A 1 318 ? 13.689 4.122 5.516 1.00 92.38 318 ILE A CA 1
ATOM 2459 C C . ILE A 1 318 ? 13.423 4.300 7.011 1.00 92.38 318 ILE A C 1
ATOM 2461 O O . ILE A 1 318 ? 14.117 5.045 7.706 1.00 92.38 318 ILE A O 1
ATOM 2465 N N . LEU A 1 319 ? 12.400 3.622 7.517 1.00 86.19 319 LEU A N 1
ATOM 2466 C CA . LEU A 1 319 ? 11.949 3.685 8.900 1.00 86.19 319 LEU A CA 1
ATOM 2467 C C . LEU A 1 319 ? 13.072 3.279 9.859 1.00 86.19 319 LEU A C 1
ATOM 2469 O O . LEU A 1 319 ? 13.625 2.187 9.780 1.00 86.19 319 LEU A O 1
ATOM 2473 N N . GLY A 1 320 ? 13.403 4.181 10.785 1.00 84.00 320 GLY A N 1
ATOM 2474 C CA . GLY A 1 320 ? 14.488 3.985 11.750 1.00 84.00 320 GLY A CA 1
ATOM 2475 C C . GLY A 1 320 ? 15.902 4.195 11.192 1.00 84.00 320 GLY A C 1
ATOM 2476 O O . GLY A 1 320 ? 16.837 4.210 11.987 1.00 84.00 320 GLY A O 1
ATOM 2477 N N . GLY A 1 321 ? 16.055 4.397 9.878 1.00 85.88 321 GLY A N 1
ATOM 2478 C CA . GLY A 1 321 ? 17.343 4.640 9.220 1.00 85.88 321 GLY A CA 1
ATOM 2479 C C . GLY A 1 321 ? 17.475 6.055 8.655 1.00 85.88 321 GLY A C 1
ATOM 2480 O O . GLY A 1 321 ? 18.311 6.837 9.107 1.00 85.88 321 GLY A O 1
ATOM 2481 N N . ARG A 1 322 ? 16.642 6.403 7.666 1.00 90.94 322 ARG A N 1
ATOM 2482 C CA . ARG A 1 322 ? 16.767 7.632 6.867 1.00 90.94 322 ARG A CA 1
ATOM 2483 C C . ARG A 1 322 ? 15.409 8.302 6.647 1.00 90.94 322 ARG A C 1
ATOM 2485 O O . ARG A 1 322 ? 14.471 7.665 6.175 1.00 90.94 322 ARG A O 1
ATOM 2492 N N . ASP A 1 323 ? 15.327 9.601 6.923 1.00 93.00 323 ASP A N 1
ATOM 2493 C CA . ASP A 1 323 ? 14.155 10.413 6.574 1.00 93.00 323 ASP A CA 1
ATOM 2494 C C . ASP A 1 323 ? 13.982 10.527 5.047 1.00 93.00 323 ASP A C 1
ATOM 2496 O O . ASP A 1 323 ? 14.950 10.435 4.293 1.00 93.00 323 ASP A O 1
ATOM 2500 N N . GLY A 1 324 ? 12.750 10.741 4.584 1.00 96.06 324 GLY A N 1
ATOM 2501 C CA . GLY A 1 324 ? 12.485 11.006 3.168 1.00 96.06 324 GLY A CA 1
ATOM 2502 C C . GLY A 1 324 ? 12.974 12.391 2.726 1.00 96.06 324 GLY A C 1
ATOM 2503 O O . GLY A 1 324 ? 13.103 13.302 3.550 1.00 96.06 324 GLY A O 1
ATOM 2504 N N . PHE A 1 325 ? 13.226 12.563 1.426 1.00 97.50 325 PHE A N 1
ATOM 2505 C CA . PHE A 1 325 ? 13.575 13.877 0.873 1.00 97.50 325 PHE A CA 1
ATOM 2506 C C . PHE A 1 325 ? 12.376 14.836 0.911 1.00 97.50 325 PHE A C 1
ATOM 2508 O O . PHE A 1 325 ? 11.229 14.386 0.877 1.00 97.50 325 PHE A O 1
ATOM 2515 N N . PRO A 1 326 ? 12.601 16.161 1.014 1.00 97.69 326 PRO A N 1
ATOM 2516 C CA . PRO A 1 326 ? 11.504 17.121 1.049 1.00 97.69 326 PRO A CA 1
ATOM 2517 C C . PRO A 1 326 ? 10.779 17.138 -0.301 1.00 97.69 326 PRO A C 1
ATOM 2519 O O . PRO A 1 326 ? 11.409 17.359 -1.336 1.00 97.69 326 PRO A O 1
ATOM 2522 N N . VAL A 1 327 ? 9.467 16.902 -0.282 1.00 98.38 327 VAL A N 1
ATOM 2523 C CA . VAL A 1 327 ? 8.593 16.883 -1.462 1.00 98.38 327 VAL A CA 1
ATOM 2524 C C . VAL A 1 327 ? 7.150 17.203 -1.063 1.00 98.38 327 VAL A C 1
ATOM 2526 O O . VAL A 1 327 ? 6.644 16.692 -0.060 1.00 98.38 327 VAL A O 1
ATOM 2529 N N . ASP A 1 328 ? 6.452 17.991 -1.883 1.00 98.62 328 ASP A N 1
ATOM 2530 C CA . ASP A 1 328 ? 5.007 18.182 -1.764 1.00 98.62 328 ASP A CA 1
ATOM 2531 C C . ASP A 1 328 ? 4.255 17.061 -2.502 1.00 98.62 328 ASP A C 1
ATOM 2533 O O . ASP A 1 328 ? 3.883 17.167 -3.675 1.00 98.62 328 ASP A O 1
ATOM 2537 N N . LEU A 1 329 ? 3.976 15.971 -1.784 1.00 98.56 329 LEU A N 1
ATOM 2538 C CA . LEU A 1 329 ? 3.191 14.858 -2.323 1.00 98.56 329 LEU A CA 1
ATOM 2539 C C . LEU A 1 329 ? 1.742 15.240 -2.661 1.00 98.56 329 LEU A C 1
ATOM 2541 O O . LEU A 1 329 ? 1.135 14.585 -3.507 1.00 98.56 329 LEU A O 1
ATOM 2545 N N . HIS A 1 330 ? 1.161 16.291 -2.069 1.00 98.75 330 HIS A N 1
ATOM 2546 C CA . HIS A 1 330 ? -0.175 16.731 -2.478 1.00 98.75 330 HIS A CA 1
ATOM 2547 C C . HIS A 1 330 ? -0.158 17.352 -3.877 1.00 98.75 330 HIS A C 1
ATOM 2549 O O . HIS A 1 330 ? -1.131 17.185 -4.620 1.00 98.75 330 HIS A O 1
ATOM 2555 N N . ALA A 1 331 ? 0.911 18.062 -4.244 1.00 98.88 331 ALA A N 1
ATOM 2556 C CA . ALA A 1 331 ? 1.101 18.578 -5.596 1.00 98.88 331 ALA A CA 1
ATOM 2557 C C . ALA A 1 331 ? 1.332 17.439 -6.601 1.00 98.88 331 ALA A C 1
ATOM 2559 O O . ALA A 1 331 ? 0.635 17.381 -7.615 1.00 98.88 331 ALA A O 1
ATOM 2560 N N . VAL A 1 332 ? 2.222 16.493 -6.279 1.00 98.88 332 VAL A N 1
ATOM 2561 C CA . VAL A 1 332 ? 2.514 15.328 -7.137 1.00 98.88 332 VAL A CA 1
ATOM 2562 C C . VAL A 1 332 ? 1.252 14.490 -7.379 1.00 98.88 332 VAL A C 1
ATOM 2564 O O . VAL A 1 332 ? 0.868 14.274 -8.527 1.00 98.88 332 VAL A O 1
ATOM 2567 N N . LEU A 1 333 ? 0.534 14.093 -6.321 1.00 98.94 333 LEU A N 1
ATOM 2568 C CA . LEU A 1 333 ? -0.684 13.277 -6.437 1.00 98.94 333 LEU A CA 1
ATOM 2569 C C . LEU A 1 333 ? -1.817 13.996 -7.179 1.00 98.94 333 LEU A C 1
ATOM 2571 O O . LEU A 1 333 ? -2.569 13.363 -7.917 1.00 98.94 333 LEU A O 1
ATOM 2575 N N . ARG A 1 334 ? -1.940 15.321 -7.019 1.00 98.88 334 ARG A N 1
ATOM 2576 C CA . ARG A 1 334 ? -2.898 16.118 -7.800 1.00 98.88 334 ARG A CA 1
ATOM 2577 C C . ARG A 1 334 ? -2.580 16.030 -9.287 1.00 98.88 334 ARG A C 1
ATOM 2579 O O . ARG A 1 334 ? -3.478 15.759 -10.077 1.00 98.88 334 ARG A O 1
ATOM 2586 N N . ARG A 1 335 ? -1.306 16.197 -9.655 1.00 98.88 335 ARG A N 1
ATOM 2587 C CA . ARG A 1 335 ? -0.883 16.127 -11.053 1.00 98.88 335 ARG A CA 1
ATOM 2588 C C . ARG A 1 335 ? -1.081 14.733 -11.647 1.00 98.88 335 ARG A C 1
ATOM 2590 O O . ARG A 1 335 ? -1.578 14.621 -12.762 1.00 98.88 335 ARG A O 1
ATOM 2597 N N . MET A 1 336 ? -0.784 13.673 -10.893 1.00 98.88 336 MET A N 1
ATOM 2598 C CA . MET A 1 336 ? -1.104 12.296 -11.300 1.00 98.88 336 MET A CA 1
ATOM 2599 C C . MET A 1 336 ? -2.608 12.111 -11.550 1.00 98.88 336 MET A C 1
ATOM 2601 O O . MET A 1 336 ? -2.996 11.468 -12.521 1.00 98.88 336 MET A O 1
ATOM 2605 N N . GLY A 1 337 ? -3.461 12.697 -10.705 1.00 98.81 337 GLY A N 1
ATOM 2606 C CA . GLY A 1 337 ? -4.915 12.670 -10.877 1.00 98.81 337 GLY A CA 1
ATOM 2607 C C . GLY A 1 337 ? -5.392 13.387 -12.141 1.00 98.81 337 GLY A C 1
ATOM 2608 O O . GLY A 1 337 ? -6.239 12.869 -12.868 1.00 98.81 337 GLY A O 1
ATOM 2609 N N . GLU A 1 338 ? -4.815 14.550 -12.444 1.00 98.81 338 GLU A N 1
ATOM 2610 C CA . GLU A 1 338 ? -5.074 15.289 -13.688 1.00 98.81 338 GLU A CA 1
ATOM 2611 C C . GLU A 1 338 ? -4.679 14.465 -14.921 1.00 98.81 338 GLU A C 1
ATOM 2613 O O . GLU A 1 338 ? -5.488 14.306 -15.833 1.00 98.81 338 GLU A O 1
ATOM 2618 N N . LEU A 1 339 ? -3.485 13.865 -14.910 1.00 98.81 339 LEU A N 1
ATOM 2619 C CA . LEU A 1 339 ? -3.006 12.981 -15.977 1.00 98.81 339 LEU A CA 1
ATOM 2620 C C . LEU A 1 339 ? -3.934 11.768 -16.169 1.00 98.81 339 LEU A C 1
ATOM 2622 O O . LEU A 1 339 ? -4.300 11.448 -17.300 1.00 98.81 339 LEU A O 1
ATOM 2626 N N . ASN A 1 340 ? -4.399 11.148 -15.081 1.00 98.56 340 ASN A N 1
ATOM 2627 C CA . ASN A 1 340 ? -5.378 10.059 -15.139 1.00 98.56 340 ASN A CA 1
ATOM 2628 C C . ASN A 1 340 ? -6.711 10.505 -15.753 1.00 98.56 340 ASN A C 1
ATOM 2630 O O . ASN A 1 340 ? -7.297 9.778 -16.557 1.00 98.56 340 ASN A O 1
ATOM 2634 N N . ALA A 1 341 ? -7.192 11.704 -15.413 1.00 98.50 341 ALA A N 1
ATOM 2635 C CA . ALA A 1 341 ? -8.407 12.270 -15.999 1.00 98.50 341 ALA A CA 1
ATOM 2636 C C . ALA A 1 341 ? -8.256 12.571 -17.503 1.00 98.50 341 ALA A C 1
ATOM 2638 O O . ALA A 1 341 ? -9.244 12.541 -18.240 1.00 98.50 341 ALA A O 1
ATOM 2639 N N . GLU A 1 342 ? -7.029 12.824 -17.961 1.00 98.00 342 GLU A N 1
ATOM 2640 C CA . GLU A 1 342 ? -6.657 12.979 -19.373 1.00 98.00 342 GLU A CA 1
ATOM 2641 C C . GLU A 1 342 ? -6.467 11.632 -20.101 1.00 98.00 342 GLU A C 1
ATOM 2643 O O . GLU A 1 342 ? -6.313 11.613 -21.322 1.00 98.00 342 GLU A O 1
ATOM 2648 N N . GLY A 1 343 ? -6.528 10.505 -19.382 1.00 96.44 343 GLY A N 1
ATOM 2649 C CA . GLY A 1 343 ? -6.364 9.154 -19.927 1.00 96.44 343 GLY A CA 1
ATOM 2650 C C . GLY A 1 343 ? -4.934 8.608 -19.868 1.00 96.44 343 GLY A C 1
ATOM 2651 O O . GLY A 1 343 ? -4.685 7.534 -20.408 1.00 96.44 343 GLY A O 1
ATOM 2652 N N . ASN A 1 344 ? -4.011 9.307 -19.203 1.00 96.69 344 ASN A N 1
ATOM 2653 C CA . ASN A 1 344 ? -2.640 8.852 -18.985 1.00 96.69 344 ASN A CA 1
ATOM 2654 C C . ASN A 1 344 ? -2.556 8.149 -17.628 1.00 96.69 344 ASN A C 1
ATOM 2656 O O . ASN A 1 344 ? -2.551 8.813 -16.593 1.00 96.69 344 ASN A O 1
ATOM 2660 N N . LEU A 1 345 ? -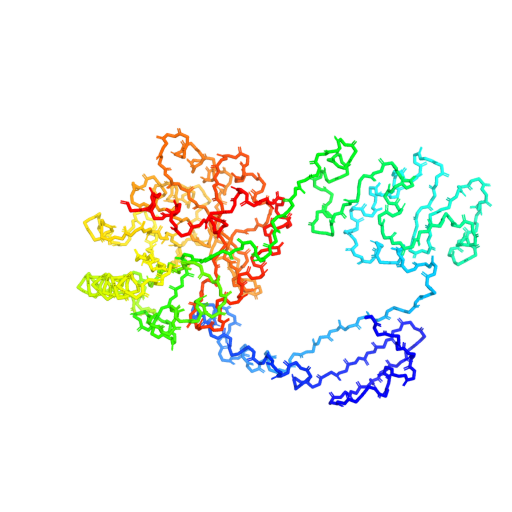2.503 6.815 -17.629 1.00 97.81 345 LEU A N 1
ATOM 2661 C CA . LEU A 1 345 ? -2.482 6.028 -16.397 1.00 97.81 345 LEU A CA 1
ATOM 2662 C C . LEU A 1 345 ? -1.242 6.352 -15.549 1.00 97.81 345 LEU A C 1
ATOM 2664 O O . LEU A 1 345 ? -0.114 6.132 -15.980 1.00 97.81 345 LEU A O 1
ATOM 2668 N N . LYS A 1 346 ? -1.471 6.826 -14.325 1.00 98.69 346 LYS A N 1
ATOM 2669 C CA . LYS A 1 346 ? -0.471 7.055 -13.281 1.00 98.69 346 LYS A CA 1
ATOM 2670 C C . LYS A 1 346 ? -0.940 6.411 -11.988 1.00 98.69 346 LYS A C 1
ATOM 2672 O O . LYS A 1 346 ? -2.048 6.670 -11.515 1.00 98.69 346 LYS A O 1
ATOM 2677 N N . ILE A 1 347 ? -0.084 5.589 -11.409 1.00 98.88 347 ILE A N 1
ATOM 2678 C CA . ILE A 1 347 ? -0.326 4.827 -10.187 1.00 98.88 347 ILE A CA 1
ATOM 2679 C C . ILE A 1 347 ? 0.708 5.272 -9.152 1.00 98.88 347 ILE A C 1
ATOM 2681 O O . ILE A 1 347 ? 1.850 5.544 -9.512 1.00 98.88 347 ILE A O 1
ATOM 2685 N N . VAL A 1 348 ? 0.346 5.351 -7.872 1.00 98.88 348 VAL A N 1
ATOM 2686 C CA . VAL A 1 348 ? 1.325 5.587 -6.793 1.00 98.88 348 VAL A CA 1
ATOM 2687 C C . VAL A 1 348 ? 1.489 4.335 -5.938 1.00 98.88 348 VAL A C 1
ATOM 2689 O O . VAL A 1 348 ? 0.520 3.634 -5.644 1.00 98.88 348 VAL A O 1
ATOM 2692 N N . GLU A 1 349 ? 2.724 4.028 -5.566 1.00 98.88 349 GLU A N 1
ATOM 2693 C CA . GLU A 1 349 ? 3.067 2.842 -4.794 1.00 98.88 349 GLU A CA 1
ATOM 2694 C C . GLU A 1 349 ? 2.845 3.036 -3.283 1.00 98.88 349 GLU A C 1
ATOM 2696 O O . GLU A 1 349 ? 3.174 4.074 -2.711 1.00 98.88 349 GLU A O 1
ATOM 2701 N N . ILE A 1 350 ? 2.322 2.000 -2.623 1.00 98.81 350 ILE A N 1
ATOM 2702 C CA . ILE A 1 350 ? 2.619 1.664 -1.231 1.00 98.81 350 ILE A CA 1
ATOM 2703 C C . ILE A 1 350 ? 3.639 0.529 -1.264 1.00 98.81 350 ILE A C 1
ATOM 2705 O O . ILE A 1 350 ? 3.297 -0.627 -1.528 1.00 98.81 350 ILE A O 1
ATOM 2709 N N . ASN A 1 351 ? 4.885 0.869 -0.974 1.00 98.50 351 ASN A N 1
ATOM 2710 C CA . ASN A 1 351 ? 5.976 -0.067 -0.842 1.00 98.50 351 ASN A CA 1
ATOM 2711 C C . ASN A 1 351 ? 5.794 -0.795 0.484 1.00 98.50 351 ASN A C 1
ATOM 2713 O O . ASN A 1 351 ? 5.799 -0.187 1.556 1.00 98.50 351 ASN A O 1
ATOM 2717 N N . ALA A 1 352 ? 5.543 -2.088 0.391 1.00 96.62 352 ALA A N 1
ATOM 2718 C CA . ALA A 1 352 ? 5.116 -2.935 1.481 1.00 96.62 352 ALA A CA 1
ATOM 2719 C C . ALA A 1 352 ? 6.293 -3.508 2.277 1.00 96.62 352 ALA A C 1
ATOM 2721 O O . ALA A 1 352 ? 6.050 -4.156 3.294 1.00 96.62 352 ALA A O 1
ATOM 2722 N N . SER A 1 353 ? 7.539 -3.207 1.886 1.00 90.75 353 SER A N 1
ATOM 2723 C CA . SER A 1 353 ? 8.702 -3.480 2.724 1.00 90.75 353 SER A CA 1
ATOM 2724 C C . SER A 1 353 ? 8.468 -2.891 4.123 1.00 90.75 353 SER A C 1
ATOM 2726 O O . SER A 1 353 ? 8.170 -1.691 4.244 1.00 90.75 353 SER A O 1
ATOM 2728 N N . PRO A 1 354 ? 8.613 -3.684 5.203 1.00 85.00 354 PRO A N 1
ATOM 2729 C CA . PRO A 1 354 ? 8.366 -3.219 6.570 1.00 85.00 354 PRO A CA 1
ATOM 2730 C C . PRO A 1 354 ? 9.332 -2.106 7.003 1.00 85.00 354 PRO A C 1
ATOM 2732 O O . PRO A 1 354 ? 9.080 -1.413 7.989 1.00 85.00 354 PRO A O 1
ATOM 2735 N N . TYR A 1 355 ? 10.409 -1.905 6.244 1.00 87.19 355 TYR A N 1
ATOM 2736 C CA . TYR A 1 355 ? 11.397 -0.853 6.445 1.00 87.19 355 TYR A CA 1
ATOM 2737 C C . TYR A 1 355 ? 11.060 0.438 5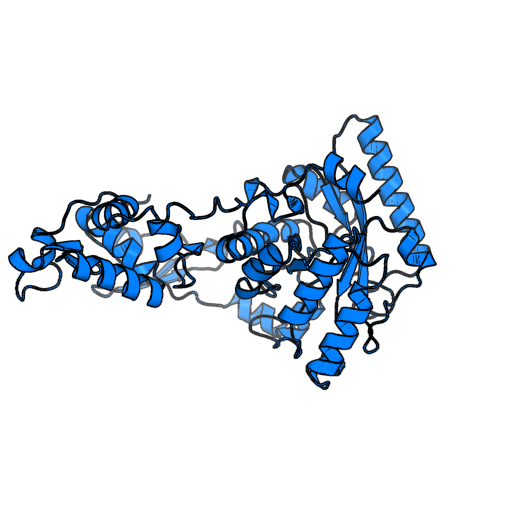.694 1.00 87.19 355 TYR A C 1
ATOM 2739 O O . TYR A 1 355 ? 11.613 1.478 6.030 1.00 87.19 355 TYR A O 1
ATOM 2747 N N . ARG A 1 356 ? 10.154 0.414 4.708 1.00 92.56 356 ARG A N 1
ATOM 2748 C CA . ARG A 1 356 ? 9.770 1.593 3.907 1.00 92.56 356 ARG A CA 1
ATOM 2749 C C . ARG A 1 356 ? 8.365 2.076 4.266 1.00 92.56 356 ARG A C 1
ATOM 2751 O O . ARG A 1 356 ? 8.200 3.203 4.752 1.00 92.56 356 ARG A O 1
ATOM 2758 N N . LEU A 1 357 ? 7.361 1.215 4.053 1.00 95.31 357 LEU A N 1
ATOM 2759 C CA . LEU A 1 357 ? 5.928 1.524 4.176 1.00 95.31 357 LEU A CA 1
ATOM 2760 C C . LEU A 1 357 ? 5.568 2.861 3.514 1.00 95.31 357 LEU A C 1
ATOM 2762 O O . LEU A 1 357 ? 4.949 3.717 4.145 1.00 95.31 357 LEU A O 1
ATOM 2766 N N . ASP A 1 358 ? 6.027 3.071 2.282 1.00 98.06 358 ASP A N 1
ATOM 2767 C CA . ASP A 1 358 ? 5.982 4.347 1.559 1.00 98.06 358 ASP A CA 1
ATOM 2768 C C . ASP A 1 358 ? 5.281 4.162 0.212 1.00 98.06 358 ASP A C 1
ATOM 2770 O O . ASP A 1 358 ? 5.784 3.431 -0.625 1.00 98.06 358 ASP A O 1
ATOM 2774 N N . LEU A 1 359 ? 4.126 4.743 -0.086 1.00 98.19 359 LEU A N 1
ATOM 2775 C CA . LEU A 1 359 ? 3.470 5.916 0.478 1.00 98.19 359 LEU A CA 1
ATOM 2776 C C . LEU A 1 359 ? 2.954 5.791 1.921 1.00 98.19 359 LEU A C 1
ATOM 2778 O O . LEU A 1 359 ? 2.324 4.812 2.321 1.00 98.19 359 LEU A O 1
ATOM 2782 N N . ASP A 1 360 ? 3.127 6.864 2.693 1.00 97.88 360 ASP A N 1
ATOM 2783 C CA . ASP A 1 360 ? 2.498 6.993 4.005 1.00 97.88 360 ASP A CA 1
ATOM 2784 C C . ASP A 1 360 ? 0.959 6.971 3.915 1.00 97.88 360 ASP A C 1
ATOM 2786 O O . ASP A 1 360 ? 0.357 7.714 3.134 1.00 97.88 360 ASP A O 1
ATOM 2790 N N . TRP A 1 361 ? 0.302 6.176 4.770 1.00 97.38 361 TRP A N 1
ATOM 2791 C CA . TRP A 1 361 ? -1.162 6.002 4.786 1.00 97.38 361 TRP A CA 1
ATOM 2792 C C . TRP A 1 361 ? -1.951 7.323 4.812 1.00 97.38 361 TRP A C 1
ATOM 2794 O O . TRP A 1 361 ? -3.072 7.383 4.305 1.00 97.38 361 TRP A O 1
ATOM 2804 N N . ARG A 1 362 ? -1.371 8.397 5.366 1.00 96.88 362 ARG A N 1
ATOM 2805 C CA . ARG A 1 362 ? -1.991 9.731 5.433 1.00 96.88 362 ARG A CA 1
ATOM 2806 C C . ARG A 1 362 ? -2.263 10.344 4.056 1.00 96.88 362 ARG A C 1
ATOM 2808 O O . ARG A 1 362 ? -3.177 11.155 3.939 1.00 96.88 362 ARG A O 1
ATOM 2815 N N . TYR A 1 363 ? -1.528 9.944 3.020 1.00 98.56 363 TYR A N 1
ATOM 2816 C CA . TYR A 1 363 ? -1.734 10.424 1.650 1.00 98.56 363 TYR A CA 1
ATOM 2817 C C . TYR A 1 363 ? -2.681 9.545 0.827 1.00 98.56 363 TYR A C 1
ATOM 2819 O O . TYR A 1 363 ? -3.210 10.008 -0.181 1.00 98.56 363 TYR A O 1
ATOM 2827 N N . CYS A 1 364 ? -2.953 8.311 1.260 1.00 98.44 364 CYS A N 1
ATOM 2828 C CA . CYS A 1 364 ? -3.763 7.346 0.508 1.00 98.44 364 CYS A CA 1
ATOM 2829 C C . CYS A 1 364 ? -5.175 7.864 0.212 1.00 98.44 364 CYS A C 1
ATOM 2831 O O . CYS A 1 364 ? -5.649 7.794 -0.921 1.00 98.44 364 CYS A O 1
ATOM 2833 N N . ARG A 1 365 ? -5.834 8.454 1.217 1.00 97.00 365 ARG A N 1
ATOM 2834 C CA . ARG A 1 365 ? -7.172 9.027 1.041 1.00 97.00 365 ARG A CA 1
ATOM 2835 C C . ARG A 1 365 ? -7.172 10.177 0.033 1.00 97.00 365 ARG A C 1
ATOM 2837 O O . ARG A 1 365 ? -8.087 10.269 -0.777 1.00 97.00 365 ARG A O 1
ATOM 2844 N N . TYR A 1 366 ? -6.136 11.015 0.049 1.00 98.62 366 TYR A N 1
ATOM 2845 C CA . TYR A 1 366 ? -6.000 12.098 -0.921 1.00 98.62 366 TYR A CA 1
ATOM 2846 C C . TYR A 1 366 ? -5.729 11.563 -2.335 1.00 98.62 366 TYR A C 1
ATOM 2848 O O . TYR A 1 366 ? -6.365 12.024 -3.275 1.00 98.62 366 TYR A O 1
ATOM 2856 N N . ALA A 1 367 ? -4.866 10.553 -2.492 1.00 98.75 367 ALA A N 1
ATOM 2857 C CA . ALA A 1 367 ? -4.633 9.885 -3.777 1.00 98.75 367 ALA A CA 1
ATOM 2858 C C . ALA A 1 367 ? -5.943 9.337 -4.375 1.00 98.75 367 ALA A C 1
ATOM 2860 O O . ALA A 1 367 ? -6.279 9.651 -5.518 1.00 98.75 367 ALA A O 1
ATOM 2861 N N . LYS A 1 368 ? -6.747 8.637 -3.559 1.00 98.25 368 LYS A N 1
ATOM 2862 C CA . LYS A 1 368 ? -8.097 8.180 -3.925 1.00 98.25 368 LYS A CA 1
ATOM 2863 C C . LYS A 1 368 ? -9.000 9.333 -4.372 1.00 98.25 368 LYS A C 1
ATOM 2865 O O . LYS A 1 368 ? -9.656 9.236 -5.404 1.00 98.25 368 LYS A O 1
ATOM 2870 N N . GLU A 1 369 ? -9.034 10.432 -3.619 1.00 98.19 369 GLU A N 1
ATOM 2871 C CA . GLU A 1 369 ? -9.839 11.618 -3.952 1.00 98.19 369 GLU A CA 1
ATOM 2872 C C . GLU A 1 369 ? -9.401 12.292 -5.264 1.00 98.19 369 GLU A C 1
ATOM 2874 O O . GLU A 1 369 ? -10.238 12.878 -5.948 1.00 98.19 369 GLU A O 1
ATOM 2879 N N . GLN A 1 370 ? -8.120 12.191 -5.633 1.00 98.75 370 GLN A N 1
ATOM 2880 C CA . GLN A 1 370 ? -7.596 12.662 -6.920 1.00 98.75 370 GLN A CA 1
ATOM 2881 C C . GLN A 1 370 ? -7.791 11.650 -8.066 1.00 98.75 370 GLN A C 1
ATOM 2883 O O . GLN A 1 370 ? -7.432 11.948 -9.201 1.00 98.75 370 GLN A O 1
ATOM 2888 N N . GLY A 1 371 ? -8.359 10.467 -7.807 1.00 98.44 371 GLY A N 1
ATOM 2889 C CA . GLY A 1 371 ? -8.518 9.416 -8.817 1.00 98.44 371 GLY A CA 1
ATOM 2890 C C . GLY A 1 371 ? -7.211 8.709 -9.182 1.00 98.44 371 GLY A C 1
ATOM 2891 O O . GLY A 1 371 ? -7.112 8.141 -10.267 1.00 98.44 371 GLY A O 1
ATOM 2892 N N . VAL A 1 372 ? -6.210 8.748 -8.298 1.00 98.88 372 VAL A N 1
ATOM 2893 C CA . VAL A 1 372 ? -4.936 8.044 -8.474 1.00 98.88 372 VAL A CA 1
ATOM 2894 C C . VAL A 1 372 ? -5.051 6.645 -7.861 1.00 98.88 372 VAL A C 1
ATOM 2896 O O . VAL A 1 372 ? -5.178 6.540 -6.637 1.00 98.88 372 VAL A O 1
ATOM 2899 N N . PRO A 1 373 ? -5.028 5.567 -8.666 1.00 98.50 373 PRO A N 1
ATOM 2900 C CA . PRO A 1 373 ? -4.974 4.206 -8.142 1.00 98.50 373 PRO A CA 1
ATOM 2901 C C . PRO A 1 373 ? -3.679 3.956 -7.360 1.00 98.50 373 PRO A C 1
ATOM 2903 O O . PRO A 1 373 ? -2.629 4.534 -7.648 1.00 98.50 373 PRO A O 1
ATOM 2906 N N . ILE A 1 374 ? -3.757 3.047 -6.392 1.00 98.81 374 ILE A N 1
ATOM 2907 C CA . ILE A 1 374 ? -2.630 2.627 -5.558 1.00 98.81 374 ILE A CA 1
ATOM 2908 C C . ILE A 1 374 ? -2.114 1.262 -6.016 1.00 98.81 374 ILE A C 1
ATOM 2910 O O . ILE A 1 374 ? -2.916 0.357 -6.260 1.00 98.81 374 ILE A O 1
ATOM 2914 N N . SER A 1 375 ? -0.790 1.091 -6.072 1.00 98.69 375 SER A N 1
ATOM 2915 C CA . SER A 1 375 ? -0.144 -0.224 -6.182 1.00 98.69 375 SER A CA 1
ATOM 2916 C C . SER A 1 375 ? 0.466 -0.635 -4.854 1.00 98.69 375 SER A C 1
ATOM 2918 O O . SER A 1 375 ? 1.265 0.107 -4.303 1.00 98.69 375 SER A O 1
ATOM 2920 N N . ILE A 1 376 ? 0.127 -1.810 -4.335 1.00 98.81 376 ILE A N 1
ATOM 2921 C CA . ILE A 1 376 ? 0.780 -2.384 -3.155 1.00 98.81 376 ILE A CA 1
ATOM 2922 C C . ILE A 1 376 ? 1.857 -3.336 -3.648 1.00 98.81 376 ILE A C 1
ATOM 2924 O O . ILE A 1 376 ? 1.535 -4.415 -4.147 1.00 98.81 376 ILE A O 1
ATOM 2928 N N . ASN A 1 377 ? 3.119 -2.945 -3.513 1.00 98.62 377 ASN A N 1
ATOM 2929 C CA . ASN A 1 377 ? 4.229 -3.747 -4.007 1.00 98.62 377 ASN A CA 1
ATOM 2930 C C . ASN A 1 377 ? 5.206 -4.090 -2.884 1.00 98.62 377 ASN A C 1
ATOM 2932 O O . ASN A 1 377 ? 5.507 -3.213 -2.083 1.00 98.62 377 ASN A O 1
ATOM 2936 N N . PRO A 1 378 ? 5.699 -5.334 -2.801 1.00 95.94 378 PRO A N 1
ATOM 2937 C CA . PRO A 1 378 ? 6.589 -5.756 -1.729 1.00 95.94 378 PRO A CA 1
ATOM 2938 C C . PRO A 1 378 ? 8.024 -5.278 -1.905 1.00 95.94 378 PRO A C 1
ATOM 2940 O O . PRO A 1 378 ? 8.743 -5.306 -0.913 1.00 95.94 378 PRO A O 1
ATOM 2943 N N . ASP A 1 379 ? 8.421 -4.859 -3.115 1.00 96.06 379 ASP A N 1
ATOM 2944 C CA . ASP A 1 379 ? 9.821 -4.534 -3.413 1.00 96.06 379 ASP A CA 1
ATOM 2945 C C . ASP A 1 379 ? 10.715 -5.757 -3.121 1.00 96.06 379 ASP A C 1
ATOM 2947 O O . ASP A 1 379 ? 11.700 -5.747 -2.379 1.00 96.06 379 ASP A O 1
ATOM 2951 N N . ALA A 1 380 ? 10.234 -6.911 -3.596 1.00 95.44 380 ALA A N 1
ATOM 2952 C CA . ALA A 1 380 ? 10.747 -8.203 -3.174 1.00 95.44 380 ALA A CA 1
ATOM 2953 C C . ALA A 1 380 ? 12.031 -8.552 -3.925 1.00 95.44 380 ALA A C 1
ATOM 2955 O O . ALA A 1 380 ? 11.997 -8.764 -5.133 1.00 95.44 380 ALA A O 1
ATOM 2956 N N . HIS A 1 381 ? 13.118 -8.735 -3.179 1.00 93.88 381 HIS A N 1
ATOM 2957 C CA . HIS A 1 381 ? 14.412 -9.215 -3.681 1.00 93.88 381 HIS A CA 1
ATOM 2958 C C . HIS A 1 381 ? 14.613 -10.723 -3.436 1.00 93.88 381 HIS A C 1
ATOM 2960 O O . HIS A 1 381 ? 15.682 -11.295 -3.658 1.00 93.88 381 HIS A O 1
ATOM 2966 N N . SER A 1 382 ? 13.576 -11.405 -2.948 1.00 93.75 382 SER A N 1
ATOM 2967 C CA . SER A 1 382 ? 13.542 -12.851 -2.744 1.00 93.75 382 SER A CA 1
ATOM 2968 C C . SER A 1 382 ? 12.109 -13.373 -2.844 1.00 93.75 382 SER A C 1
ATOM 2970 O O . SER A 1 382 ? 11.140 -12.627 -2.692 1.00 93.75 382 SER A O 1
ATOM 2972 N N . THR A 1 383 ? 11.956 -14.686 -3.021 1.00 95.12 383 THR A N 1
ATOM 2973 C CA . THR A 1 383 ? 10.629 -15.329 -3.057 1.00 95.12 383 THR A CA 1
ATOM 2974 C C . THR A 1 383 ? 9.853 -15.167 -1.748 1.00 95.12 383 THR A C 1
ATOM 2976 O O . THR A 1 383 ? 8.626 -15.080 -1.765 1.00 95.12 383 THR A O 1
ATOM 2979 N N . GLN A 1 384 ? 10.547 -15.097 -0.608 1.00 91.31 384 GLN A N 1
ATOM 2980 C CA . GLN A 1 384 ? 9.921 -14.887 0.696 1.00 91.31 384 GLN A CA 1
ATOM 2981 C C . GLN A 1 384 ? 9.419 -13.444 0.853 1.00 91.31 384 GLN A C 1
ATOM 2983 O O . GLN A 1 384 ? 8.338 -13.251 1.413 1.00 91.31 384 GLN A O 1
ATOM 2988 N N . GLY A 1 385 ? 10.145 -12.466 0.296 1.00 91.12 385 GLY A N 1
ATOM 2989 C CA . GLY A 1 385 ? 9.775 -11.046 0.315 1.00 91.12 385 GLY A CA 1
ATOM 2990 C C . GLY A 1 385 ? 8.429 -10.753 -0.355 1.00 91.12 385 GLY A C 1
ATOM 2991 O O . GLY A 1 385 ? 7.741 -9.821 0.039 1.00 91.12 385 GLY A O 1
ATOM 2992 N N . LEU A 1 386 ? 7.962 -11.603 -1.281 1.00 95.69 386 LEU A N 1
ATOM 2993 C CA . LEU A 1 386 ? 6.634 -11.460 -1.900 1.00 95.69 386 LEU A CA 1
ATOM 2994 C C . LEU A 1 386 ? 5.489 -11.385 -0.873 1.00 95.69 386 LEU A C 1
ATOM 2996 O O . LEU A 1 386 ? 4.454 -10.776 -1.141 1.00 95.69 386 LEU A O 1
ATOM 3000 N N . LYS A 1 387 ? 5.658 -11.988 0.310 1.00 93.56 387 LYS A N 1
ATOM 3001 C CA . LYS A 1 387 ? 4.642 -11.999 1.375 1.00 93.56 387 LYS A CA 1
ATOM 3002 C C . LYS A 1 387 ? 4.512 -10.656 2.100 1.00 93.56 387 LYS A C 1
ATOM 3004 O O . LYS A 1 387 ? 3.487 -10.431 2.749 1.00 93.56 387 LYS A O 1
ATOM 3009 N N . ASP A 1 388 ? 5.472 -9.747 1.937 1.00 92.69 388 ASP A N 1
ATOM 3010 C CA . ASP A 1 388 ? 5.464 -8.435 2.591 1.00 92.69 388 ASP A CA 1
ATOM 3011 C C . ASP A 1 388 ? 4.316 -7.543 2.115 1.00 92.69 388 ASP A C 1
ATOM 3013 O O . ASP A 1 388 ? 3.912 -6.635 2.842 1.00 92.69 388 ASP A O 1
ATOM 3017 N N . VAL A 1 389 ? 3.665 -7.869 0.984 1.00 94.81 389 VAL A N 1
ATOM 3018 C CA . VAL A 1 389 ? 2.401 -7.232 0.561 1.00 94.81 389 VAL A CA 1
ATOM 3019 C C . VAL A 1 389 ? 1.350 -7.189 1.673 1.00 94.81 389 VAL A C 1
ATOM 3021 O O . VAL A 1 389 ? 0.487 -6.310 1.677 1.00 94.81 389 VAL A O 1
ATOM 3024 N N . TRP A 1 390 ? 1.422 -8.109 2.642 1.00 94.69 390 TRP A N 1
ATOM 3025 C CA . TRP A 1 390 ? 0.569 -8.091 3.820 1.00 94.69 390 TRP A CA 1
ATOM 3026 C C . TRP A 1 390 ? 0.709 -6.789 4.621 1.00 94.69 390 TRP A C 1
ATOM 3028 O O . TRP A 1 390 ? -0.312 -6.222 5.015 1.00 94.69 390 TRP A O 1
ATOM 3038 N N . PHE A 1 391 ? 1.928 -6.278 4.827 1.00 92.62 391 PHE A N 1
ATOM 3039 C CA . PHE A 1 391 ? 2.157 -5.019 5.541 1.00 92.62 391 PHE A CA 1
ATOM 3040 C C . PHE A 1 391 ? 1.574 -3.835 4.769 1.00 92.62 391 PHE A C 1
ATOM 3042 O O . PHE A 1 391 ? 0.834 -3.030 5.336 1.00 92.62 391 PHE A O 1
ATOM 3049 N N . GLY A 1 392 ? 1.826 -3.771 3.460 1.00 95.75 392 GLY A N 1
ATOM 3050 C CA . GLY A 1 392 ? 1.268 -2.742 2.583 1.00 95.75 392 GLY A CA 1
ATOM 3051 C C . GLY A 1 392 ? -0.263 -2.760 2.558 1.00 95.75 392 GLY A C 1
ATOM 3052 O O . GLY A 1 392 ? -0.894 -1.707 2.624 1.00 95.75 392 GLY A O 1
ATOM 3053 N N . ALA A 1 393 ? -0.883 -3.944 2.594 1.00 96.06 393 ALA A N 1
ATOM 3054 C CA . ALA A 1 393 ? -2.328 -4.091 2.752 1.00 96.06 393 ALA A CA 1
ATOM 3055 C C . ALA A 1 393 ? -2.844 -3.514 4.082 1.00 96.06 393 ALA A C 1
ATOM 3057 O O . ALA A 1 393 ? -3.888 -2.861 4.098 1.00 96.06 393 ALA A O 1
ATOM 3058 N N . GLN A 1 394 ? -2.121 -3.684 5.197 1.00 94.94 394 GLN A N 1
ATOM 3059 C CA . GLN A 1 394 ? -2.497 -3.038 6.464 1.00 94.94 394 GLN A CA 1
ATOM 3060 C C . GLN A 1 394 ? -2.420 -1.505 6.368 1.00 94.94 394 GLN A C 1
ATOM 3062 O O . GLN A 1 394 ? -3.305 -0.804 6.866 1.00 94.94 394 GLN A O 1
ATOM 3067 N N . ILE A 1 395 ? -1.397 -0.975 5.689 1.00 97.00 395 ILE A N 1
ATOM 3068 C CA . ILE A 1 395 ? -1.243 0.467 5.438 1.00 97.00 395 ILE A CA 1
ATOM 3069 C C . ILE A 1 395 ? -2.372 1.000 4.550 1.00 97.00 395 ILE A C 1
ATOM 3071 O O . ILE A 1 395 ? -2.970 2.025 4.876 1.00 97.00 395 ILE A O 1
ATOM 3075 N N . ALA A 1 396 ? -2.739 0.277 3.494 1.00 98.31 396 ALA A N 1
ATOM 3076 C CA . ALA A 1 396 ? -3.852 0.623 2.619 1.00 98.31 396 ALA A CA 1
ATOM 3077 C C . ALA A 1 396 ? -5.192 0.686 3.371 1.00 98.31 396 ALA A C 1
ATOM 3079 O O . ALA A 1 396 ? -5.952 1.647 3.225 1.00 98.31 396 ALA A O 1
ATOM 3080 N N . ARG A 1 397 ? -5.461 -0.293 4.245 1.00 97.75 397 ARG A N 1
ATOM 3081 C CA . ARG A 1 397 ? -6.649 -0.303 5.117 1.00 97.75 397 ARG A CA 1
ATOM 3082 C C . ARG A 1 397 ? -6.695 0.919 6.028 1.00 97.75 397 ARG A C 1
ATOM 3084 O O . ARG A 1 397 ? -7.724 1.588 6.109 1.00 97.75 397 ARG A O 1
ATOM 3091 N N . LYS A 1 398 ? -5.566 1.250 6.662 1.00 96.94 398 LYS A N 1
ATOM 3092 C CA . LYS A 1 398 ? -5.419 2.464 7.477 1.00 96.94 398 LYS A CA 1
ATOM 3093 C C . LYS A 1 398 ? -5.629 3.744 6.656 1.00 96.94 398 LYS A C 1
ATOM 3095 O O . LYS A 1 398 ? -6.182 4.721 7.152 1.00 96.94 398 LYS A O 1
ATOM 3100 N N . GLY A 1 399 ? -5.250 3.711 5.381 1.00 97.56 399 GLY A N 1
ATOM 3101 C CA . GLY A 1 399 ? -5.460 4.759 4.382 1.00 97.56 399 GLY A CA 1
ATOM 3102 C C . GLY A 1 399 ? -6.880 4.863 3.809 1.00 97.56 399 GLY A C 1
ATOM 3103 O O . GLY A 1 399 ? -7.068 5.616 2.856 1.00 97.56 399 GLY A O 1
ATOM 3104 N N . TRP A 1 400 ? -7.869 4.149 4.371 1.00 98.38 400 TRP A N 1
ATOM 3105 C CA . TRP A 1 400 ? -9.273 4.128 3.920 1.00 98.38 400 TRP A CA 1
ATOM 3106 C C . TRP A 1 400 ? -9.487 3.541 2.513 1.00 98.38 400 TRP A C 1
ATOM 3108 O O . TRP A 1 400 ? -10.475 3.864 1.842 1.00 98.38 400 TRP A O 1
ATOM 3118 N N . LEU A 1 401 ? -8.572 2.686 2.057 1.00 98.69 401 LEU A N 1
ATOM 3119 C CA . LEU A 1 401 ? -8.638 2.118 0.716 1.00 98.69 401 LEU A CA 1
ATOM 3120 C C . LEU A 1 401 ? -9.555 0.892 0.661 1.00 98.69 401 LEU A C 1
ATOM 3122 O O . LEU A 1 401 ? -9.526 -0.000 1.514 1.00 98.69 401 LEU A O 1
ATOM 3126 N N . GLU A 1 402 ? -10.371 0.864 -0.382 1.00 98.62 402 GLU A N 1
ATOM 3127 C CA . GLU A 1 402 ? -11.288 -0.205 -0.754 1.00 98.62 402 GLU A CA 1
ATOM 3128 C C . GLU A 1 402 ? -10.699 -0.992 -1.930 1.00 98.62 402 GLU A C 1
ATOM 3130 O O . GLU A 1 402 ? -9.733 -0.575 -2.569 1.00 98.62 402 GLU A O 1
ATOM 3135 N N . ARG A 1 403 ? -11.307 -2.134 -2.265 1.00 98.38 403 ARG A N 1
ATOM 3136 C CA . ARG A 1 403 ? -10.831 -3.008 -3.351 1.00 98.38 403 ARG A CA 1
ATOM 3137 C C . ARG A 1 403 ? -10.550 -2.267 -4.666 1.00 98.38 403 ARG A C 1
ATOM 3139 O O . ARG A 1 403 ? -9.564 -2.565 -5.328 1.00 98.38 403 ARG A O 1
ATOM 3146 N N . ASN A 1 404 ? -11.425 -1.339 -5.049 1.00 98.00 404 ASN A N 1
ATOM 3147 C CA . ASN A 1 404 ? -11.355 -0.656 -6.343 1.00 98.00 404 ASN A CA 1
ATOM 3148 C C . ASN A 1 404 ? -10.281 0.439 -6.400 1.00 98.00 404 ASN A C 1
ATOM 3150 O O . ASN A 1 404 ? -9.957 0.895 -7.494 1.00 98.00 404 ASN A O 1
ATOM 3154 N N . ASP A 1 405 ? -9.735 0.841 -5.251 1.00 98.62 405 ASP A N 1
ATOM 3155 C CA . ASP A 1 405 ? -8.664 1.837 -5.176 1.00 98.62 405 ASP A CA 1
ATOM 3156 C C . ASP A 1 405 ? -7.281 1.205 -5.420 1.00 98.62 405 ASP A C 1
ATOM 3158 O O . ASP A 1 405 ? -6.314 1.918 -5.681 1.00 98.62 405 ASP A O 1
ATOM 3162 N N . ILE A 1 406 ? -7.184 -0.129 -5.338 1.00 98.75 406 ILE A N 1
ATOM 3163 C CA . ILE A 1 406 ? -5.934 -0.888 -5.443 1.00 98.75 406 ILE A CA 1
ATOM 3164 C C . ILE A 1 406 ? -5.862 -1.603 -6.794 1.00 98.75 406 ILE A C 1
ATOM 3166 O O . ILE A 1 406 ? -6.675 -2.485 -7.088 1.00 98.75 406 ILE A O 1
ATOM 3170 N N . ILE A 1 407 ? -4.857 -1.275 -7.606 1.00 98.50 407 ILE A N 1
ATOM 3171 C CA . ILE A 1 407 ? -4.682 -1.860 -8.943 1.00 98.50 407 ILE A CA 1
ATOM 3172 C C . ILE A 1 407 ? -4.414 -3.374 -8.873 1.00 98.50 407 ILE A C 1
ATOM 3174 O O . ILE A 1 407 ? -4.921 -4.132 -9.697 1.00 98.50 407 ILE A O 1
ATOM 3178 N N . ASN A 1 408 ? -3.736 -3.833 -7.817 1.00 98.69 408 ASN A N 1
ATOM 3179 C CA . ASN A 1 408 ? -3.395 -5.237 -7.567 1.00 98.69 408 ASN A CA 1
ATOM 3180 C C . ASN A 1 408 ? -4.602 -6.159 -7.339 1.00 98.69 408 ASN A C 1
ATOM 3182 O O . ASN A 1 408 ? -4.455 -7.380 -7.340 1.00 98.69 408 ASN A O 1
ATOM 3186 N N . CYS A 1 409 ? -5.789 -5.595 -7.095 1.00 98.62 409 CYS A N 1
ATOM 3187 C CA . CYS A 1 409 ? -7.026 -6.356 -6.909 1.00 98.62 409 CYS A CA 1
ATOM 3188 C C . CYS A 1 409 ? -7.736 -6.696 -8.232 1.00 98.62 409 CYS A C 1
ATOM 3190 O O . CYS A 1 409 ? -8.750 -7.415 -8.220 1.00 98.62 409 CYS A O 1
ATOM 3192 N N . ARG A 1 410 ? -7.258 -6.144 -9.355 1.00 98.31 410 ARG A N 1
ATOM 3193 C CA . ARG A 1 410 ? -7.744 -6.457 -10.704 1.00 98.31 410 ARG A CA 1
ATOM 3194 C C . ARG A 1 410 ? -7.226 -7.818 -11.149 1.00 98.31 410 ARG A C 1
ATOM 3196 O O . ARG A 1 410 ? -6.186 -8.280 -10.690 1.00 98.31 410 ARG A O 1
ATOM 3203 N N . SER A 1 411 ? -7.994 -8.485 -12.002 1.00 98.06 411 SER A N 1
ATOM 3204 C CA . SER A 1 411 ? -7.562 -9.748 -12.596 1.00 98.06 411 SER A CA 1
ATOM 3205 C C . SER A 1 411 ? -6.380 -9.568 -13.538 1.00 98.06 411 SER A C 1
ATOM 3207 O O . SER A 1 411 ? -6.205 -8.496 -14.120 1.00 98.06 411 SER A O 1
ATOM 3209 N N . GLY A 1 412 ? -5.617 -10.644 -13.739 1.00 96.06 412 GLY A N 1
ATOM 3210 C CA . GLY A 1 412 ? -4.519 -10.653 -14.708 1.00 96.06 412 GLY A CA 1
ATOM 3211 C C . GLY A 1 412 ? -4.972 -10.192 -16.099 1.00 96.06 412 GLY A C 1
ATOM 3212 O O . GLY A 1 412 ? -4.323 -9.346 -16.697 1.00 96.06 412 GLY A O 1
ATOM 3213 N N . ALA A 1 413 ? -6.138 -10.651 -16.567 1.00 96.12 413 ALA A N 1
ATOM 3214 C CA . ALA A 1 413 ? -6.694 -10.269 -17.869 1.00 96.12 413 ALA A CA 1
ATOM 3215 C C . ALA A 1 413 ? -7.136 -8.792 -17.959 1.00 96.12 413 ALA A C 1
ATOM 3217 O O . ALA A 1 413 ? -7.033 -8.181 -19.020 1.00 96.12 413 ALA A O 1
ATOM 3218 N N . GLU A 1 414 ? -7.641 -8.203 -16.868 1.00 97.50 414 GLU A N 1
ATOM 3219 C CA . GLU A 1 414 ? -7.966 -6.767 -16.831 1.00 97.50 414 GLU A CA 1
ATOM 3220 C C . GLU A 1 414 ? -6.706 -5.899 -16.888 1.00 97.50 414 GLU A C 1
ATOM 3222 O O . GLU A 1 414 ? -6.743 -4.810 -17.455 1.00 97.50 414 GLU A O 1
ATOM 3227 N N . LEU A 1 415 ? -5.610 -6.362 -16.282 1.00 97.62 415 LEU A N 1
ATOM 3228 C CA . LEU A 1 415 ? -4.322 -5.668 -16.292 1.00 97.62 415 LEU A CA 1
ATOM 3229 C C . LEU A 1 415 ? -3.605 -5.827 -17.627 1.00 97.62 415 LEU A C 1
ATOM 3231 O O . LEU A 1 415 ? -3.043 -4.860 -18.121 1.00 97.62 415 LEU A O 1
ATOM 3235 N N . GLU A 1 416 ? -3.713 -7.005 -18.236 1.00 94.12 416 GLU A N 1
ATOM 3236 C CA . GLU A 1 416 ? -3.255 -7.275 -19.596 1.00 94.12 416 GLU A CA 1
ATOM 3237 C C . GLU A 1 416 ? -3.834 -6.247 -20.575 1.00 94.12 416 GLU A C 1
ATOM 3239 O O . GLU A 1 416 ? -3.091 -5.566 -21.254 1.00 94.12 416 GLU A O 1
ATOM 3244 N N . GLN A 1 417 ? -5.153 -6.026 -20.559 1.00 95.00 417 GLN A N 1
ATOM 3245 C CA . GLN A 1 417 ? -5.808 -5.026 -21.419 1.00 95.00 417 GLN A CA 1
ATOM 3246 C C . GLN A 1 417 ? -5.461 -3.570 -21.089 1.00 95.00 417 GLN A C 1
ATOM 3248 O O . GLN A 1 417 ? -5.760 -2.673 -21.877 1.00 95.00 417 GLN A O 1
ATOM 3253 N N . LEU A 1 418 ? -4.972 -3.316 -19.876 1.00 94.88 418 LEU A N 1
ATOM 3254 C CA . LEU A 1 418 ? -4.661 -1.972 -19.406 1.00 94.88 418 LEU A CA 1
ATOM 3255 C C . LEU A 1 418 ? -3.220 -1.574 -19.735 1.00 94.88 418 LEU A C 1
ATOM 3257 O O . LEU A 1 418 ? -2.967 -0.385 -19.917 1.00 94.88 418 LEU A O 1
ATOM 3261 N N . LEU A 1 419 ? -2.303 -2.545 -19.744 1.00 92.69 419 LEU A N 1
ATOM 3262 C CA . LEU A 1 419 ? -0.858 -2.331 -19.835 1.00 92.69 419 LEU A CA 1
ATOM 3263 C C . LEU A 1 419 ? -0.246 -2.847 -21.150 1.00 92.69 419 LEU A C 1
ATOM 3265 O O . LEU A 1 419 ? 0.788 -2.324 -21.551 1.00 92.69 419 LEU A O 1
ATOM 3269 N N . TRP A 1 420 ? -0.867 -3.826 -21.821 1.00 84.06 420 TRP A N 1
ATOM 3270 C CA . TRP A 1 420 ? -0.491 -4.305 -23.163 1.00 84.06 420 TRP A CA 1
ATOM 3271 C C . TRP A 1 420 ? -1.415 -3.709 -24.231 1.00 84.06 420 TRP A C 1
ATOM 3273 O O . TRP A 1 420 ? -0.912 -3.394 -25.336 1.00 84.06 420 TRP A O 1
#

pLDDT: mean 87.49, std 17.01, range [23.55, 98.94]

Sequence (420 aa):
MLRLSREKIVNLPGNFRCERAGSSKVSIILGTEFFSDEVVDSGLDGGVLEALGGDAYEEMASNTTIDAQVRLVPPHVFAFTLAYFTGSKEHNVRMRQRALDKGLRLNEFGLFPVDQVGDLKGIEAAKFSLPADNESDIYTHLDLHWVPPELREDSGEIEASLAGKLPQLMEPSMLKGAFHNHTTASDGTASLEQMAQAAQDLGWEFLGIADHSQILQVASGLSPDELISQSADVRALNESWADRGVDFRLFHGNECDILPDGSLDYTDEERSILDHVVGSVHQLPTWMKRDEVENTEALIRAIEEPSFTILGHPTGRILGGRDGFPVDLHAVLRRMGELNAEGNLKIVEINASPYRLDLDWRYCRYAKEQGVPISINPDAHSTQGLKDVWFGAQIARKGWLERNDIINCRSGAELEQLLW

Foldseek 3Di:
DDDADPVRVCVPPAQKHFPDDDPFFTFMFHQPVVVVVDPCPVLDDPLLCVLCPHPVNVVVVNVDGDGDGDGDDDQQLQQLLCDQVLADPLLVVVLQVLLVVVQWGGDSLAIAHCVVQPPPDDPVRSVRHDTDNHNQVSQVVSCFGDQPSLQRPNPCSRVCRNVVNQFPADDLVLFQEFAAAEDPQWAFPHHPVQLQVLSVVVVHLEYHYAHEDDVPVVGNHDDLVSLVVVLVVQVVVVVVCVVVVHRHHYFYEHAWEQDLQLDTRDDPVSLVSGLAYAYEHDVQVVLQVDDQVSNQVSVLSNQPPLRHAEHPLPQPAFVPRGGGGRYDVLSSLLSCLVCVVVVRHHAYEQALAPGRRPPQLCCLLVSVVSVHAYGYHQSHSYSSSRVSSNSNSSSCSSSSHDLVSYPSSDHPVVSVVVRD

Nearest PDB structures (foldseek):
  3auo-assembly2_B  TM=9.109E-01  e=1.817E-32  Thermus thermophilus HB8
  3au6-assembly1_A  TM=9.251E-01  e=1.395E-31  Thermus thermophilus HB8
  3b0y-assembly1_A  TM=9.104E-01  e=1.395E-31  Thermus thermophilus HB8
  2w9m-assembly2_B  TM=9.317E-01  e=6.120E-28  Deinococcus radiodurans
  2w9m-assembly1_A  TM=9.314E-01  e=7.726E-28  Deinococcus radiodurans

Secondary structure (DSSP, 8-state):
-----HHHHHT-SSSEEEEEE-SS-EEEEEPGGGSGGG-------HHHHHHHTTHHHHHHHTTPPP--------GGGHHHHHHHHH--HHHHHHHHHHHHHTTEEEETTEEEEHHHHTT--THHHHTTPPP-SSHHHHHHHTT-PPPPGGGTTTSSHHHHHHTT----B--GGG----S-B--TTTT-SS-HHHHHHHHHHTT-SEEEEEEEBTT-GGGTPBPHHHHHHHHHHHHHHHHHHHHTT---EEEEEEEEEB-TTS-BSS-HHHHTT-SEEEEE---HHHHTTS-HHHHHHHHHHHHHSTT--EE-STT--BTTTBPPPP--HHHHHHHHHHHHHTT---EEEEE--TTT-BS-HHHHHHHHHTT--EEEE--BSSTTGGGGHHHHHHHHHHTT-BGGGBGGGS-HHHHHHHH-

Solvent-accessible surface area (backbone atoms only — not comparable to full-atom values): 22258 Å² total; per-residue (Å²): 137,86,92,66,52,74,72,46,64,74,60,52,88,69,68,62,48,73,80,46,78,60,99,74,42,48,44,62,49,70,42,74,72,80,51,49,94,59,70,70,76,73,52,62,54,67,71,58,39,52,52,57,52,35,73,63,36,57,62,45,61,77,67,65,82,72,91,62,85,58,84,88,73,59,77,80,27,42,25,33,35,47,54,56,74,69,31,31,74,59,27,50,50,54,54,31,50,52,25,46,79,69,52,25,47,56,52,51,46,29,42,22,48,46,88,81,39,67,90,54,59,66,74,73,31,33,79,58,30,59,86,34,92,40,54,52,44,56,26,48,78,63,71,30,51,68,77,59,73,59,49,30,66,66,80,52,49,67,60,24,22,64,69,74,57,63,72,68,57,42,54,64,87,51,52,24,35,39,55,39,27,33,22,54,73,25,71,15,78,28,47,67,67,53,41,53,48,43,38,46,76,72,65,28,27,27,42,23,33,21,33,39,34,55,84,46,66,92,40,47,20,40,49,75,70,52,49,54,50,52,46,51,52,45,49,54,50,36,52,56,28,53,79,70,70,44,84,52,41,64,41,49,31,30,30,31,40,44,42,87,83,10,47,58,73,63,52,72,76,68,52,67,75,39,50,39,28,30,40,30,59,76,61,50,87,59,50,58,74,46,53,37,65,59,44,32,54,15,51,44,50,36,63,67,38,86,72,35,31,30,40,31,40,74,44,58,36,31,68,98,46,39,80,48,42,52,55,50,60,70,60,43,39,45,52,35,11,53,38,34,76,74,69,46,66,36,30,41,27,26,25,5,33,92,49,45,48,20,45,53,38,85,49,41,49,55,28,51,75,37,62,24,38,32,35,50,16,21,65,13,22,27,60,73,36,57,61,29,33,51,54,19,35,54,38,38,32,42,12,67,30,31,53,90,43,32,60,31,49,49,52,46,71,61,47,45,74,71,48,108

Radius of gyration: 24.78 Å; Cα contacts (8 Å, |Δi|>4): 787; chains: 1; bounding box: 53×48×69 Å

Mean predicted aligned error: 7.68 Å